Protein AF-A0A1Y4QL87-F1 (afdb_monomer)

Nearest PDB structures (foldseek):
  7osi-assembly1_D  TM=6.828E-01  e=4.082E-03  Stutzerimonas stutzeri ATCC 14405 = CCUG 16156
  7znq-assembly1_y  TM=6.900E-01  e=8.540E-03  Stutzerimonas stutzeri ATCC 14405 = CCUG 16156
  7znq-assembly1_Y  TM=6.404E-01  e=1.438E-02  Stutzerimonas stutzeri ATCC 14405 = CCUG 16156
  7o0y-assembly1_E  TM=5.936E-01  e=3.904E-02  Stutzerimonas stutzeri ATCC 14405 = CCUG 16156
  3ub1-assembly2_F  TM=2.748E-01  e=9.718E-02  Clostridium perfringens

Foldseek 3Di:
DDLADPVLLVVLQVVPLPLLVVLLVVLVVLLVVCLVPVVSLVVLVVSLVVLLVCLLQPLLLVLLVLLLPLVSVVVLVPPPDDLSHSLSSSLVSSLVSSLVSSLVSLVSSVVSCVSVVDPDDDPPDVLLSVLSNVLSNLVSLLLSLLLNLQSLFFQHSVLSNVSSVCSQCLLVLVLLLLQCLLQPQEQWRWPCSLVCVLLSDLVSLSVVCSPPVPRPSNVVSSVVSVVSNVSSSVSSVPFQSVCNVAGGRDPPCVLVVLLSVLLSVLSVVLCCCSVVPPDWAFNDPVSLVVSLVSSLVSSLVSQQVSVVVNPDDCSVVSSVVSSVSSSVVSVVSNVVSHVVVVVVVVVQLPDQAKKKWKDQLPDPAGTQIDDNPRVVLVVVLCVVPSRFWTRPPDRDDNFKMKIWMDGPPPPPPDTIITIGGPVSVLVVQVVVPQVVVDVRLDDCCPAQKKWWQDPNDIFIDGNVLSNVLCVVFVPDGDGPVCVSVVQWTWIAGLVGRIHIGGNDPVSVCSRVPVGVLVSVFVVQVVVCVVPCCNAQVPVDHPVVVVCVVPVVDPDFPDKDWDDKGWPHDDSFKTKIWTFIKTDDPPDIDTAIKIWMWGDDPNHIDTPDIGGDD

Organism: NCBI:txid29348

Radius of gyration: 35.35 Å; Cα contacts (8 Å, |Δi|>4): 835; chains: 1; bounding box: 81×60×91 Å

pLDDT: mean 81.64, std 10.18, range [44.94, 96.12]

Solvent-accessible surface area (backbone atoms only — not comparable to full-atom values): 33425 Å² total; per-residue (Å²): 134,72,59,62,43,67,72,61,29,54,51,55,40,71,75,58,46,65,65,53,54,50,48,52,52,54,48,50,53,42,50,56,47,18,78,76,39,68,87,40,47,66,53,42,52,53,47,50,53,53,44,51,56,50,45,42,53,48,37,39,40,58,71,48,47,39,61,39,32,70,68,49,35,52,55,61,68,66,44,101,61,56,71,66,18,55,54,47,24,52,52,51,33,42,52,49,54,44,48,56,46,52,49,54,53,51,51,48,55,55,52,48,57,68,69,63,77,57,91,78,85,71,85,66,46,77,65,35,47,52,38,47,58,49,41,54,56,52,52,45,52,33,52,33,28,50,24,37,28,35,25,54,47,22,4,22,72,67,27,20,53,55,37,27,52,44,64,67,44,47,54,55,41,52,49,53,42,47,48,47,29,34,61,73,68,38,84,42,53,62,81,60,62,65,76,51,40,37,81,64,32,61,67,52,16,41,49,50,24,34,75,70,66,71,52,62,56,40,56,55,49,48,51,52,27,52,53,40,45,55,47,29,50,54,46,57,72,72,57,47,74,85,32,46,64,36,53,53,30,48,77,86,51,48,59,60,52,50,47,50,53,31,51,43,53,27,45,52,52,45,41,53,49,60,71,69,36,90,68,91,53,42,66,27,74,66,46,52,51,50,51,51,50,53,46,46,54,48,28,50,53,45,39,53,53,54,42,56,77,68,72,61,95,64,59,70,71,50,48,55,55,46,50,53,52,51,51,52,52,51,52,50,44,47,52,52,26,41,54,52,48,52,57,53,52,53,62,46,75,70,44,95,52,44,40,31,40,33,37,54,79,88,55,95,63,76,53,53,71,27,50,65,69,56,33,52,50,50,51,55,47,46,70,75,42,30,59,36,32,41,72,82,86,62,95,82,59,96,56,41,32,37,37,40,32,38,53,70,87,73,58,96,79,59,76,37,42,38,28,28,34,52,66,48,52,52,52,58,48,62,76,64,36,67,60,49,54,41,65,64,53,49,80,70,81,86,48,52,46,37,37,33,73,56,95,98,36,75,38,47,30,34,45,70,52,40,52,53,52,40,70,77,46,72,85,66,82,57,47,73,64,35,61,79,71,62,44,45,44,53,34,31,38,90,90,64,56,57,38,74,43,73,62,44,72,71,59,51,51,45,50,56,71,73,20,44,68,45,27,52,53,50,52,53,51,52,57,49,64,73,40,55,71,76,50,57,38,87,89,77,20,69,56,56,55,50,44,40,74,73,66,81,43,68,71,70,76,48,75,45,79,79,50,74,46,79,74,51,56,59,91,65,39,39,32,32,37,38,38,36,36,39,33,29,95,87,49,75,50,75,52,37,34,30,39,31,37,30,76,54,99,91,39,81,41,81,77,45,78,46,82,42,126

Structure (mmCIF, N/CA/C/O backbone):
data_AF-A0A1Y4QL87-F1
#
_entry.id   AF-A0A1Y4QL87-F1
#
loop_
_atom_site.group_PDB
_atom_site.id
_atom_site.type_symbol
_atom_site.label_atom_id
_atom_site.label_alt_id
_atom_site.label_comp_id
_atom_site.label_asym_id
_atom_site.label_entity_id
_atom_site.label_seq_id
_atom_site.pdbx_PDB_ins_code
_atom_site.Cartn_x
_atom_site.Cartn_y
_atom_site.Cartn_z
_atom_site.occupancy
_atom_site.B_iso_or_equiv
_atom_site.auth_seq_id
_atom_site.auth_comp_id
_atom_site.auth_asym_id
_atom_site.auth_atom_id
_atom_site.pdbx_PDB_model_num
ATOM 1 N N . MET A 1 1 ? -30.673 24.094 34.154 1.00 53.38 1 MET A N 1
ATOM 2 C CA . MET A 1 1 ? -30.272 22.757 34.653 1.00 53.38 1 MET A CA 1
ATOM 3 C C . MET A 1 1 ? -28.805 22.565 34.284 1.00 53.38 1 MET A C 1
ATOM 5 O O . MET A 1 1 ? -28.501 22.654 33.103 1.00 53.38 1 MET A O 1
ATOM 9 N N . SER A 1 2 ? -27.894 22.436 35.254 1.00 70.44 2 SER A N 1
ATOM 10 C CA . SER A 1 2 ? -26.447 22.404 34.969 1.00 70.44 2 SER A CA 1
ATOM 11 C C . SER A 1 2 ? -26.046 21.110 34.249 1.00 70.44 2 SER A C 1
ATOM 13 O O . SER A 1 2 ? -26.391 20.020 34.706 1.00 70.44 2 SER A O 1
ATOM 15 N N . LEU A 1 3 ? -25.299 21.225 33.147 1.00 77.00 3 LEU A N 1
ATOM 16 C CA . LEU A 1 3 ? -24.661 20.098 32.447 1.00 77.00 3 LEU A CA 1
ATOM 17 C C . LEU A 1 3 ? -23.479 19.510 33.235 1.00 77.00 3 LEU A C 1
ATOM 19 O O . LEU A 1 3 ? -23.044 18.405 32.941 1.00 77.00 3 LEU A O 1
ATOM 23 N N . PHE A 1 4 ? -22.994 20.215 34.257 1.00 86.75 4 PHE A N 1
ATOM 24 C CA . PHE A 1 4 ? -21.781 19.877 34.993 1.00 86.75 4 PHE A CA 1
ATOM 25 C C . PHE A 1 4 ? -21.999 19.919 36.508 1.00 86.75 4 PHE A C 1
ATOM 27 O O . PHE A 1 4 ? -22.691 20.803 37.025 1.00 86.75 4 PHE A O 1
ATOM 34 N N . ASN A 1 5 ? -21.384 18.984 37.231 1.00 90.81 5 ASN A N 1
ATOM 35 C CA . ASN A 1 5 ? -21.391 18.962 38.689 1.00 90.81 5 ASN A CA 1
ATOM 36 C C . ASN A 1 5 ? -19.958 18.999 39.241 1.00 90.81 5 ASN A C 1
ATOM 38 O O . ASN A 1 5 ? -19.225 18.015 39.172 1.00 90.81 5 ASN A O 1
ATOM 42 N N . LEU A 1 6 ? -19.570 20.135 39.828 1.00 88.12 6 LEU A N 1
ATOM 43 C CA . LEU A 1 6 ? -18.217 20.346 40.352 1.00 88.12 6 LEU A CA 1
ATOM 44 C C . LEU A 1 6 ? -17.829 19.383 41.499 1.00 88.12 6 LEU A C 1
ATOM 46 O O . LEU A 1 6 ? -16.697 18.897 41.484 1.00 88.12 6 LEU A O 1
ATOM 50 N N . PRO A 1 7 ? -18.701 19.076 42.485 1.00 88.50 7 PRO A N 1
ATOM 51 C CA . PRO A 1 7 ? -18.384 18.084 43.517 1.00 88.50 7 PRO A CA 1
ATOM 52 C C . PRO A 1 7 ? -18.090 16.691 42.951 1.00 88.50 7 PRO A C 1
ATOM 54 O O . PRO A 1 7 ? -17.071 16.092 43.298 1.00 88.50 7 PRO A O 1
ATOM 57 N N . LEU A 1 8 ? -18.946 16.200 42.048 1.00 86.00 8 LEU A N 1
ATOM 58 C CA . LEU A 1 8 ? -18.758 14.923 41.363 1.00 86.00 8 LEU A CA 1
ATOM 59 C C . LEU A 1 8 ? -17.450 14.934 40.569 1.00 86.00 8 LEU A C 1
ATOM 61 O O . LEU A 1 8 ? -16.645 14.025 40.730 1.00 86.00 8 LEU A O 1
ATOM 65 N N . PHE A 1 9 ? -17.189 16.002 39.810 1.00 89.62 9 PHE A N 1
ATOM 66 C CA . PHE A 1 9 ? -15.943 16.170 39.064 1.00 89.62 9 PHE A CA 1
ATOM 67 C C . PHE A 1 9 ? -14.704 16.057 39.960 1.00 89.62 9 PHE A C 1
ATOM 69 O O . PHE A 1 9 ? -13.811 15.258 39.683 1.00 89.62 9 PHE A O 1
ATOM 76 N N . LYS A 1 10 ? -14.651 16.824 41.059 1.00 89.31 10 LYS A N 1
ATOM 77 C CA . LYS A 1 10 ? -13.511 16.813 41.992 1.00 89.31 10 LYS A CA 1
ATOM 78 C C . LYS A 1 10 ? -13.277 15.424 42.583 1.00 89.31 10 LYS A C 1
ATOM 80 O O . LYS A 1 10 ? -12.130 14.993 42.685 1.00 89.31 10 LYS A O 1
ATOM 85 N N . ASN A 1 11 ? -14.350 14.723 42.947 1.00 87.31 11 ASN A N 1
ATOM 86 C CA . ASN A 1 11 ? -14.267 13.374 43.502 1.00 87.31 11 ASN A CA 1
ATOM 87 C C . ASN A 1 11 ? -13.797 12.351 42.460 1.00 87.31 11 ASN A C 1
ATOM 89 O O . ASN A 1 11 ? -12.896 11.560 42.753 1.00 87.31 11 ASN A O 1
ATOM 93 N N . THR A 1 12 ? -14.346 12.390 41.244 1.00 86.44 12 THR A N 1
ATOM 94 C CA . THR A 1 12 ? -13.933 11.511 40.142 1.00 86.44 12 THR A CA 1
ATOM 95 C C . THR A 1 12 ? -12.472 11.746 39.770 1.00 86.44 12 THR A C 1
ATOM 97 O O . THR A 1 12 ? -11.726 10.783 39.628 1.00 86.44 12 THR A O 1
ATOM 100 N N . VAL A 1 13 ? -12.014 13.000 39.693 1.00 88.12 13 VAL A N 1
ATOM 101 C CA . VAL A 1 13 ? -10.601 13.299 39.424 1.00 88.12 13 VAL A CA 1
ATOM 102 C C . VAL A 1 13 ? -9.717 12.780 40.553 1.00 88.12 13 VAL A C 1
ATOM 104 O O . VAL A 1 13 ? -8.847 11.948 40.314 1.00 88.12 13 VAL A O 1
ATOM 107 N N . LYS A 1 14 ? -9.973 13.188 41.802 1.00 88.00 14 LYS A N 1
ATOM 108 C CA . LYS A 1 14 ? -9.126 12.832 42.952 1.00 88.00 14 LYS A CA 1
ATOM 109 C C . LYS A 1 14 ? -8.954 11.319 43.129 1.00 88.00 14 LYS A C 1
ATOM 111 O O . LYS A 1 14 ? -7.878 10.880 43.524 1.00 88.00 14 LYS A O 1
ATOM 116 N N . SER A 1 15 ? -9.994 10.537 42.843 1.00 85.12 15 SER A N 1
ATOM 117 C CA . SER A 1 15 ? -9.982 9.078 43.012 1.00 85.12 15 SER A CA 1
ATOM 118 C C . SER A 1 15 ? -9.252 8.311 41.904 1.00 85.12 15 SER A C 1
ATOM 120 O O . SER A 1 15 ? -8.887 7.163 42.136 1.00 85.12 15 SER A O 1
ATOM 122 N N . ASN A 1 16 ? -8.993 8.920 40.740 1.00 87.62 16 ASN A N 1
ATOM 123 C CA . ASN A 1 16 ? -8.509 8.196 39.557 1.00 87.62 16 ASN A CA 1
ATOM 124 C C . ASN A 1 16 ? -7.135 8.655 39.032 1.00 87.62 16 ASN A C 1
ATOM 126 O O . ASN A 1 16 ? -6.701 8.174 37.996 1.00 87.62 16 ASN A O 1
ATOM 130 N N . LEU A 1 17 ? -6.404 9.524 39.743 1.00 89.94 17 LEU A N 1
ATOM 131 C CA . LEU A 1 17 ? -5.109 10.070 39.283 1.00 89.94 17 LEU A CA 1
ATOM 132 C C . LEU A 1 17 ? -3.932 9.075 39.255 1.00 89.94 17 LEU A C 1
ATOM 134 O O . LEU A 1 17 ? -2.858 9.434 38.781 1.00 89.94 17 LEU A O 1
ATOM 138 N N . VAL A 1 18 ? -4.078 7.860 39.793 1.00 89.25 18 VAL A N 1
ATOM 139 C CA . VAL A 1 18 ? -2.945 6.936 40.018 1.00 89.25 18 VAL A CA 1
ATOM 140 C C . VAL A 1 18 ? -2.190 6.617 38.722 1.00 89.25 18 VAL A C 1
ATOM 142 O O . VAL A 1 18 ? -0.967 6.716 38.699 1.00 89.25 18 VAL A O 1
ATOM 145 N N . ILE A 1 19 ? -2.903 6.308 37.635 1.00 88.00 19 ILE A N 1
ATOM 146 C CA . ILE A 1 19 ? -2.281 5.929 36.354 1.00 88.00 19 ILE A CA 1
ATOM 147 C C . ILE A 1 19 ? -1.613 7.135 35.683 1.00 88.00 19 ILE A C 1
ATOM 149 O O . ILE A 1 19 ? -0.529 7.006 35.128 1.00 88.00 19 ILE A O 1
ATOM 153 N N . SER A 1 20 ? -2.220 8.321 35.791 1.00 91.75 20 SER A N 1
ATOM 154 C CA . SER A 1 20 ? -1.660 9.567 35.241 1.00 91.75 20 SER 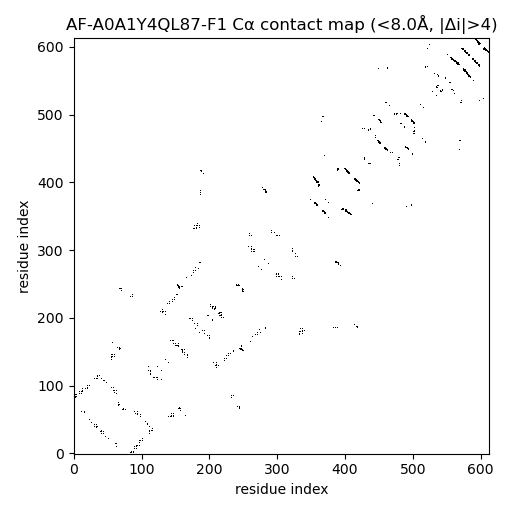A CA 1
ATOM 155 C C . SER A 1 20 ? -0.354 9.925 35.949 1.00 91.75 20 SER A C 1
ATOM 157 O O . SER A 1 20 ? 0.650 10.199 35.302 1.00 91.75 20 SER A O 1
ATOM 159 N N . LYS A 1 21 ? -0.328 9.822 37.284 1.00 92.94 21 LYS A N 1
ATOM 160 C CA . LYS A 1 21 ? 0.891 10.036 38.073 1.00 92.94 21 LYS A CA 1
ATOM 161 C C . LYS A 1 21 ? 1.997 9.052 37.706 1.00 92.94 21 LYS A C 1
ATOM 163 O O . LYS A 1 21 ? 3.145 9.464 37.602 1.00 92.94 21 LYS A O 1
ATOM 168 N N . ALA A 1 22 ? 1.659 7.775 37.525 1.00 92.38 22 ALA A N 1
ATOM 169 C CA . ALA A 1 22 ? 2.629 6.768 37.108 1.00 92.38 22 ALA A CA 1
ATOM 170 C C . ALA A 1 22 ? 3.208 7.090 35.722 1.00 92.38 22 ALA A C 1
ATOM 172 O O . ALA A 1 22 ? 4.424 7.059 35.565 1.00 92.38 22 ALA A O 1
ATOM 173 N N . SER A 1 23 ? 2.358 7.476 34.763 1.00 93.62 23 SER A N 1
ATOM 174 C CA . SER A 1 23 ? 2.784 7.901 33.423 1.00 93.62 23 SER A CA 1
ATOM 175 C C . SER A 1 23 ? 3.770 9.066 33.474 1.00 93.62 23 SER A C 1
ATOM 177 O O . SER A 1 23 ? 4.885 8.951 32.973 1.00 93.62 23 SER A O 1
ATOM 179 N N . LEU A 1 24 ? 3.416 10.135 34.199 1.00 94.81 24 LEU A N 1
ATOM 180 C CA . LEU A 1 24 ? 4.268 11.318 34.346 1.00 94.81 24 LEU A CA 1
ATOM 181 C C . LEU A 1 24 ? 5.612 11.000 35.002 1.00 94.81 24 LEU A C 1
ATOM 183 O O . LEU A 1 24 ? 6.625 11.562 34.604 1.00 94.81 24 LEU A O 1
ATOM 187 N N . LEU A 1 25 ? 5.637 10.114 36.002 1.00 94.19 25 LEU A N 1
ATOM 188 C CA . LEU A 1 25 ? 6.882 9.703 36.655 1.00 94.19 25 LEU A CA 1
ATOM 189 C C . LEU A 1 25 ? 7.787 8.908 35.710 1.00 94.19 25 LEU A C 1
ATOM 191 O O . LEU A 1 25 ? 8.993 9.143 35.694 1.00 94.19 25 LEU A O 1
ATOM 195 N N . ILE A 1 26 ? 7.211 7.995 34.922 1.00 93.25 26 ILE A N 1
ATOM 196 C CA . ILE A 1 26 ? 7.954 7.219 33.922 1.00 93.25 26 ILE A CA 1
ATOM 197 C C . ILE A 1 26 ? 8.511 8.162 32.853 1.00 93.25 26 ILE A C 1
ATOM 199 O O . ILE A 1 26 ? 9.712 8.138 32.591 1.00 93.25 26 ILE A O 1
ATOM 203 N N . PHE A 1 27 ? 7.671 9.034 32.289 1.00 93.44 27 PHE A N 1
ATOM 204 C CA . PHE A 1 27 ? 8.093 10.003 31.281 1.00 93.44 27 PHE A CA 1
ATOM 205 C C . PHE A 1 27 ? 9.173 10.950 31.813 1.00 93.44 27 PHE A C 1
ATOM 207 O O . PHE A 1 27 ? 10.188 11.132 31.151 1.00 93.44 27 PHE A O 1
ATOM 214 N N . LEU A 1 28 ? 9.010 11.498 33.024 1.00 92.94 28 LEU A N 1
ATOM 215 C CA . LEU A 1 28 ? 10.004 12.373 33.653 1.00 92.94 28 LEU A CA 1
ATOM 216 C C . LEU A 1 28 ? 11.356 11.669 33.837 1.00 92.94 28 LEU A C 1
ATOM 218 O O . LEU A 1 28 ? 12.394 12.286 33.615 1.00 92.94 28 LEU A O 1
ATOM 222 N N . GLY A 1 29 ? 11.350 10.388 34.219 1.00 92.06 29 GLY A N 1
ATOM 223 C CA . GLY A 1 29 ? 12.569 9.590 34.337 1.00 92.06 29 GLY A CA 1
ATOM 224 C C . GLY A 1 29 ? 13.329 9.499 33.013 1.00 92.06 29 GLY A C 1
ATOM 225 O O . GLY A 1 29 ? 14.522 9.789 32.977 1.00 92.06 29 GLY A O 1
ATOM 226 N N . PHE A 1 30 ? 12.632 9.172 31.920 1.00 90.88 30 PHE A N 1
ATOM 227 C CA . PHE A 1 30 ? 13.241 9.134 30.587 1.00 90.88 30 PHE A CA 1
ATOM 228 C C . PHE A 1 30 ? 13.637 10.520 30.081 1.00 90.88 30 PHE A C 1
ATOM 230 O O . PHE A 1 30 ? 14.713 10.662 29.523 1.00 90.88 30 PHE A O 1
ATOM 237 N N . PHE A 1 31 ? 12.833 11.551 30.337 1.00 89.06 31 PHE A N 1
ATOM 238 C CA . PHE A 1 31 ? 13.148 12.929 29.962 1.00 89.06 31 PHE A CA 1
ATOM 239 C C . PHE A 1 31 ? 14.462 13.412 30.594 1.00 89.06 31 PHE A C 1
ATOM 241 O O . PHE A 1 31 ? 15.302 13.984 29.907 1.00 89.06 31 PHE A O 1
ATOM 248 N N . ILE A 1 32 ? 14.674 13.139 31.887 1.00 89.31 32 ILE A N 1
ATOM 249 C CA . ILE A 1 32 ? 15.934 13.469 32.572 1.00 89.31 32 ILE A CA 1
ATOM 250 C C . ILE A 1 32 ? 17.103 12.665 31.989 1.00 89.31 32 ILE A C 1
ATOM 252 O O . ILE A 1 32 ? 18.188 13.216 31.826 1.00 89.31 32 ILE A O 1
ATOM 256 N N . LEU A 1 33 ? 16.895 11.383 31.669 1.00 87.44 33 LEU A N 1
ATOM 257 C CA . LEU A 1 33 ? 17.927 10.547 31.049 1.00 87.44 33 LEU A CA 1
ATOM 258 C C . LEU A 1 33 ? 18.322 11.054 29.658 1.00 87.44 33 LEU A C 1
ATOM 260 O O . LEU A 1 33 ? 19.513 11.102 29.377 1.00 87.44 33 LEU A O 1
ATOM 264 N N . SER A 1 34 ? 17.366 11.490 28.835 1.00 84.88 34 SER A N 1
ATOM 265 C CA . SER A 1 34 ? 17.641 12.052 27.505 1.00 84.88 34 SER A CA 1
ATOM 266 C C . SER A 1 34 ? 18.477 13.330 27.570 1.00 84.88 34 SER A C 1
ATOM 268 O O . SER A 1 34 ? 19.400 13.498 26.788 1.00 84.88 34 SER A O 1
ATOM 270 N N . ILE A 1 35 ? 18.256 14.183 28.580 1.00 82.69 35 ILE A N 1
ATOM 271 C CA . ILE A 1 35 ? 19.110 15.366 28.805 1.00 82.69 35 ILE A CA 1
ATOM 272 C C . ILE A 1 35 ? 20.567 14.970 29.108 1.00 82.69 35 ILE A C 1
ATOM 274 O O . ILE A 1 35 ? 21.488 15.715 28.777 1.00 82.69 35 ILE A O 1
ATOM 278 N N . ILE A 1 36 ? 20.787 13.831 29.771 1.00 83.06 36 ILE A N 1
ATOM 279 C CA . ILE A 1 36 ? 22.129 13.341 30.126 1.00 83.06 36 ILE A CA 1
ATOM 280 C C . ILE A 1 36 ? 22.788 12.635 28.933 1.00 83.06 36 ILE A C 1
ATOM 282 O O . ILE A 1 36 ? 23.995 12.764 28.743 1.00 83.06 36 ILE A O 1
ATOM 286 N N . GLU A 1 37 ? 22.005 11.894 28.151 1.00 80.50 37 GLU A N 1
ATOM 287 C CA . GLU A 1 37 ? 22.451 11.044 27.051 1.00 80.50 37 GLU A CA 1
ATOM 288 C C . GLU A 1 37 ? 21.483 11.197 25.866 1.00 80.50 37 GLU A C 1
ATOM 290 O O . GLU A 1 37 ? 20.390 10.625 25.853 1.00 80.50 37 GLU A O 1
ATOM 295 N N . SER A 1 38 ? 21.901 11.954 24.849 1.00 69.06 38 SER A N 1
ATOM 296 C CA . SER A 1 38 ? 21.046 12.354 23.719 1.00 69.06 38 SER A CA 1
ATOM 297 C C . SER A 1 38 ? 20.529 11.177 22.881 1.00 69.06 38 SER A C 1
ATOM 299 O O . SER A 1 38 ? 19.475 11.266 22.253 1.00 69.06 38 SER A O 1
ATOM 301 N N . SER A 1 39 ? 21.208 10.025 22.912 1.00 68.81 39 SER A N 1
ATOM 302 C CA . SER A 1 39 ? 20.751 8.801 22.238 1.00 68.81 39 SER A CA 1
ATOM 303 C C . SER A 1 39 ? 19.435 8.234 22.810 1.00 68.81 39 SER A C 1
ATOM 305 O O . SER A 1 39 ? 18.764 7.436 22.152 1.00 68.81 39 SER A O 1
ATOM 307 N N . ILE A 1 40 ? 19.013 8.680 24.002 1.00 75.12 40 ILE A N 1
ATOM 308 C CA . ILE A 1 40 ? 17.781 8.250 24.686 1.00 75.12 40 ILE A CA 1
ATOM 309 C C . ILE A 1 40 ? 16.551 9.074 24.249 1.00 75.12 40 ILE A C 1
ATOM 311 O O . ILE A 1 40 ? 15.420 8.644 24.493 1.00 75.12 40 ILE A O 1
ATOM 315 N N . GLY A 1 41 ? 16.715 10.184 23.515 1.00 72.44 41 GLY A N 1
ATOM 316 C CA . GLY A 1 41 ? 15.607 11.059 23.095 1.00 72.44 41 GLY A CA 1
ATOM 317 C C . GLY A 1 41 ? 14.457 10.339 22.366 1.00 72.44 41 GLY A C 1
ATOM 318 O O . GLY A 1 41 ? 13.278 10.593 22.630 1.00 72.44 41 GLY A O 1
ATOM 319 N N . TYR A 1 42 ? 14.773 9.334 21.544 1.00 75.56 42 TYR A N 1
ATOM 320 C CA . TYR A 1 42 ? 13.796 8.463 20.872 1.00 75.56 42 TYR A CA 1
ATOM 321 C C . TYR A 1 42 ? 12.902 7.681 21.841 1.00 75.56 42 TYR A C 1
ATOM 323 O O . TYR A 1 42 ? 11.724 7.428 21.569 1.00 75.56 42 TYR A O 1
ATOM 331 N N . ILE A 1 43 ? 13.452 7.292 22.990 1.00 83.44 43 ILE A N 1
ATOM 332 C CA . ILE A 1 43 ? 12.734 6.525 24.005 1.00 83.44 43 ILE A CA 1
ATOM 333 C C . ILE A 1 43 ? 11.657 7.404 24.648 1.00 83.44 43 ILE A C 1
ATOM 335 O O . ILE A 1 43 ? 10.559 6.913 24.898 1.00 83.44 43 ILE A O 1
ATOM 339 N N . CYS A 1 44 ? 11.895 8.709 24.831 1.00 84.94 44 CYS A N 1
ATOM 340 C CA . CYS A 1 44 ? 10.859 9.637 25.301 1.00 84.94 44 CYS A CA 1
ATOM 341 C C . CYS A 1 44 ? 9.645 9.679 24.366 1.00 84.94 44 CYS A C 1
ATOM 343 O O . CYS A 1 44 ? 8.509 9.707 24.843 1.00 84.94 44 CYS A O 1
ATOM 345 N N . ILE A 1 45 ? 9.866 9.635 23.050 1.00 83.06 45 ILE A N 1
ATOM 346 C CA . ILE A 1 45 ? 8.785 9.586 22.056 1.00 83.06 45 ILE A CA 1
ATOM 347 C C . ILE A 1 45 ? 8.023 8.265 22.178 1.00 83.06 45 ILE A C 1
ATOM 349 O O . ILE A 1 45 ? 6.796 8.267 22.275 1.00 83.06 45 ILE A O 1
ATOM 353 N N . ALA A 1 46 ? 8.735 7.136 22.240 1.00 83.62 46 ALA A N 1
ATOM 354 C CA . ALA A 1 46 ? 8.111 5.826 22.410 1.00 83.62 46 ALA A CA 1
ATOM 355 C C . ALA A 1 46 ? 7.268 5.757 23.697 1.00 83.62 46 ALA A C 1
ATOM 357 O O . ALA A 1 46 ? 6.141 5.258 23.679 1.00 83.62 46 ALA A O 1
ATOM 358 N N . VAL A 1 47 ? 7.778 6.316 24.799 1.00 89.44 47 VAL A N 1
ATOM 359 C CA . VAL A 1 47 ? 7.069 6.412 26.082 1.00 89.44 47 VAL A CA 1
ATOM 360 C C . VAL A 1 47 ? 5.829 7.293 25.963 1.00 89.44 47 VAL A C 1
ATOM 362 O O . VAL A 1 47 ? 4.775 6.891 26.448 1.00 89.44 47 VAL A O 1
ATOM 365 N N . PHE A 1 48 ? 5.909 8.443 25.287 1.00 89.56 48 PHE A N 1
ATOM 366 C CA . PHE A 1 48 ? 4.751 9.306 25.035 1.00 89.56 48 PHE A CA 1
ATOM 367 C C . PHE A 1 48 ? 3.671 8.598 24.205 1.00 89.56 48 PHE A C 1
ATOM 369 O O . PHE A 1 48 ? 2.490 8.630 24.555 1.00 89.56 48 PHE A O 1
ATOM 376 N N . VAL A 1 49 ? 4.057 7.899 23.133 1.00 85.88 49 VAL A N 1
ATOM 377 C CA . VAL A 1 49 ? 3.115 7.137 22.300 1.00 85.88 49 VAL A CA 1
ATOM 378 C C . VAL A 1 49 ? 2.445 6.034 23.124 1.00 85.88 49 VAL A C 1
ATOM 380 O O . VAL A 1 49 ? 1.216 5.946 23.143 1.00 85.88 49 VAL A O 1
ATOM 383 N N . LEU A 1 50 ? 3.217 5.244 23.877 1.00 86.31 50 LEU A N 1
ATOM 384 C CA . LEU A 1 50 ? 2.689 4.212 24.778 1.00 86.31 50 LEU A CA 1
ATOM 385 C C . LEU A 1 50 ? 1.750 4.797 25.840 1.00 86.31 50 LEU A C 1
ATOM 387 O O . LEU A 1 50 ? 0.656 4.271 26.053 1.00 86.31 50 LEU A O 1
ATOM 391 N N . SER A 1 51 ? 2.151 5.901 26.470 1.00 89.94 51 SER A N 1
ATOM 392 C CA . SER A 1 51 ? 1.344 6.661 27.427 1.00 89.94 51 SER A CA 1
ATOM 393 C C . SER A 1 51 ? 0.009 7.072 26.808 1.00 89.94 51 SER A C 1
ATOM 395 O O . SER A 1 51 ? -1.047 6.766 27.364 1.00 89.94 51 SER A O 1
ATOM 397 N N . SER A 1 52 ? 0.026 7.663 25.610 1.00 88.56 52 SER A N 1
ATOM 398 C CA . SER A 1 52 ? -1.184 8.101 24.913 1.00 88.56 52 SER A CA 1
ATOM 399 C C . SER A 1 52 ? -2.170 6.956 24.680 1.00 88.56 52 SER A C 1
ATOM 401 O O . SER A 1 52 ? -3.345 7.090 25.028 1.00 88.56 52 SER A O 1
ATOM 403 N N . VAL A 1 53 ? -1.706 5.794 24.212 1.00 85.75 53 VAL A N 1
ATOM 404 C CA . VAL A 1 53 ? -2.548 4.610 23.973 1.00 85.75 53 VAL A CA 1
ATOM 405 C C . VAL A 1 53 ? -3.105 4.051 25.284 1.00 85.75 53 VAL A C 1
ATOM 407 O O . VAL A 1 53 ? -4.307 3.786 25.397 1.00 85.75 53 VAL A O 1
ATOM 410 N N . ILE A 1 54 ? -2.256 3.900 26.305 1.00 87.38 54 ILE A N 1
ATOM 411 C CA . ILE A 1 54 ? -2.654 3.334 27.599 1.00 87.38 54 ILE A CA 1
ATOM 412 C C . ILE A 1 54 ? -3.655 4.254 28.300 1.00 87.38 54 ILE A C 1
ATOM 414 O O . ILE A 1 54 ? -4.700 3.788 28.754 1.00 87.38 54 ILE A O 1
ATOM 418 N N . LEU A 1 55 ? -3.371 5.554 28.383 1.00 90.75 55 LEU A N 1
ATOM 419 C CA . LEU A 1 55 ? -4.218 6.519 29.080 1.00 90.75 55 LEU A CA 1
ATOM 420 C C . LEU A 1 55 ? -5.573 6.686 28.383 1.00 90.75 55 LEU A C 1
ATOM 422 O O . LEU A 1 55 ? -6.607 6.651 29.057 1.00 90.75 55 LEU A O 1
ATOM 426 N N . THR A 1 56 ? -5.583 6.816 27.051 1.00 89.00 56 THR A N 1
ATOM 427 C CA . THR A 1 56 ? -6.825 6.946 26.265 1.00 89.00 56 THR A CA 1
ATOM 428 C C . THR A 1 56 ? -7.713 5.705 26.359 1.00 89.00 56 THR A C 1
ATOM 430 O O . THR A 1 56 ? -8.934 5.843 26.372 1.00 89.00 56 THR A O 1
ATOM 433 N N . THR A 1 57 ? -7.132 4.513 26.531 1.00 85.19 57 THR A N 1
ATOM 434 C CA . THR A 1 57 ? -7.883 3.256 26.693 1.00 85.19 57 THR A CA 1
ATOM 435 C C . THR A 1 57 ? -8.331 3.019 28.141 1.00 85.19 57 THR A C 1
ATOM 437 O O . THR A 1 57 ? -9.480 2.655 28.407 1.00 85.19 57 THR A O 1
ATOM 440 N N . ALA A 1 58 ? -7.436 3.221 29.112 1.00 87.06 58 ALA A N 1
ATOM 441 C CA . ALA A 1 58 ? -7.665 2.843 30.505 1.00 87.06 58 ALA A CA 1
ATOM 442 C C . ALA A 1 58 ? -8.658 3.769 31.221 1.00 87.06 58 ALA A C 1
ATOM 444 O O . ALA A 1 58 ? -9.511 3.290 31.974 1.00 87.06 58 ALA A O 1
ATOM 445 N N . TYR A 1 59 ? -8.578 5.087 31.004 1.00 89.25 59 TYR A N 1
ATOM 446 C CA . TYR A 1 59 ? -9.393 6.046 31.758 1.00 89.25 59 TYR A CA 1
ATOM 447 C C . TYR A 1 59 ? -10.895 5.943 31.489 1.00 89.25 59 TYR A C 1
ATOM 449 O O . TYR A 1 59 ? -11.647 5.902 32.470 1.00 89.25 59 TYR A O 1
ATOM 457 N N . PRO A 1 60 ? -11.367 5.844 30.232 1.00 88.50 60 PRO A N 1
ATOM 458 C CA . PRO A 1 60 ? -12.780 5.597 29.972 1.00 88.50 60 PRO A CA 1
ATOM 459 C C . PRO A 1 60 ? -13.279 4.323 30.658 1.00 88.50 60 PRO A C 1
ATOM 461 O O . PRO A 1 60 ? -14.314 4.363 31.324 1.00 88.50 60 PRO A O 1
ATOM 464 N N . CYS A 1 61 ? -12.507 3.229 30.599 1.00 86.06 61 CYS A N 1
ATOM 465 C CA . CYS A 1 61 ? -12.844 1.970 31.265 1.00 86.06 61 CYS A CA 1
ATOM 466 C C . CYS A 1 61 ? -12.963 2.151 32.787 1.00 86.06 61 CYS A C 1
ATOM 468 O O . CYS A 1 61 ? -13.926 1.701 33.410 1.00 86.06 61 CYS A O 1
ATOM 470 N N . ILE A 1 62 ? -11.996 2.819 33.419 1.00 86.06 62 ILE A N 1
ATOM 471 C CA . ILE A 1 62 ? -11.966 3.027 34.874 1.00 86.06 62 ILE A CA 1
ATOM 472 C C . ILE A 1 62 ? -13.130 3.897 35.326 1.00 86.06 62 ILE A C 1
ATOM 474 O O . ILE A 1 62 ? -13.863 3.505 36.238 1.00 86.06 62 ILE A O 1
ATOM 478 N N . ILE A 1 63 ? -13.334 5.033 34.663 1.00 86.62 63 ILE A N 1
ATOM 479 C CA . ILE A 1 63 ? -14.366 6.004 35.029 1.00 86.62 63 ILE A CA 1
ATOM 480 C C . ILE A 1 63 ? -15.751 5.435 34.799 1.00 86.62 63 ILE A C 1
ATOM 482 O O . ILE A 1 63 ? -16.627 5.637 35.630 1.00 86.62 63 ILE A O 1
ATOM 486 N N . GLN A 1 64 ? -15.951 4.662 33.737 1.00 82.25 64 GLN A N 1
ATOM 487 C CA . GLN A 1 64 ? -17.193 3.927 33.521 1.00 82.25 64 GLN A CA 1
ATOM 488 C C . GLN A 1 64 ? -17.241 2.601 34.285 1.00 82.25 64 GLN A C 1
ATOM 490 O O . GLN A 1 64 ? -18.169 1.817 34.134 1.00 82.25 64 GLN A O 1
ATOM 495 N N . GLY A 1 65 ? -16.276 2.328 35.158 1.00 77.19 65 GLY A N 1
ATOM 496 C CA . GLY A 1 65 ? -16.225 1.104 35.947 1.00 77.19 65 GLY A CA 1
ATOM 497 C C . GLY A 1 65 ? -17.377 0.927 36.932 1.00 77.19 65 GLY A C 1
ATOM 498 O O . GLY A 1 65 ? -17.607 -0.183 37.400 1.00 77.19 65 GLY A O 1
ATOM 499 N N . TYR A 1 66 ? -18.120 1.990 37.244 1.00 75.75 66 TYR A N 1
ATOM 500 C CA . TYR A 1 66 ? -19.340 1.882 38.045 1.00 75.75 66 TYR A CA 1
ATOM 501 C C . TYR A 1 66 ? -20.499 1.233 37.281 1.00 75.75 66 TYR A C 1
ATOM 503 O O . TYR A 1 66 ? -21.416 0.721 37.909 1.00 75.75 66 TYR A O 1
ATOM 511 N N . PHE A 1 67 ? -20.475 1.241 35.945 1.00 71.62 67 PHE A N 1
ATOM 512 C CA . PHE A 1 67 ? -21.575 0.731 35.129 1.00 71.62 67 PHE A CA 1
ATOM 513 C C . PHE A 1 67 ? -21.691 -0.784 35.093 1.00 71.62 67 PHE A C 1
ATOM 515 O O . PHE A 1 67 ? -22.745 -1.337 34.792 1.00 71.62 67 PHE A O 1
ATOM 522 N N . ILE A 1 68 ? -20.587 -1.453 35.364 1.00 78.44 68 ILE A N 1
ATOM 523 C CA . ILE A 1 68 ? -20.458 -2.903 35.288 1.00 78.44 68 ILE A CA 1
ATOM 524 C C . ILE A 1 68 ? -20.589 -3.563 36.669 1.00 78.44 68 ILE A C 1
ATOM 526 O O . ILE A 1 68 ? -20.341 -4.754 36.826 1.00 78.44 68 ILE A O 1
ATOM 530 N N . ASP A 1 69 ? -20.952 -2.771 37.677 1.00 81.06 69 ASP A N 1
ATOM 531 C CA . ASP A 1 69 ? -21.217 -3.193 39.044 1.00 81.06 69 ASP A CA 1
ATOM 532 C C . ASP A 1 69 ? -22.623 -2.712 39.401 1.00 81.06 69 ASP A C 1
ATOM 534 O O . ASP A 1 69 ? -22.900 -1.512 39.445 1.00 81.06 69 ASP A O 1
ATOM 538 N N . LYS A 1 70 ? -23.532 -3.661 39.631 1.00 78.44 70 LYS A N 1
ATOM 539 C CA . LYS A 1 70 ? -24.953 -3.372 39.847 1.00 78.44 70 LYS A CA 1
ATOM 540 C C . LYS A 1 70 ? -25.172 -2.462 41.059 1.00 78.44 70 LYS A C 1
ATOM 542 O O . LYS A 1 70 ? -26.018 -1.569 41.018 1.00 78.44 70 LYS A O 1
ATOM 547 N N . THR A 1 71 ? -24.368 -2.633 42.106 1.00 79.19 71 THR A N 1
ATOM 548 C CA . THR A 1 71 ? -24.435 -1.840 43.337 1.00 79.19 71 THR A CA 1
ATOM 549 C C . THR A 1 71 ? -23.970 -0.410 43.081 1.00 79.19 71 THR A C 1
ATOM 551 O O . THR A 1 71 ? -24.656 0.544 43.451 1.00 79.19 71 THR A O 1
ATOM 554 N N . LYS A 1 72 ? -22.836 -0.241 42.388 1.00 80.38 72 LYS A N 1
ATOM 555 C CA . LYS A 1 72 ? -22.296 1.090 42.058 1.00 80.38 72 LYS A CA 1
ATOM 556 C C . LYS A 1 72 ? -23.172 1.835 41.052 1.00 80.38 72 LYS A C 1
ATOM 558 O O . LYS A 1 72 ? -23.392 3.029 41.241 1.00 80.38 72 LYS A O 1
ATOM 563 N N . SER A 1 73 ? -23.709 1.147 40.040 1.00 78.88 73 SER A N 1
ATOM 564 C CA . SER A 1 73 ? -24.650 1.726 39.070 1.00 78.88 73 SER A CA 1
ATOM 565 C C . SER A 1 73 ? -25.901 2.256 39.772 1.00 78.88 73 SER A C 1
ATOM 567 O O . SER A 1 73 ? -26.267 3.419 39.601 1.00 78.88 73 SER A O 1
ATOM 569 N N . THR A 1 74 ? -26.511 1.439 40.638 1.00 77.94 74 THR A N 1
ATOM 570 C CA . THR A 1 74 ? -27.722 1.818 41.385 1.00 77.94 74 THR A CA 1
ATOM 571 C C . THR A 1 74 ? -27.465 3.020 42.295 1.00 77.94 74 THR A C 1
ATOM 573 O O . THR A 1 74 ? -28.255 3.964 42.311 1.00 77.94 74 THR A O 1
ATOM 576 N N . LEU A 1 75 ? -26.325 3.038 42.996 1.00 79.50 75 LEU A N 1
ATOM 577 C CA . LEU A 1 75 ? -25.928 4.161 43.847 1.00 79.50 75 LEU A CA 1
ATOM 578 C C . LEU A 1 75 ? -25.766 5.458 43.040 1.00 79.50 75 LEU A C 1
ATOM 580 O O . LEU A 1 75 ? -26.274 6.501 43.446 1.00 79.50 75 LEU A O 1
ATOM 584 N N . LEU A 1 76 ? -25.130 5.404 41.868 1.00 77.69 76 LEU A N 1
ATOM 585 C CA . LEU A 1 76 ? -24.951 6.579 41.013 1.00 77.69 76 LEU A CA 1
ATOM 586 C C . LEU A 1 76 ? -26.269 7.080 40.406 1.00 77.69 76 LEU A C 1
ATOM 588 O O . LEU A 1 76 ? -26.472 8.290 40.324 1.00 77.69 76 LEU A O 1
ATOM 592 N N . LYS A 1 77 ? -27.187 6.174 40.045 1.00 74.94 77 LYS A N 1
ATOM 593 C CA . LYS A 1 77 ? -28.545 6.519 39.588 1.00 74.94 77 LYS A CA 1
ATOM 594 C C . LYS A 1 77 ? -29.423 7.103 40.700 1.00 74.94 77 LYS A C 1
ATOM 596 O O . LYS A 1 77 ? -30.340 7.857 40.398 1.00 74.94 77 LYS A O 1
ATOM 601 N N . SER A 1 78 ? -29.137 6.782 41.964 1.00 79.06 78 SER A N 1
ATOM 602 C CA . SER A 1 78 ? -29.858 7.324 43.126 1.00 79.06 78 SER A CA 1
ATOM 603 C C . SER A 1 78 ? -29.456 8.758 43.498 1.00 79.06 78 SER A C 1
ATOM 605 O O . SER A 1 78 ? -30.140 9.401 44.295 1.00 79.06 78 SER A O 1
ATOM 607 N N . LEU A 1 79 ? -28.360 9.279 42.929 1.00 81.56 79 LEU A N 1
ATOM 608 C CA . LEU A 1 79 ? -27.942 10.660 43.156 1.00 81.56 79 LEU A CA 1
ATOM 609 C C . LEU A 1 79 ? -29.021 11.631 42.643 1.00 81.56 79 LEU A C 1
ATOM 611 O O . LEU A 1 79 ? -29.560 11.416 41.557 1.00 81.56 79 LEU A O 1
ATOM 615 N N . PRO A 1 80 ? -29.290 12.752 43.342 1.00 83.69 80 PRO A N 1
ATOM 616 C CA . PRO A 1 80 ? -30.263 13.765 42.923 1.00 83.69 80 PRO A CA 1
ATOM 617 C C . PRO A 1 80 ? -29.706 14.650 41.789 1.00 83.69 80 PRO A C 1
ATOM 619 O O . PRO A 1 80 ? -29.763 15.879 41.833 1.00 83.69 80 PRO A O 1
ATOM 622 N N . LEU A 1 81 ? -29.100 14.029 40.777 1.00 83.88 81 LEU A N 1
ATOM 623 C CA . LEU A 1 81 ? -28.463 14.667 39.634 1.00 83.88 81 LEU A CA 1
ATOM 624 C C . LEU A 1 81 ? -29.104 14.163 38.343 1.00 83.88 81 LEU A C 1
ATOM 626 O O . LEU A 1 81 ? -29.469 12.999 38.214 1.00 83.88 81 LEU A O 1
ATOM 630 N N . ASN A 1 82 ? -29.203 15.041 37.346 1.00 85.31 82 ASN A N 1
ATOM 631 C CA . ASN A 1 82 ? -29.666 14.633 36.025 1.00 85.31 82 ASN A CA 1
ATOM 632 C C . ASN A 1 82 ? -28.670 13.638 35.405 1.00 85.31 82 ASN A C 1
ATOM 634 O O . ASN A 1 82 ? -27.469 13.897 35.377 1.00 85.31 82 ASN A O 1
ATOM 638 N N . THR A 1 83 ? -29.180 12.563 34.812 1.00 83.31 83 THR A N 1
ATOM 639 C CA . THR A 1 83 ? -28.461 11.590 33.978 1.00 83.31 83 THR A CA 1
ATOM 640 C C . THR A 1 83 ? -27.490 12.250 32.985 1.00 83.31 83 THR A C 1
ATOM 642 O O . THR A 1 83 ? -26.342 11.828 32.872 1.00 83.31 83 THR A O 1
ATOM 645 N N . LYS A 1 84 ? -27.908 13.341 32.317 1.00 88.00 84 LYS A N 1
ATOM 646 C CA . LYS A 1 84 ? -27.045 14.144 31.421 1.00 88.00 84 LYS A CA 1
ATOM 647 C C . LYS A 1 84 ? -25.834 14.728 32.146 1.00 88.00 84 LYS A C 1
ATOM 649 O O . LYS A 1 84 ? -24.729 14.701 31.619 1.00 88.00 84 LYS A O 1
ATOM 654 N N . CYS A 1 85 ? -26.061 15.252 33.348 1.00 89.31 85 CYS A N 1
ATOM 655 C CA . CYS A 1 85 ? -25.037 15.879 34.173 1.00 89.31 85 CYS A CA 1
ATOM 656 C C . CYS A 1 85 ? -23.997 14.851 34.630 1.00 89.31 85 CYS A C 1
ATOM 658 O O . CYS A 1 85 ? -22.800 15.105 34.540 1.00 89.31 85 CYS A O 1
ATOM 660 N N . ILE A 1 86 ? -24.447 13.669 35.059 1.00 87.69 86 ILE A N 1
ATOM 661 C CA . ILE A 1 86 ? -23.569 12.577 35.493 1.00 87.69 86 ILE A CA 1
ATOM 662 C C . ILE A 1 86 ? -22.717 12.061 34.325 1.00 87.69 86 ILE A C 1
ATOM 664 O O . ILE A 1 86 ? -21.501 11.932 34.466 1.00 87.69 86 ILE A O 1
ATOM 668 N N . TRP A 1 87 ? -23.339 11.786 33.173 1.00 90.12 87 TRP A N 1
ATOM 669 C CA . TRP A 1 87 ? -22.646 11.335 31.962 1.00 90.12 87 TRP A CA 1
ATOM 670 C C . TRP A 1 87 ? -21.559 12.326 31.533 1.00 90.12 87 TRP A C 1
ATOM 672 O O . TRP A 1 87 ? -20.390 11.949 31.437 1.00 90.12 87 TRP A O 1
ATOM 682 N N . PHE A 1 88 ? -21.927 13.600 31.358 1.00 91.94 88 PHE A N 1
ATOM 683 C CA . PHE A 1 88 ? -21.008 14.625 30.868 1.00 91.94 88 PHE A CA 1
ATOM 684 C C . PHE A 1 88 ? -19.890 14.922 31.871 1.00 91.94 88 PHE A C 1
ATOM 686 O O . PHE A 1 88 ? -18.731 15.039 31.485 1.00 91.94 88 PHE A O 1
ATOM 693 N N . THR A 1 89 ? -20.212 14.983 33.168 1.00 91.75 89 THR A N 1
ATOM 694 C CA . THR A 1 89 ? -19.205 15.210 34.215 1.00 91.75 89 THR A CA 1
ATOM 695 C C . THR A 1 89 ? -18.165 14.090 34.227 1.00 91.75 89 THR A C 1
ATOM 697 O O . THR A 1 89 ? -16.977 14.378 34.297 1.00 91.75 89 THR A O 1
ATOM 700 N N . ASN A 1 90 ? -18.582 12.827 34.098 1.00 89.94 90 ASN A N 1
ATOM 701 C CA . ASN A 1 90 ? -17.655 11.695 34.047 1.00 89.94 90 ASN A CA 1
ATOM 702 C C . ASN A 1 90 ? -16.815 11.673 32.764 1.00 89.94 90 ASN A C 1
ATOM 704 O O . ASN A 1 90 ? -15.607 11.448 32.843 1.00 89.94 90 ASN A O 1
ATOM 708 N N . TYR A 1 91 ? -17.428 11.937 31.604 1.00 93.19 91 TYR A N 1
ATOM 709 C CA . TYR A 1 91 ? -16.702 12.090 30.340 1.00 93.19 91 TYR A CA 1
ATOM 710 C C . TYR A 1 91 ? -15.590 13.137 30.480 1.00 93.19 91 TYR A C 1
ATOM 712 O O . TYR A 1 91 ? -14.417 12.831 30.266 1.00 93.19 91 TYR A O 1
ATOM 720 N N . LEU A 1 92 ? -15.960 14.338 30.937 1.00 93.81 92 LEU A N 1
ATOM 721 C CA . LEU A 1 92 ? -15.055 15.472 31.083 1.00 93.81 92 LEU A CA 1
ATOM 722 C C . LEU A 1 92 ? -13.968 15.220 32.134 1.00 93.81 92 LEU A C 1
ATOM 724 O O . LEU A 1 92 ? -12.820 15.594 31.914 1.00 93.81 92 LEU A O 1
ATOM 728 N N . SER A 1 93 ? -14.297 14.574 33.260 1.00 92.62 93 SER A N 1
ATOM 729 C CA . SER A 1 93 ? -13.314 14.214 34.288 1.00 92.62 93 SER A CA 1
ATOM 730 C C . SER A 1 93 ? -12.179 13.373 33.725 1.00 92.62 93 SER A C 1
ATOM 732 O O . SER A 1 93 ? -11.022 13.711 33.947 1.00 92.62 93 SER A O 1
ATOM 734 N N . GLY A 1 94 ? -12.481 12.298 32.999 1.00 92.44 94 GLY A N 1
ATOM 735 C CA . GLY A 1 94 ? -11.423 11.445 32.459 1.00 92.44 94 GLY A CA 1
ATOM 736 C C . GLY A 1 94 ? -10.681 12.067 31.302 1.00 92.44 94 GLY A C 1
ATOM 737 O O . GLY A 1 94 ? -9.456 12.005 31.278 1.00 92.44 94 GLY A O 1
ATOM 738 N N . TYR A 1 95 ? -11.413 12.735 30.411 1.00 94.81 95 TYR A N 1
ATOM 739 C CA . TYR A 1 95 ? -10.822 13.458 29.297 1.00 94.81 95 TYR A CA 1
ATOM 740 C C . TYR A 1 95 ? -9.780 14.468 29.792 1.00 94.81 95 TYR A C 1
ATOM 742 O O . TYR A 1 95 ? -8.655 14.469 29.310 1.00 94.81 95 TYR A O 1
ATOM 750 N N . LEU A 1 96 ? -10.110 15.271 30.812 1.00 94.88 96 LEU A N 1
ATOM 751 C CA . LEU A 1 96 ? -9.187 16.272 31.351 1.00 94.88 96 LEU A CA 1
ATOM 752 C C . LEU A 1 96 ? -7.986 15.663 32.081 1.00 94.88 96 LEU A C 1
ATOM 754 O O . LEU A 1 96 ? -6.898 16.224 31.990 1.00 94.88 96 LEU A O 1
ATOM 758 N N . ILE A 1 97 ? -8.144 14.532 32.780 1.00 94.50 97 ILE A N 1
ATOM 759 C CA . ILE A 1 97 ? -6.996 13.854 33.405 1.00 94.50 97 ILE A CA 1
ATOM 760 C C . ILE A 1 97 ? -5.998 13.421 32.330 1.00 94.50 97 ILE A C 1
ATOM 762 O O . ILE A 1 97 ? -4.805 13.702 32.452 1.00 94.50 97 ILE A O 1
ATOM 766 N N . VAL A 1 98 ? -6.481 12.763 31.274 1.00 95.00 98 VAL A N 1
ATOM 767 C CA . VAL A 1 98 ? -5.621 12.308 30.176 1.00 95.00 98 VAL A CA 1
ATOM 768 C C . VAL A 1 98 ? -5.032 13.499 29.425 1.00 95.00 98 VAL A C 1
ATOM 770 O O . VAL A 1 98 ? -3.829 13.519 29.189 1.00 95.00 98 VAL A O 1
ATOM 773 N N . LEU A 1 99 ? -5.837 14.525 29.134 1.00 96.12 99 LEU A N 1
ATOM 774 C CA . LEU A 1 99 ? -5.391 15.716 28.414 1.00 96.12 99 LEU A CA 1
ATOM 775 C C . LEU A 1 99 ? -4.251 16.422 29.137 1.00 96.12 99 LEU A C 1
ATOM 777 O O . LEU A 1 99 ? -3.223 16.690 28.532 1.00 96.12 99 LEU A O 1
ATOM 781 N N . VAL A 1 100 ? -4.411 16.703 30.431 1.00 95.50 100 VAL A N 1
ATOM 782 C CA . VAL A 1 100 ? -3.365 17.379 31.209 1.00 95.50 100 VAL A CA 1
ATOM 783 C C . VAL A 1 100 ? -2.096 16.532 31.250 1.00 95.50 100 VAL A C 1
ATOM 785 O O . VAL A 1 100 ? -1.005 17.075 31.120 1.00 95.50 100 VAL A O 1
ATOM 788 N N . THR A 1 101 ? -2.233 15.211 31.374 1.00 95.31 101 THR A N 1
ATOM 789 C CA . THR A 1 101 ? -1.089 14.289 31.372 1.00 95.31 101 THR A CA 1
ATOM 790 C C . THR A 1 101 ? -0.325 14.359 30.050 1.00 95.31 101 THR A C 1
ATOM 792 O O . THR A 1 101 ? 0.868 14.647 30.054 1.00 95.31 101 THR A O 1
ATOM 795 N N . LEU A 1 102 ? -1.020 14.187 28.921 1.00 95.25 102 LEU A N 1
ATOM 796 C CA . LEU A 1 102 ? -0.403 14.191 27.593 1.00 95.25 102 LEU A CA 1
ATOM 797 C C . LEU A 1 102 ? 0.112 15.568 27.176 1.00 95.25 102 LEU A C 1
ATOM 799 O O . LEU A 1 102 ? 1.103 15.644 26.463 1.00 95.25 102 LEU A O 1
ATOM 803 N N . LEU A 1 103 ? -0.512 16.658 27.628 1.00 95.06 103 LEU A N 1
ATOM 804 C CA . LEU A 1 103 ? 0.017 18.002 27.399 1.00 95.06 103 LEU A CA 1
ATOM 805 C C . LEU A 1 103 ? 1.330 18.224 28.150 1.00 95.06 103 LEU A C 1
ATOM 807 O O . LEU A 1 103 ? 2.243 18.810 27.582 1.00 95.06 103 LEU A O 1
ATOM 811 N N . ILE A 1 104 ? 1.452 17.752 29.396 1.00 94.69 104 ILE A N 1
ATOM 812 C CA . ILE A 1 104 ? 2.712 17.856 30.147 1.00 94.69 104 ILE A CA 1
ATOM 813 C C . ILE A 1 104 ? 3.814 17.048 29.450 1.00 94.69 104 ILE A C 1
ATOM 815 O O . ILE A 1 104 ? 4.902 17.576 29.233 1.00 94.69 104 ILE A O 1
ATOM 819 N N . GLU A 1 105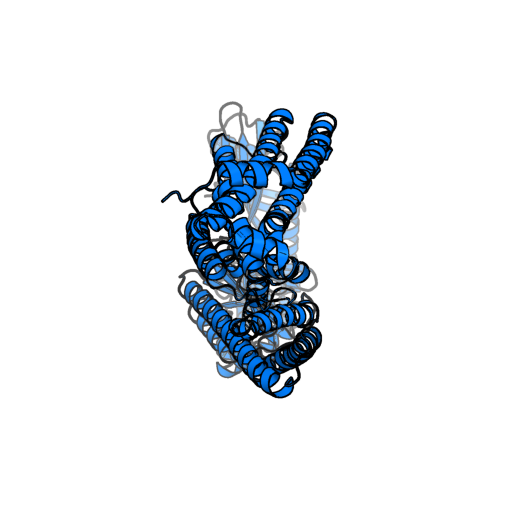 ? 3.529 15.802 29.062 1.00 93.50 105 GLU A N 1
ATOM 820 C CA . GLU A 1 105 ? 4.490 14.953 28.342 1.00 93.50 105 GLU A CA 1
ATOM 821 C C . GLU A 1 105 ? 4.851 15.551 26.966 1.00 93.50 105 GLU A C 1
ATOM 823 O O . GLU A 1 105 ? 6.026 15.657 26.622 1.00 93.50 105 GLU A O 1
ATOM 828 N N . GLY A 1 106 ? 3.864 16.044 26.211 1.00 89.88 106 GLY A N 1
ATOM 829 C CA . GLY A 1 106 ? 4.062 16.678 24.905 1.00 89.88 106 GLY A CA 1
ATOM 830 C C . GLY A 1 106 ? 4.855 17.988 24.965 1.00 89.88 106 GLY A C 1
ATOM 831 O O . GLY A 1 106 ? 5.736 18.203 24.137 1.00 89.88 106 GLY A O 1
ATOM 832 N N . ILE A 1 107 ? 4.613 18.840 25.970 1.00 89.69 107 ILE A N 1
ATOM 833 C CA . ILE A 1 107 ? 5.447 20.028 26.232 1.00 89.69 107 ILE A CA 1
ATOM 834 C C . ILE A 1 107 ? 6.876 19.599 26.584 1.00 89.69 107 ILE A C 1
ATOM 836 O O . ILE A 1 107 ? 7.826 20.232 26.132 1.00 89.69 107 ILE A O 1
ATOM 840 N N . GLY A 1 108 ? 7.036 18.511 27.343 1.00 88.81 108 GLY A N 1
ATOM 841 C CA . GLY A 1 108 ? 8.339 17.906 27.610 1.00 88.81 108 GLY A CA 1
ATOM 842 C C . GLY A 1 108 ? 9.085 17.535 26.327 1.00 88.81 108 GLY A C 1
ATOM 843 O O . GLY A 1 108 ? 10.241 17.908 26.181 1.00 88.81 108 GLY A O 1
ATOM 844 N N . LEU A 1 109 ? 8.427 16.887 25.360 1.00 86.88 109 LEU A N 1
ATOM 845 C CA . LEU A 1 109 ? 9.047 16.565 24.065 1.00 86.88 109 LEU A CA 1
ATOM 846 C C . LEU A 1 109 ? 9.492 17.815 23.291 1.00 86.88 109 LEU A C 1
ATOM 848 O O . LEU A 1 109 ? 10.595 17.834 22.748 1.00 86.88 109 LEU A O 1
ATOM 852 N N . ILE A 1 110 ? 8.676 18.875 23.285 1.00 83.00 110 ILE A N 1
ATOM 853 C CA . ILE A 1 110 ? 9.053 20.151 22.656 1.00 83.00 110 ILE A CA 1
ATOM 854 C C . ILE A 1 110 ? 10.286 20.741 23.351 1.00 83.00 110 ILE A C 1
ATOM 856 O O . ILE A 1 110 ? 11.239 21.143 22.688 1.00 83.00 110 ILE A O 1
ATOM 860 N N . LEU A 1 111 ? 10.309 20.762 24.686 1.00 84.12 111 LEU A N 1
ATOM 861 C CA . LEU A 1 111 ? 11.461 21.256 25.442 1.00 84.12 111 LEU A CA 1
ATOM 862 C C . LEU A 1 111 ? 12.724 20.436 25.164 1.00 84.12 111 LEU A C 1
ATOM 864 O O . LEU A 1 111 ? 13.787 21.026 25.003 1.00 84.12 111 LEU A O 1
ATOM 868 N N . LEU A 1 112 ? 12.611 19.109 25.059 1.00 81.06 112 LEU A N 1
ATOM 869 C CA . LEU A 1 112 ? 13.743 18.243 24.727 1.00 81.06 112 LEU A CA 1
ATOM 870 C C . LEU A 1 112 ? 14.326 18.598 23.355 1.00 81.06 112 LEU A C 1
ATOM 872 O O . LEU A 1 112 ? 15.534 18.780 23.235 1.00 81.06 112 LEU A O 1
ATOM 876 N N . SER A 1 113 ? 13.461 18.797 22.354 1.00 76.38 113 SER A N 1
ATOM 877 C CA . SER A 1 113 ? 13.892 19.175 21.002 1.00 76.38 113 SER A CA 1
ATOM 878 C C . SER A 1 113 ? 14.627 20.521 20.951 1.00 76.38 113 SER A C 1
ATOM 880 O O . SER A 1 113 ? 15.560 20.682 20.173 1.00 76.38 113 SER A O 1
ATOM 882 N N . LEU A 1 114 ? 14.264 21.471 21.821 1.00 75.94 114 LEU A N 1
ATOM 883 C CA . LEU A 1 114 ? 14.960 22.756 21.942 1.00 75.94 114 LEU A CA 1
ATOM 884 C C . LEU A 1 114 ? 16.317 22.635 22.651 1.00 75.94 114 LEU A C 1
ATOM 886 O O . LEU A 1 114 ? 17.224 23.417 22.371 1.00 75.94 114 LEU A O 1
ATOM 890 N N . ILE A 1 115 ? 16.446 21.697 23.592 1.00 76.75 115 ILE A N 1
ATOM 891 C CA . ILE A 1 115 ? 17.663 21.499 24.389 1.00 76.75 115 ILE A CA 1
ATOM 892 C C . ILE A 1 115 ? 18.730 20.756 23.585 1.00 76.75 115 ILE A C 1
ATOM 894 O O . ILE A 1 115 ? 19.900 21.123 23.650 1.00 76.75 115 ILE A O 1
ATOM 898 N N . GLU A 1 116 ? 18.347 19.724 22.832 1.00 69.31 116 GLU A N 1
ATOM 899 C CA . GLU A 1 116 ? 19.319 18.814 22.220 1.00 69.31 116 GLU A CA 1
ATOM 900 C C . GLU A 1 116 ? 20.025 19.374 20.974 1.00 69.31 116 GLU A C 1
ATOM 902 O O . GLU A 1 116 ? 20.981 18.736 20.542 1.00 69.31 116 GLU A O 1
ATOM 907 N N . GLN A 1 117 ? 19.621 20.540 20.427 1.00 57.75 117 GLN A N 1
ATOM 908 C CA . GLN A 1 117 ? 20.164 21.260 19.238 1.00 57.75 117 GLN A CA 1
ATOM 909 C C . GLN A 1 117 ? 20.436 20.426 17.967 1.00 57.75 117 GLN A C 1
ATOM 911 O O . GLN A 1 117 ? 20.755 20.974 16.915 1.00 57.75 117 GLN A O 1
ATOM 916 N N . ASN A 1 118 ? 20.273 19.114 18.040 1.00 52.22 118 ASN A N 1
ATOM 917 C CA . ASN A 1 118 ? 20.425 18.152 16.980 1.00 52.22 118 ASN A CA 1
ATOM 918 C C . ASN A 1 118 ? 19.032 17.840 16.445 1.00 52.22 118 ASN A C 1
ATOM 920 O O . ASN A 1 118 ? 18.122 17.510 17.208 1.00 52.22 118 ASN A O 1
ATOM 924 N N . ASN A 1 119 ? 18.899 17.964 15.125 1.00 51.31 119 ASN A N 1
ATOM 925 C CA . ASN A 1 119 ? 17.714 17.722 14.304 1.00 51.31 119 ASN A CA 1
ATOM 926 C C . ASN A 1 119 ? 17.208 16.279 14.409 1.00 51.31 119 ASN A C 1
ATOM 928 O O . ASN A 1 119 ? 17.244 15.544 13.425 1.00 51.31 119 ASN A O 1
ATOM 932 N N . TYR A 1 120 ? 16.775 15.829 15.584 1.00 50.53 120 TYR A N 1
ATOM 933 C CA . TYR A 1 120 ? 16.450 14.423 15.708 1.00 50.53 120 TYR A CA 1
ATOM 934 C C . TYR A 1 120 ? 15.098 14.091 15.078 1.00 50.53 120 TYR A C 1
ATOM 936 O O . TYR A 1 120 ? 15.075 13.131 14.328 1.00 50.53 120 TYR A O 1
ATOM 944 N N . PHE A 1 121 ? 14.005 14.856 15.230 1.00 51.59 121 PHE A N 1
ATOM 945 C CA . PHE A 1 121 ? 12.716 14.370 14.676 1.00 51.59 121 PHE A CA 1
ATOM 946 C C . PHE A 1 121 ? 11.726 15.384 14.124 1.00 51.59 121 PHE A C 1
ATOM 948 O O . PHE A 1 121 ? 10.903 15.017 13.289 1.00 51.59 121 PHE A O 1
ATOM 955 N N . PHE A 1 122 ? 11.765 16.636 14.567 1.00 53.91 122 PHE A N 1
ATOM 956 C CA . PHE A 1 122 ? 10.778 17.628 14.164 1.00 53.91 122 PHE A CA 1
ATOM 957 C C . PHE A 1 122 ? 11.455 18.986 14.104 1.00 53.91 122 PHE A C 1
ATOM 959 O O . PHE A 1 122 ? 11.963 19.460 15.120 1.00 53.91 122 PHE A O 1
ATOM 966 N N . ASP A 1 123 ? 11.443 19.615 12.930 1.00 53.47 123 ASP A N 1
ATOM 967 C CA . ASP A 1 123 ? 11.741 21.037 12.811 1.00 53.47 123 ASP A CA 1
ATOM 968 C C . ASP A 1 123 ? 10.580 21.799 13.464 1.00 53.47 123 ASP A C 1
ATOM 970 O O . ASP A 1 123 ? 9.561 22.141 12.846 1.00 53.47 123 ASP A O 1
ATOM 974 N N . PHE A 1 124 ? 10.665 21.941 14.787 1.00 56.19 124 PHE A N 1
ATOM 975 C CA . PHE A 1 124 ? 9.711 22.696 15.577 1.00 56.19 124 PHE A CA 1
ATOM 976 C C . PHE A 1 124 ? 9.954 24.190 15.360 1.00 56.19 124 PHE A C 1
ATOM 978 O O . PHE A 1 124 ? 10.260 24.946 16.282 1.00 56.19 124 PHE A O 1
ATOM 985 N N . SER A 1 125 ? 9.696 24.642 14.131 1.00 57.12 125 SER A N 1
ATOM 986 C CA . SER A 1 125 ? 9.217 25.999 13.928 1.00 57.12 125 SER A CA 1
ATOM 987 C C . SER A 1 125 ? 8.050 26.241 14.897 1.00 57.12 125 SER A C 1
ATOM 989 O O . SER A 1 125 ? 7.275 25.330 15.226 1.00 57.12 125 SER A O 1
ATOM 991 N N . THR A 1 126 ? 7.887 27.476 15.371 1.00 61.91 126 THR A N 1
ATOM 992 C CA . THR A 1 126 ? 6.784 27.836 16.281 1.00 61.91 126 THR A CA 1
ATOM 993 C C . THR A 1 126 ? 5.411 27.423 15.730 1.00 61.91 126 THR A C 1
ATOM 995 O O . THR A 1 126 ? 4.508 27.104 16.502 1.00 61.91 126 THR A O 1
ATOM 998 N N . SER A 1 127 ? 5.270 27.345 14.401 1.00 72.12 127 SER A N 1
ATOM 999 C CA . SER A 1 127 ? 4.082 26.832 13.714 1.00 72.12 127 SER A CA 1
ATOM 1000 C C . SER A 1 127 ? 3.876 25.324 13.928 1.00 72.12 127 SER A C 1
ATOM 1002 O O . SER A 1 127 ? 2.809 24.915 14.394 1.00 72.12 127 SER A O 1
ATOM 1004 N N . THR A 1 128 ? 4.891 24.490 13.674 1.00 76.12 128 THR A N 1
ATOM 1005 C CA . THR A 1 128 ? 4.818 23.021 13.825 1.00 76.12 128 THR A CA 1
ATOM 1006 C C . THR A 1 128 ? 4.538 22.612 15.278 1.00 76.12 128 THR A C 1
ATOM 1008 O O . THR A 1 128 ? 3.746 21.703 15.535 1.00 76.12 128 THR A O 1
ATOM 1011 N N . GLY A 1 129 ? 5.114 23.333 16.251 1.00 78.94 129 GLY A N 1
ATOM 1012 C CA . GLY A 1 129 ? 4.937 23.066 17.688 1.00 78.94 129 GLY A CA 1
ATOM 1013 C C . GLY A 1 129 ? 3.506 23.285 18.153 1.00 78.94 129 GLY A C 1
ATOM 1014 O O . GLY A 1 129 ? 2.910 22.433 18.817 1.00 78.94 129 GLY A O 1
ATOM 1015 N N . CYS A 1 130 ? 2.916 24.400 17.728 1.00 82.25 130 CYS A N 1
ATOM 1016 C CA . CYS A 1 130 ? 1.514 24.703 17.983 1.00 82.25 130 CYS A CA 1
ATOM 1017 C C . CYS A 1 130 ? 0.580 23.662 17.351 1.00 82.25 130 CYS A C 1
ATOM 1019 O O . CYS A 1 130 ? -0.374 23.228 18.002 1.00 82.25 130 CYS A O 1
ATOM 1021 N N . LYS A 1 131 ? 0.863 23.223 16.116 1.00 87.06 131 LYS A N 1
ATOM 1022 C CA . LYS A 1 131 ? 0.088 22.167 15.447 1.00 87.06 131 LYS A CA 1
ATOM 1023 C C . LYS A 1 131 ? 0.182 20.833 16.193 1.00 87.06 131 LYS A C 1
ATOM 1025 O O . LYS A 1 131 ? -0.845 20.190 16.386 1.00 87.06 131 LYS A O 1
ATOM 1030 N N . PHE A 1 132 ? 1.364 20.443 16.675 1.00 87.44 132 PHE A N 1
ATOM 1031 C CA . PHE A 1 132 ? 1.542 19.217 17.462 1.00 87.44 132 PHE A CA 1
ATOM 1032 C C . PHE A 1 132 ? 0.719 19.232 18.759 1.00 87.44 132 PHE A C 1
ATOM 1034 O O . PHE A 1 132 ? -0.042 18.300 19.020 1.00 87.44 132 PHE A O 1
ATOM 1041 N N . ILE A 1 133 ? 0.785 20.321 19.535 1.00 89.69 133 ILE A N 1
ATOM 1042 C CA . ILE A 1 133 ? -0.031 20.480 20.752 1.00 89.69 133 ILE A CA 1
ATOM 1043 C C . ILE A 1 133 ? -1.529 20.450 20.429 1.00 89.69 133 ILE A C 1
ATOM 1045 O O . ILE A 1 133 ? -2.304 19.797 21.133 1.00 89.69 133 ILE A O 1
ATOM 1049 N N . LEU A 1 134 ? -1.949 21.115 19.350 1.00 90.81 134 LEU A N 1
ATOM 1050 C CA . LEU A 1 134 ? -3.333 21.064 18.888 1.00 90.81 134 LEU A CA 1
ATOM 1051 C C . LEU A 1 134 ? -3.752 19.628 18.541 1.00 90.81 134 LEU A C 1
ATOM 1053 O O . LEU A 1 134 ? -4.836 19.199 18.937 1.00 90.81 134 LEU A O 1
ATOM 1057 N N . MET A 1 135 ? -2.898 18.864 17.855 1.00 92.00 135 MET A N 1
ATOM 1058 C CA . MET A 1 135 ? -3.188 17.475 17.495 1.00 92.00 135 MET A CA 1
ATOM 1059 C C . MET A 1 135 ? -3.257 16.546 18.705 1.00 92.00 135 MET A C 1
ATOM 1061 O O . MET A 1 135 ? -4.077 15.632 18.686 1.00 92.00 135 MET A O 1
ATOM 1065 N N . ILE A 1 136 ? -2.522 16.807 19.793 1.00 92.25 136 ILE A N 1
ATOM 1066 C CA . ILE A 1 136 ? -2.725 16.083 21.061 1.00 92.25 136 ILE A CA 1
ATOM 1067 C C . ILE A 1 136 ? -4.171 16.247 21.540 1.00 92.25 136 ILE A C 1
ATOM 1069 O O . ILE A 1 136 ? -4.820 15.262 21.885 1.00 92.25 136 ILE A O 1
ATOM 1073 N N . ILE A 1 137 ? -4.701 17.474 21.525 1.00 94.00 137 ILE A N 1
ATOM 1074 C CA . ILE A 1 137 ? -6.081 17.761 21.947 1.00 94.00 137 ILE A CA 1
ATOM 1075 C C . ILE A 1 137 ? -7.081 17.063 21.017 1.00 94.00 137 ILE A C 1
ATOM 1077 O O . ILE A 1 137 ? -8.013 16.403 21.480 1.00 94.00 137 ILE A O 1
ATOM 1081 N N . VAL A 1 138 ? -6.888 17.205 19.705 1.00 93.62 138 VAL A N 1
ATOM 1082 C CA . VAL A 1 138 ? -7.811 16.696 18.683 1.00 93.62 138 VAL A CA 1
ATOM 1083 C C . VAL A 1 138 ? -7.835 15.167 18.653 1.00 93.62 138 VAL A C 1
ATOM 1085 O O . VAL A 1 138 ? -8.910 14.572 18.751 1.00 93.62 138 VAL A O 1
ATOM 1088 N N . LEU A 1 139 ? -6.672 14.515 18.584 1.00 91.62 139 LEU A N 1
ATOM 1089 C CA . LEU A 1 139 ? -6.577 13.055 18.583 1.00 91.62 139 LEU A CA 1
ATOM 1090 C C . LEU A 1 139 ? -7.077 12.463 19.896 1.00 91.62 139 LEU A C 1
ATOM 1092 O O . LEU A 1 139 ? -7.800 11.466 19.875 1.00 91.62 139 LEU A O 1
ATOM 1096 N N . LEU A 1 140 ? -6.766 13.095 21.035 1.00 94.56 140 LEU A N 1
ATOM 1097 C CA . LEU A 1 140 ? -7.320 12.672 22.314 1.00 94.56 140 LEU A CA 1
ATOM 1098 C C . LEU A 1 140 ? -8.846 12.738 22.294 1.00 94.56 140 LEU A C 1
ATOM 1100 O O . LEU A 1 140 ? -9.486 11.785 22.723 1.00 94.56 140 LEU A O 1
ATOM 1104 N N . PHE A 1 141 ? -9.440 13.825 21.794 1.00 94.75 141 PHE A N 1
ATOM 1105 C CA . PHE A 1 141 ? -10.895 13.942 21.697 1.00 94.75 141 PHE A CA 1
ATOM 1106 C C . PHE A 1 141 ? -11.502 12.814 20.863 1.00 94.75 141 PHE A C 1
ATOM 1108 O O . PHE A 1 141 ? -12.453 12.174 21.315 1.00 94.75 141 PHE A O 1
ATOM 1115 N N . ILE A 1 142 ? -10.924 12.522 19.699 1.00 92.44 142 ILE A N 1
ATOM 1116 C CA . ILE A 1 142 ? -11.400 11.462 18.805 1.00 92.44 142 ILE A CA 1
ATOM 1117 C C . ILE A 1 142 ? -11.311 10.098 19.497 1.00 92.44 142 ILE A C 1
ATOM 1119 O O . ILE A 1 142 ? -12.327 9.425 19.695 1.00 92.44 142 ILE A O 1
ATOM 1123 N N . TYR A 1 143 ? -10.114 9.708 19.931 1.00 90.19 143 TYR A N 1
ATOM 1124 C CA . TYR A 1 143 ? -9.872 8.375 20.473 1.00 90.19 143 TYR A CA 1
ATOM 1125 C C . TYR A 1 143 ? -10.534 8.152 21.833 1.00 90.19 143 TYR A C 1
ATOM 1127 O O . TYR A 1 143 ? -11.178 7.124 22.040 1.00 90.19 143 TYR A O 1
ATOM 1135 N N . TYR A 1 144 ? -10.471 9.127 22.742 1.00 92.88 144 TYR A N 1
ATOM 1136 C CA . TYR A 1 144 ? -11.142 9.025 24.038 1.00 92.88 144 TYR A CA 1
ATOM 1137 C C . TYR A 1 144 ? -12.658 8.873 23.866 1.00 92.88 144 TYR A C 1
ATOM 1139 O O . TYR A 1 144 ? -13.274 8.070 24.565 1.00 92.88 144 TYR A O 1
ATOM 1147 N N . THR A 1 145 ? -13.269 9.590 22.914 1.00 93.56 145 THR A N 1
ATOM 1148 C CA . THR A 1 145 ? -14.710 9.473 22.647 1.00 93.56 145 THR A CA 1
ATOM 1149 C C . THR A 1 145 ? -15.091 8.093 22.126 1.00 93.56 145 THR A C 1
ATOM 1151 O O . THR A 1 145 ? -16.083 7.526 22.589 1.00 93.56 145 THR A O 1
ATOM 1154 N N . ILE A 1 146 ? -14.297 7.531 21.209 1.00 89.38 146 ILE A N 1
ATOM 1155 C CA . ILE A 1 146 ? -14.501 6.176 20.680 1.00 89.38 146 ILE A CA 1
ATOM 1156 C C . ILE A 1 146 ? -14.502 5.160 21.830 1.00 89.38 146 ILE A C 1
ATOM 1158 O O . ILE A 1 146 ? -15.475 4.425 22.017 1.00 89.38 146 ILE A O 1
ATOM 1162 N N . VAL A 1 147 ? -13.459 5.164 22.664 1.00 89.69 147 VAL A N 1
ATOM 1163 C CA . VAL A 1 147 ? -13.339 4.245 23.810 1.00 89.69 147 VAL A CA 1
ATOM 1164 C C . VAL A 1 147 ? -14.457 4.464 24.820 1.00 89.69 147 VAL A C 1
ATOM 1166 O O . VAL A 1 147 ? -15.025 3.503 25.342 1.00 89.69 147 VAL A O 1
ATOM 1169 N N . PHE A 1 148 ? -14.814 5.718 25.093 1.00 90.62 148 PHE A N 1
ATOM 1170 C CA . PHE A 1 148 ? -15.887 6.057 26.020 1.00 90.62 148 PHE A CA 1
ATOM 1171 C C . PHE A 1 148 ? -17.251 5.555 25.532 1.00 90.62 148 PHE A C 1
ATOM 1173 O O . PHE A 1 148 ? -18.048 5.060 26.335 1.00 90.62 148 PHE A O 1
ATOM 1180 N N . LEU A 1 149 ? -17.525 5.622 24.226 1.00 89.38 149 LEU A N 1
ATOM 1181 C CA . LEU A 1 149 ? -18.711 5.014 23.627 1.00 89.38 149 LEU A CA 1
ATOM 1182 C C . LEU A 1 149 ? -18.701 3.495 23.836 1.00 89.38 149 LEU A C 1
ATOM 1184 O O . LEU A 1 149 ? -19.638 2.968 24.432 1.00 89.38 149 LEU A O 1
ATOM 1188 N N . PHE A 1 150 ? -17.642 2.796 23.421 1.00 85.44 150 PHE A N 1
ATOM 1189 C CA . PHE A 1 150 ? -17.570 1.333 23.522 1.00 85.44 150 PHE A CA 1
ATOM 1190 C C . PHE A 1 150 ? -17.616 0.823 24.966 1.00 85.44 150 PHE A C 1
ATOM 1192 O O . PHE A 1 150 ? -18.319 -0.146 25.267 1.00 85.44 150 PHE A O 1
ATOM 1199 N N . SER A 1 151 ? -16.965 1.531 25.886 1.00 85.56 151 SER A N 1
ATOM 1200 C CA . SER A 1 151 ? -17.033 1.241 27.317 1.00 85.56 151 SER A CA 1
ATOM 1201 C C . SER A 1 151 ? -18.459 1.398 27.879 1.00 85.56 151 SER A C 1
ATOM 1203 O O . SER A 1 151 ? -18.828 0.679 28.814 1.00 85.56 151 SER A O 1
ATOM 1205 N N . SER A 1 152 ? -19.293 2.266 27.281 1.00 84.12 152 SER A N 1
ATOM 1206 C CA . SER A 1 152 ? -20.686 2.493 27.710 1.00 84.12 152 SER A CA 1
ATOM 1207 C C . SER A 1 152 ? -21.610 1.343 27.310 1.00 84.12 152 SER A C 1
ATOM 1209 O O . SER A 1 152 ? -22.615 1.099 27.981 1.00 84.12 152 SER A O 1
ATOM 1211 N N . ILE A 1 153 ? -21.277 0.643 26.222 1.00 82.50 153 ILE A N 1
ATOM 1212 C CA . ILE A 1 153 ? -22.044 -0.491 25.683 1.00 82.50 153 ILE A CA 1
ATOM 1213 C C . ILE A 1 153 ? -21.664 -1.796 26.417 1.00 82.50 153 ILE A C 1
ATOM 1215 O O . ILE A 1 153 ? -22.439 -2.755 26.438 1.00 82.50 153 ILE A O 1
ATOM 1219 N N . ALA A 1 154 ? -20.497 -1.831 27.067 1.00 82.94 154 ALA A N 1
ATOM 1220 C CA . ALA A 1 154 ? -20.001 -2.995 27.790 1.00 82.94 154 ALA A CA 1
ATOM 1221 C C . ALA A 1 154 ? -20.697 -3.228 29.144 1.00 82.94 154 ALA A C 1
ATOM 1223 O O . ALA A 1 154 ? -20.941 -2.300 29.930 1.00 82.94 154 ALA A O 1
ATOM 1224 N N . GLY A 1 155 ? -20.989 -4.499 29.433 1.00 78.62 155 GLY A N 1
ATOM 1225 C CA . GLY A 1 155 ? -21.639 -4.933 30.676 1.00 78.62 155 GLY A CA 1
ATOM 1226 C C . GLY A 1 155 ? -20.678 -5.489 31.725 1.00 78.62 155 GLY A C 1
ATOM 1227 O O . GLY A 1 155 ? -21.061 -5.607 32.888 1.00 78.62 155 GLY A O 1
ATOM 1228 N N . ASN A 1 156 ? -19.420 -5.754 31.357 1.00 81.31 156 ASN A N 1
ATOM 1229 C CA . ASN A 1 156 ? -18.361 -6.209 32.257 1.00 81.31 156 ASN A CA 1
ATOM 1230 C C . ASN A 1 156 ? -16.982 -5.619 31.887 1.00 81.31 156 ASN A C 1
ATOM 1232 O O . ASN A 1 156 ? -16.824 -4.970 30.851 1.00 81.31 156 ASN A O 1
ATOM 1236 N N . ARG A 1 157 ? -15.970 -5.833 32.746 1.00 81.44 157 ARG A N 1
ATOM 1237 C CA . ARG A 1 157 ? -14.598 -5.319 32.537 1.00 81.44 157 ARG A CA 1
ATOM 1238 C C . ARG A 1 157 ? -13.961 -5.841 31.253 1.00 81.44 157 ARG A C 1
ATOM 1240 O O . ARG A 1 157 ? -13.321 -5.075 30.543 1.00 81.44 157 ARG A O 1
ATOM 1247 N N . LEU A 1 158 ? -14.130 -7.131 30.969 1.00 78.00 158 LEU A N 1
ATOM 1248 C CA . LEU A 1 158 ? -13.542 -7.759 29.789 1.00 78.00 158 LEU A CA 1
ATOM 1249 C C . LEU A 1 158 ? -14.106 -7.135 28.504 1.00 78.00 158 LEU A C 1
ATOM 1251 O O . LEU A 1 158 ? -13.342 -6.794 27.611 1.00 78.00 158 LEU A O 1
ATOM 1255 N N . GLY A 1 159 ? -15.422 -6.912 28.449 1.00 75.50 159 GLY A N 1
ATOM 1256 C CA . GLY A 1 159 ? -16.097 -6.230 27.348 1.00 75.50 159 GLY A CA 1
ATOM 1257 C C . GLY A 1 159 ? -15.600 -4.799 27.163 1.00 75.50 159 GLY A C 1
ATOM 1258 O O . GLY A 1 159 ? -15.323 -4.407 26.037 1.00 75.50 159 GLY A O 1
ATOM 1259 N N . GLN A 1 160 ? -15.391 -4.042 28.251 1.00 80.56 160 GLN A N 1
ATOM 1260 C CA . GLN A 1 160 ? -14.824 -2.688 28.164 1.00 80.56 160 GLN A CA 1
ATOM 1261 C C . GLN A 1 160 ? -13.463 -2.697 27.461 1.00 80.56 160 GLN A C 1
ATOM 1263 O O . GLN A 1 160 ? -13.245 -1.901 26.554 1.00 80.56 160 GLN A O 1
ATOM 1268 N N . VAL A 1 161 ? -12.578 -3.630 27.820 1.00 78.38 161 VAL A N 1
ATOM 1269 C CA . VAL A 1 161 ? -11.248 -3.743 27.205 1.00 78.38 161 VAL A CA 1
ATOM 1270 C C . VAL A 1 161 ? -11.346 -4.216 25.752 1.00 78.38 161 VAL A C 1
ATOM 1272 O O . VAL A 1 161 ? -10.829 -3.550 24.859 1.00 78.38 161 VAL A O 1
ATOM 1275 N N . VAL A 1 162 ? -12.044 -5.327 25.493 1.00 75.31 162 VAL A N 1
ATOM 1276 C CA . VAL A 1 162 ? -12.142 -5.931 24.152 1.00 75.31 162 VAL A CA 1
ATOM 1277 C C . VAL A 1 162 ? -12.804 -4.979 23.154 1.00 75.31 162 VAL A C 1
ATOM 1279 O O . VAL A 1 162 ? -12.333 -4.855 22.026 1.00 75.31 162 VAL A O 1
ATOM 1282 N N . PHE A 1 163 ? -13.866 -4.271 23.548 1.00 77.00 163 PHE A N 1
ATOM 1283 C CA . PHE A 1 163 ? -14.569 -3.354 22.644 1.00 77.00 163 PHE A CA 1
ATOM 1284 C C . PHE A 1 163 ? -13.807 -2.062 22.418 1.00 77.00 163 PHE A C 1
ATOM 1286 O O . PHE A 1 163 ? -13.864 -1.516 21.322 1.00 77.00 163 PHE A O 1
ATOM 1293 N N . SER A 1 164 ? -13.067 -1.597 23.424 1.00 76.81 164 SER A N 1
ATOM 1294 C CA . SER A 1 164 ? -12.175 -0.455 23.253 1.00 76.81 164 SER A CA 1
ATOM 1295 C C . SER A 1 164 ? -11.080 -0.777 22.241 1.00 76.81 164 SER A C 1
ATOM 1297 O O . SER A 1 164 ? -10.904 -0.015 21.298 1.00 76.81 164 SER A O 1
ATOM 1299 N N . ILE A 1 165 ? -10.426 -1.942 22.364 1.00 75.56 165 ILE A N 1
ATOM 1300 C CA . ILE A 1 165 ? -9.433 -2.415 21.385 1.00 75.56 165 ILE A CA 1
ATOM 1301 C C . ILE A 1 165 ? -10.061 -2.515 19.993 1.00 75.56 165 ILE A C 1
ATOM 1303 O O . ILE A 1 165 ? -9.505 -1.977 19.042 1.00 75.56 165 ILE A O 1
ATOM 1307 N N . PHE A 1 166 ? -11.237 -3.141 19.876 1.00 73.94 166 PHE A N 1
ATOM 1308 C CA . PHE A 1 166 ? -11.946 -3.252 18.601 1.00 73.94 166 PHE A CA 1
ATOM 1309 C C . PHE A 1 166 ? -12.252 -1.881 17.982 1.00 73.94 166 PHE A C 1
ATOM 1311 O O . PHE A 1 166 ? -12.060 -1.699 16.787 1.00 73.94 166 PHE A O 1
ATOM 1318 N N . GLY A 1 167 ? -12.664 -0.891 18.779 1.00 73.06 167 GLY A N 1
ATOM 1319 C CA . GLY A 1 167 ? -12.906 0.471 18.300 1.00 73.06 167 GLY A CA 1
ATOM 1320 C C . GLY A 1 167 ? -11.678 1.135 17.667 1.00 73.06 167 GLY A C 1
ATOM 1321 O O . GLY A 1 167 ? -11.827 1.860 16.688 1.00 73.06 167 GLY A O 1
ATOM 1322 N N . TYR A 1 168 ? -10.476 0.857 18.184 1.00 71.81 168 TYR A N 1
ATOM 1323 C CA . TYR A 1 168 ? -9.214 1.344 17.612 1.00 71.81 168 TYR A CA 1
ATOM 1324 C C . TYR A 1 168 ? -8.781 0.573 16.368 1.00 71.81 168 TYR A C 1
ATOM 1326 O O . TYR A 1 168 ? -8.275 1.163 15.416 1.00 71.81 168 TYR A O 1
ATOM 1334 N N . THR A 1 169 ? -8.929 -0.751 16.393 1.00 70.38 169 THR A N 1
ATOM 1335 C CA . THR A 1 169 ? -8.360 -1.625 15.363 1.00 70.38 169 THR A CA 1
ATOM 1336 C C . THR A 1 169 ? -9.299 -1.851 14.187 1.00 70.38 169 THR A C 1
ATOM 1338 O O . THR A 1 169 ? -8.837 -2.233 13.119 1.00 70.38 169 THR A O 1
ATOM 1341 N N . PHE A 1 170 ? -10.599 -1.582 14.323 1.00 72.75 170 PHE A N 1
ATOM 1342 C CA . PHE A 1 170 ? -11.563 -1.821 13.250 1.00 72.75 170 PHE A CA 1
ATOM 1343 C C . PHE A 1 170 ? -11.266 -1.025 11.964 1.00 72.75 170 PHE A C 1
ATOM 1345 O O . PHE A 1 170 ? -11.232 -1.655 10.907 1.00 72.75 170 PHE A O 1
ATOM 1352 N N . PRO A 1 171 ? -10.947 0.288 12.000 1.00 71.00 171 PRO A N 1
ATOM 1353 C CA . PRO A 1 171 ? -10.515 1.011 10.800 1.00 71.00 171 PRO A CA 1
ATOM 1354 C C . PRO A 1 171 ? -9.237 0.431 10.179 1.00 71.00 171 PRO A C 1
ATOM 1356 O O . PRO A 1 171 ? -9.144 0.341 8.959 1.00 71.00 171 PRO A O 1
ATOM 1359 N N . VAL A 1 172 ? -8.287 -0.032 11.010 1.00 71.88 172 VAL A N 1
ATOM 1360 C CA . VAL A 1 172 ? -7.054 -0.715 10.560 1.00 71.88 172 VAL A CA 1
ATOM 1361 C C . VAL A 1 172 ? -7.405 -1.970 9.778 1.00 71.88 172 VAL A C 1
ATOM 1363 O O . VAL A 1 172 ? -6.883 -2.193 8.693 1.00 71.88 172 VAL A O 1
ATOM 1366 N N . ILE A 1 173 ? -8.335 -2.767 10.297 1.00 71.94 173 ILE A N 1
ATOM 1367 C CA . ILE A 1 173 ? -8.773 -3.995 9.644 1.00 71.94 173 ILE A CA 1
ATOM 1368 C C . ILE A 1 173 ? -9.507 -3.700 8.329 1.00 71.94 173 ILE A C 1
ATOM 1370 O O . ILE A 1 173 ? -9.297 -4.423 7.359 1.00 71.94 173 ILE A O 1
ATOM 1374 N N . ILE A 1 174 ? -10.321 -2.638 8.261 1.00 71.06 174 ILE A N 1
ATOM 1375 C CA . ILE A 1 174 ? -10.955 -2.204 7.005 1.00 71.06 174 ILE A CA 1
ATOM 1376 C C . ILE A 1 174 ? -9.894 -1.786 5.987 1.00 71.06 174 ILE A C 1
ATOM 1378 O O . ILE A 1 174 ? -9.977 -2.212 4.840 1.00 71.06 174 ILE A O 1
ATOM 1382 N N . LEU A 1 175 ? -8.885 -1.003 6.389 1.00 73.50 175 LEU A N 1
ATOM 1383 C CA . LEU A 1 175 ? -7.799 -0.626 5.485 1.00 73.50 175 LEU A CA 1
ATOM 1384 C C . LEU A 1 175 ? -7.042 -1.862 5.004 1.00 73.50 175 LEU A C 1
ATOM 1386 O O . LEU A 1 175 ? -6.854 -2.006 3.807 1.00 73.50 175 LEU A O 1
ATOM 1390 N N . ILE A 1 176 ? -6.643 -2.768 5.901 1.00 72.31 176 ILE A N 1
ATOM 1391 C CA . ILE A 1 176 ? -5.961 -4.016 5.522 1.00 72.31 176 ILE A CA 1
ATOM 1392 C C . ILE A 1 176 ? -6.836 -4.831 4.561 1.00 72.31 176 ILE A C 1
ATOM 1394 O O . ILE A 1 176 ? -6.319 -5.402 3.604 1.00 72.31 176 ILE A O 1
ATOM 1398 N N . SER A 1 177 ? -8.159 -4.845 4.772 1.00 74.94 177 SER A N 1
ATOM 1399 C CA . SER A 1 177 ? -9.112 -5.416 3.818 1.00 74.94 177 SER A CA 1
ATOM 1400 C C . SER A 1 177 ? -8.981 -4.746 2.461 1.00 74.94 177 SER A C 1
ATOM 1402 O O . SER A 1 177 ? -8.792 -5.426 1.466 1.00 74.94 177 SER A O 1
ATOM 1404 N N . LEU A 1 178 ? -9.070 -3.420 2.406 1.00 73.75 178 LEU A N 1
ATOM 1405 C CA . LEU A 1 178 ? -9.031 -2.691 1.148 1.00 73.75 178 LEU A CA 1
ATOM 1406 C C . LEU A 1 178 ? -7.696 -2.913 0.433 1.00 73.75 178 LEU A C 1
ATOM 1408 O O . LEU A 1 178 ? -7.719 -3.292 -0.729 1.00 73.75 178 LEU A O 1
ATOM 1412 N N . ILE A 1 179 ? -6.574 -2.810 1.158 1.00 74.00 179 ILE A N 1
ATOM 1413 C CA . ILE A 1 179 ? -5.215 -3.112 0.687 1.00 74.00 179 ILE A CA 1
ATOM 1414 C C . ILE A 1 179 ? -5.159 -4.484 0.052 1.00 74.00 179 ILE A C 1
ATOM 1416 O O . ILE A 1 179 ? -4.615 -4.637 -1.036 1.00 74.00 179 ILE A O 1
ATOM 1420 N N . LEU A 1 180 ? -5.709 -5.489 0.730 1.00 75.50 180 LEU A N 1
ATOM 1421 C CA . LEU A 1 180 ? -5.715 -6.841 0.210 1.00 75.50 180 LEU A CA 1
ATOM 1422 C C . LEU A 1 180 ? -6.468 -6.902 -1.115 1.00 75.50 180 LEU A C 1
ATOM 1424 O O . LEU A 1 180 ? -5.963 -7.447 -2.085 1.00 75.50 180 LEU A O 1
ATOM 1428 N N . PHE A 1 181 ? -7.660 -6.328 -1.193 1.00 76.88 181 PHE A N 1
ATOM 1429 C CA . PHE A 1 181 ? -8.442 -6.421 -2.420 1.00 76.88 181 PHE A CA 1
ATOM 1430 C C . PHE A 1 181 ? -7.802 -5.607 -3.557 1.00 76.88 181 PHE A C 1
ATOM 1432 O O . PHE A 1 181 ? -7.691 -6.107 -4.669 1.00 76.88 181 PHE A O 1
ATOM 1439 N N . THR A 1 182 ? -7.276 -4.414 -3.288 1.00 73.94 182 THR A N 1
ATOM 1440 C CA . THR A 1 182 ? -6.576 -3.593 -4.293 1.00 73.94 182 THR A CA 1
ATOM 1441 C C . THR A 1 182 ? -5.169 -4.091 -4.630 1.00 73.94 182 THR A C 1
ATOM 1443 O O . THR A 1 182 ? -4.575 -3.617 -5.583 1.00 73.94 182 THR A O 1
ATOM 1446 N N . THR A 1 183 ? -4.592 -5.010 -3.854 1.00 72.69 183 THR A N 1
ATOM 1447 C CA . THR A 1 183 ? -3.280 -5.604 -4.175 1.00 72.69 183 THR A CA 1
ATOM 1448 C C . THR A 1 183 ? -3.420 -6.967 -4.847 1.00 72.69 183 THR A C 1
ATOM 1450 O O . THR A 1 183 ? -2.571 -7.334 -5.649 1.00 72.69 183 THR A O 1
ATOM 1453 N N . TYR A 1 184 ? -4.457 -7.736 -4.503 1.00 71.44 184 TYR A N 1
ATOM 1454 C CA . TYR A 1 184 ? -4.575 -9.148 -4.893 1.00 71.44 184 TYR A CA 1
ATOM 1455 C C . TYR A 1 184 ? -5.755 -9.451 -5.815 1.00 71.44 184 TYR A C 1
ATOM 1457 O O . TYR A 1 184 ? -5.835 -10.561 -6.331 1.00 71.44 184 TYR A O 1
ATOM 1465 N N . LEU A 1 185 ? -6.704 -8.526 -5.973 1.00 75.69 185 LEU A N 1
ATOM 1466 C CA . LEU A 1 185 ? -7.955 -8.772 -6.697 1.00 75.69 185 LEU A CA 1
ATOM 1467 C C . LEU A 1 185 ? -8.232 -7.761 -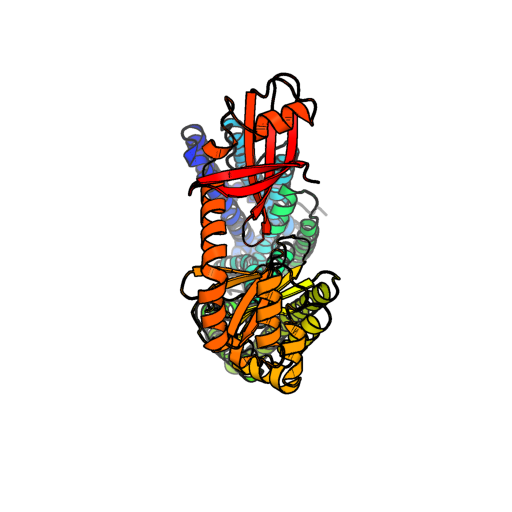7.814 1.00 75.69 185 LEU A C 1
ATOM 1469 O O . LEU A 1 185 ? -9.323 -7.784 -8.385 1.00 75.69 185 LEU A O 1
ATOM 1473 N N . VAL A 1 186 ? -7.259 -6.912 -8.138 1.00 76.50 186 VAL A N 1
ATOM 1474 C CA . VAL A 1 186 ? -7.319 -5.984 -9.272 1.00 76.50 186 VAL A CA 1
ATOM 1475 C C . VAL A 1 186 ? -6.135 -6.215 -10.220 1.00 76.50 186 VAL A C 1
ATOM 1477 O O . VAL A 1 186 ? -5.097 -6.692 -9.759 1.00 76.50 186 VAL A O 1
ATOM 1480 N N . PRO A 1 187 ? -6.278 -5.897 -11.521 1.00 75.00 187 PRO A N 1
ATOM 1481 C CA . PRO A 1 187 ? -5.288 -6.223 -12.558 1.00 75.00 187 PRO A CA 1
ATOM 1482 C C . PRO A 1 187 ? -3.906 -5.586 -12.414 1.00 75.00 187 PRO A C 1
ATOM 1484 O O . PRO A 1 187 ? -2.929 -6.150 -12.897 1.00 75.00 187 PRO A O 1
ATOM 1487 N N . CYS A 1 188 ? -3.820 -4.429 -11.761 1.00 71.00 188 CYS A N 1
ATOM 1488 C CA . CYS A 1 188 ? -2.587 -3.663 -11.648 1.00 71.00 188 CYS A CA 1
ATOM 1489 C C . CYS A 1 188 ? -2.325 -3.249 -10.202 1.00 71.00 188 CYS A C 1
ATOM 1491 O O . CYS A 1 188 ? -3.251 -2.910 -9.460 1.00 71.00 188 CYS A O 1
ATOM 1493 N N . HIS A 1 189 ? -1.051 -3.212 -9.808 1.00 64.94 189 HIS A N 1
ATOM 1494 C CA . HIS A 1 189 ? -0.670 -2.627 -8.531 1.00 64.94 189 HIS A CA 1
ATOM 1495 C C . HIS A 1 189 ? -0.907 -1.113 -8.548 1.00 64.94 189 HIS A C 1
ATOM 1497 O O . HIS A 1 189 ? -0.403 -0.411 -9.420 1.00 64.94 189 HIS A O 1
ATOM 1503 N N . THR A 1 190 ? -1.664 -0.604 -7.576 1.00 58.50 190 THR A N 1
ATOM 1504 C CA . THR A 1 190 ? -1.880 0.837 -7.402 1.00 58.50 190 THR A CA 1
ATOM 1505 C C . THR A 1 190 ? -1.419 1.267 -6.012 1.00 58.50 190 THR A C 1
ATOM 1507 O O . THR A 1 190 ? -1.948 0.777 -5.010 1.00 58.50 190 THR A O 1
ATOM 1510 N N . ASN A 1 191 ? -0.510 2.242 -5.919 1.00 56.38 191 ASN A N 1
ATOM 1511 C CA . ASN A 1 191 ? -0.084 2.840 -4.638 1.00 56.38 191 ASN A CA 1
ATOM 1512 C C . ASN A 1 191 ? -1.159 3.744 -3.983 1.00 56.38 191 ASN A C 1
ATOM 1514 O O . ASN A 1 191 ? -0.938 4.347 -2.931 1.00 56.38 191 ASN A O 1
ATOM 1518 N N . LEU A 1 192 ? -2.360 3.807 -4.566 1.00 56.44 192 LEU A N 1
ATOM 1519 C CA . LEU A 1 192 ? -3.470 4.686 -4.180 1.00 56.44 192 LEU A CA 1
ATOM 1520 C C . LEU A 1 192 ? -4.037 4.431 -2.780 1.00 56.44 192 LEU A C 1
ATOM 1522 O O . LEU A 1 192 ? -4.680 5.305 -2.206 1.00 56.44 192 LEU A O 1
ATOM 1526 N N . ILE A 1 193 ? -3.779 3.266 -2.183 1.00 56.19 193 ILE A N 1
ATOM 1527 C CA . ILE A 1 193 ? -4.172 2.964 -0.799 1.00 56.19 193 ILE A CA 1
ATOM 1528 C C . ILE A 1 193 ? -3.668 4.043 0.172 1.00 56.19 193 ILE A C 1
ATOM 1530 O O . ILE A 1 193 ? -4.410 4.453 1.070 1.00 56.19 193 ILE A O 1
ATOM 1534 N N . LEU A 1 194 ? -2.414 4.493 0.019 1.00 57.97 194 LEU A N 1
ATOM 1535 C CA . LEU A 1 194 ? -1.838 5.511 0.901 1.00 57.97 194 LEU A CA 1
ATOM 1536 C C . LEU A 1 194 ? -2.598 6.836 0.789 1.00 57.97 194 LEU A C 1
ATOM 1538 O O . LEU A 1 194 ? -2.810 7.484 1.812 1.00 57.97 194 LEU A O 1
ATOM 1542 N N . GLN A 1 195 ? -3.118 7.179 -0.393 1.00 60.09 195 GLN A N 1
ATOM 1543 C CA . GLN A 1 195 ? -3.903 8.401 -0.594 1.00 60.09 195 GLN A CA 1
ATOM 1544 C C . GLN A 1 195 ? -5.226 8.398 0.195 1.00 60.09 195 GLN A C 1
ATOM 1546 O O . GLN A 1 195 ? -5.684 9.450 0.639 1.00 60.09 195 GLN A O 1
ATOM 1551 N N . TYR A 1 196 ? -5.824 7.227 0.449 1.00 66.75 196 TYR A N 1
ATOM 1552 C CA . TYR A 1 196 ? -7.050 7.108 1.254 1.00 66.75 196 TYR A CA 1
ATOM 1553 C C . TYR A 1 196 ? -6.796 6.900 2.753 1.00 66.75 196 TYR A C 1
ATOM 1555 O O . TYR A 1 196 ? -7.737 6.904 3.552 1.00 66.75 196 TYR A O 1
ATOM 1563 N N . SER A 1 197 ? -5.541 6.721 3.171 1.00 73.06 197 SER A N 1
ATOM 1564 C CA . SER A 1 197 ? -5.212 6.413 4.566 1.00 73.06 197 SER A CA 1
ATOM 1565 C C . SER A 1 197 ? -5.587 7.552 5.528 1.00 73.06 197 SER A C 1
ATOM 1567 O O . SER A 1 197 ? -6.093 7.290 6.621 1.00 73.06 197 SER A O 1
ATOM 1569 N N . SER A 1 198 ? -5.473 8.812 5.104 1.00 77.88 198 SER A N 1
ATOM 1570 C CA . SER A 1 198 ? -5.868 9.990 5.890 1.00 77.88 198 SER A CA 1
ATOM 1571 C C . SER A 1 198 ? -7.377 10.048 6.181 1.00 77.88 198 SER A C 1
ATOM 1573 O O . SER A 1 198 ? -7.794 10.431 7.279 1.00 77.88 198 SER A O 1
ATOM 1575 N N . TRP A 1 199 ? -8.215 9.571 5.256 1.00 77.31 199 TRP A N 1
ATOM 1576 C CA . TRP A 1 199 ? -9.669 9.461 5.444 1.00 77.31 199 TRP A CA 1
ATOM 1577 C C . TRP A 1 199 ? -10.067 8.398 6.471 1.00 77.31 199 TRP A C 1
ATOM 1579 O O . TRP A 1 199 ? -11.127 8.506 7.089 1.00 77.31 199 TRP A O 1
ATOM 1589 N N . LEU A 1 200 ? -9.226 7.382 6.674 1.00 75.19 200 LEU A N 1
ATOM 1590 C CA . LEU A 1 200 ? -9.504 6.250 7.560 1.00 75.19 200 LEU A CA 1
ATOM 1591 C C . LEU A 1 200 ? -8.845 6.399 8.936 1.00 75.19 200 LEU A C 1
ATOM 1593 O O . LEU A 1 200 ? -9.448 6.022 9.943 1.00 75.19 200 LEU A O 1
ATOM 1597 N N . PHE A 1 201 ? -7.638 6.968 8.998 1.00 78.94 201 PHE A N 1
ATOM 1598 C CA . PHE A 1 201 ? -6.853 7.086 10.225 1.00 78.94 201 PHE A CA 1
ATOM 1599 C C . PHE A 1 201 ? -6.733 8.538 10.677 1.00 78.94 201 PHE A C 1
ATOM 1601 O O . PHE A 1 201 ? -6.001 9.315 10.059 1.00 78.94 201 PHE A O 1
ATOM 1608 N N . PRO A 1 202 ? -7.339 8.889 11.828 1.00 84.62 202 PRO A N 1
ATOM 1609 C CA . PRO A 1 202 ? -7.142 10.196 12.439 1.00 84.62 202 PRO A CA 1
ATOM 1610 C C . PRO A 1 202 ? -5.663 10.542 12.628 1.00 84.62 202 PRO A C 1
ATOM 1612 O O . PRO A 1 202 ? -5.282 11.688 12.432 1.00 84.62 202 PRO A O 1
ATOM 1615 N N . ILE A 1 203 ? -4.825 9.556 12.982 1.00 84.12 203 ILE A N 1
ATOM 1616 C CA . ILE A 1 203 ? -3.394 9.777 13.219 1.00 84.12 203 ILE A CA 1
ATOM 1617 C C . ILE A 1 203 ? -2.634 10.160 11.944 1.00 84.12 203 ILE A C 1
ATOM 1619 O O . ILE A 1 203 ? -1.814 11.067 12.004 1.00 84.12 203 ILE A O 1
ATOM 1623 N N . VAL A 1 204 ? -2.949 9.543 10.798 1.00 82.81 204 VAL A N 1
ATOM 1624 C CA . VAL A 1 204 ? -2.310 9.875 9.514 1.00 82.81 204 VAL A CA 1
ATOM 1625 C C . VAL A 1 204 ? -2.705 11.286 9.096 1.00 82.81 204 VAL A C 1
ATOM 1627 O O . VAL A 1 204 ? -1.841 12.121 8.854 1.00 82.81 204 VAL A O 1
ATOM 1630 N N . SER A 1 205 ? -4.003 11.598 9.149 1.00 84.56 205 SER A N 1
ATOM 1631 C CA . SER A 1 205 ? -4.482 12.950 8.853 1.00 84.56 205 SER A CA 1
ATOM 1632 C C . SER A 1 205 ? -3.900 14.008 9.804 1.00 84.56 205 SER A C 1
ATOM 1634 O O . SER A 1 205 ? -3.610 15.125 9.383 1.00 84.56 205 SER A O 1
ATOM 1636 N N . ALA A 1 206 ? -3.687 13.668 11.079 1.00 85.94 206 ALA A N 1
ATOM 1637 C CA . ALA A 1 206 ? -3.037 14.560 12.034 1.00 85.94 206 ALA A CA 1
ATOM 1638 C C . ALA A 1 206 ? -1.547 14.771 11.727 1.00 85.94 206 ALA A C 1
ATOM 1640 O O . ALA A 1 206 ? -1.063 15.889 11.882 1.00 85.94 206 ALA A O 1
ATOM 1641 N N . MET A 1 207 ? -0.825 13.734 11.291 1.00 84.69 207 MET A N 1
ATOM 1642 C CA . MET A 1 207 ? 0.577 13.855 10.876 1.00 84.69 207 MET A CA 1
ATOM 1643 C C . MET A 1 207 ? 0.719 14.755 9.646 1.00 84.69 207 MET A C 1
ATOM 1645 O O . MET A 1 207 ? 1.509 15.696 9.683 1.00 84.69 207 MET A O 1
ATOM 1649 N N . GLU A 1 208 ? -0.108 14.542 8.622 1.00 84.88 208 GLU A N 1
ATOM 1650 C CA . GLU A 1 208 ? -0.154 15.388 7.420 1.00 84.88 208 GLU A CA 1
ATOM 1651 C C . GLU A 1 208 ? -0.513 16.844 7.770 1.00 84.88 208 GLU A C 1
ATOM 1653 O O . GLU A 1 208 ? 0.084 17.791 7.259 1.00 84.88 208 GLU A O 1
ATOM 1658 N N . PHE A 1 209 ? -1.439 17.059 8.714 1.00 86.56 209 PHE A N 1
ATOM 1659 C CA . PHE A 1 209 ? -1.752 18.404 9.199 1.00 86.56 209 PHE A CA 1
ATOM 1660 C C . PHE A 1 209 ? -0.582 19.049 9.963 1.00 86.56 209 PHE A C 1
ATOM 1662 O O . PHE A 1 209 ? -0.346 20.249 9.812 1.00 86.56 209 PHE A O 1
ATOM 1669 N N . ILE A 1 210 ? 0.158 18.292 10.783 1.00 83.69 210 ILE A N 1
ATOM 1670 C CA . ILE A 1 210 ? 1.339 18.808 11.499 1.00 83.69 210 ILE A CA 1
ATOM 1671 C C . ILE A 1 210 ? 2.399 19.281 10.502 1.00 83.69 210 ILE A C 1
ATOM 1673 O O . ILE A 1 210 ? 2.908 20.391 10.670 1.00 83.69 210 ILE A O 1
ATOM 1677 N N . GLN A 1 211 ? 2.677 18.472 9.477 1.00 79.25 211 GLN A N 1
ATOM 1678 C CA . GLN A 1 211 ? 3.673 18.755 8.444 1.00 79.25 211 GLN A CA 1
ATOM 1679 C C . GLN A 1 211 ? 3.254 19.965 7.597 1.00 79.25 211 GLN A C 1
ATOM 1681 O O . GLN A 1 211 ? 3.849 21.038 7.714 1.00 79.25 211 GLN A O 1
ATOM 1686 N N . ASP A 1 212 ? 2.139 19.868 6.873 1.00 76.50 212 ASP A N 1
ATOM 1687 C CA . ASP A 1 212 ? 1.836 20.824 5.799 1.00 76.50 212 ASP A CA 1
ATOM 1688 C C . ASP A 1 212 ? 0.747 21.835 6.182 1.00 76.50 212 ASP A C 1
ATOM 1690 O O . ASP A 1 212 ? 0.623 22.907 5.593 1.00 76.50 212 ASP A O 1
ATOM 1694 N N . GLY A 1 213 ? -0.047 21.554 7.222 1.00 73.38 213 GLY A N 1
ATOM 1695 C CA . GLY A 1 213 ? -1.121 22.436 7.714 1.00 73.38 213 GLY A CA 1
ATOM 1696 C C . GLY A 1 213 ? -2.327 22.600 6.785 1.00 73.38 213 GLY A C 1
ATOM 1697 O O . GLY A 1 213 ? -3.313 23.215 7.189 1.00 73.38 213 GLY A O 1
ATOM 1698 N N . SER A 1 214 ? -2.270 22.061 5.569 1.00 71.19 214 SER A N 1
ATOM 1699 C CA . SER A 1 214 ? -3.306 22.177 4.541 1.00 71.19 214 SER A CA 1
ATOM 1700 C C . SER A 1 214 ? -4.364 21.075 4.629 1.00 71.19 214 SER A C 1
ATOM 1702 O O . SER A 1 214 ? -5.512 21.299 4.238 1.00 71.19 214 SER A O 1
ATOM 1704 N N . ASN A 1 215 ? -4.025 19.899 5.172 1.00 74.44 215 ASN A N 1
ATOM 1705 C CA . ASN A 1 215 ? -4.961 18.782 5.198 1.00 74.44 215 ASN A CA 1
ATOM 1706 C C . ASN A 1 215 ? -6.030 18.918 6.302 1.00 74.44 215 ASN A C 1
ATOM 1708 O O . ASN A 1 215 ? -5.804 18.619 7.474 1.00 74.44 215 ASN A O 1
ATOM 1712 N N . LEU A 1 216 ? -7.241 19.312 5.903 1.00 84.62 216 LEU A N 1
ATOM 1713 C CA . LEU A 1 216 ? -8.392 19.490 6.793 1.00 84.62 216 LEU A CA 1
ATOM 1714 C C . LEU A 1 216 ? -9.226 18.218 7.028 1.00 84.62 216 LEU A C 1
ATOM 1716 O O . LEU A 1 216 ? -10.235 18.289 7.736 1.00 84.62 216 LEU A O 1
ATOM 1720 N N . ILE A 1 217 ? -8.819 17.051 6.510 1.00 88.06 217 ILE A N 1
ATOM 1721 C CA . ILE A 1 217 ? -9.514 15.765 6.732 1.00 88.06 217 ILE A CA 1
ATOM 1722 C C . ILE A 1 217 ? -9.646 15.448 8.233 1.00 88.06 217 ILE A C 1
ATOM 1724 O O . ILE A 1 217 ? -10.623 14.832 8.661 1.00 88.06 217 ILE A O 1
ATOM 1728 N N . ILE A 1 218 ? -8.759 15.965 9.085 1.00 89.12 218 ILE A N 1
ATOM 1729 C CA . ILE A 1 218 ? -8.858 15.787 10.536 1.00 89.12 218 ILE A CA 1
ATOM 1730 C C . ILE A 1 218 ? -10.174 16.350 11.109 1.00 89.12 218 ILE A C 1
ATOM 1732 O O . ILE A 1 218 ? -10.724 15.794 12.062 1.00 89.12 218 ILE A O 1
ATOM 1736 N N . LEU A 1 219 ? -10.747 17.397 10.499 1.00 89.38 219 LEU A N 1
ATOM 1737 C CA . LEU A 1 219 ? -12.041 17.961 10.902 1.00 89.38 219 LEU A CA 1
ATOM 1738 C C . LEU A 1 219 ? -13.203 16.992 10.648 1.00 89.38 219 LEU A C 1
ATOM 1740 O O . LEU A 1 219 ? -14.162 16.968 11.423 1.00 89.38 219 LEU A O 1
ATOM 1744 N N . PHE A 1 220 ? -13.109 16.162 9.608 1.00 89.00 220 PHE A N 1
ATOM 1745 C CA . PHE A 1 220 ? -14.082 15.104 9.346 1.00 89.00 220 PHE A CA 1
ATOM 1746 C C . PHE A 1 220 ? -14.075 14.061 10.475 1.00 89.00 220 PHE A C 1
ATOM 1748 O O . PHE A 1 220 ? -15.134 13.709 11.000 1.00 89.00 220 PHE A O 1
ATOM 1755 N N . HIS A 1 221 ? -12.892 13.655 10.948 1.00 90.62 221 HIS A N 1
ATOM 1756 C CA . HIS A 1 221 ? -12.767 12.758 12.104 1.00 90.62 221 HIS A CA 1
ATOM 1757 C C . HIS A 1 221 ? -13.310 13.381 13.398 1.00 90.62 221 HIS A C 1
ATOM 1759 O O . HIS A 1 221 ? -13.979 12.702 14.181 1.00 90.62 221 HIS A O 1
ATOM 1765 N N . VAL A 1 222 ? -13.103 14.687 13.613 1.00 93.44 222 VAL A N 1
ATOM 1766 C CA . VAL A 1 222 ? -13.706 15.423 14.743 1.00 93.44 222 VAL A CA 1
ATOM 1767 C C . VAL A 1 222 ? -15.233 15.416 14.664 1.00 93.44 222 VAL A C 1
ATOM 1769 O O . VAL A 1 222 ? -15.903 15.209 15.679 1.00 93.44 222 VAL A O 1
ATOM 1772 N N . PHE A 1 223 ? -15.801 15.604 13.472 1.00 92.62 223 PHE A N 1
ATOM 1773 C CA . PHE A 1 223 ? -17.246 15.541 13.266 1.00 92.62 223 PHE A CA 1
ATOM 1774 C C . PHE A 1 223 ? -17.812 14.149 13.590 1.00 92.62 223 PHE A C 1
ATOM 1776 O O . PHE A 1 223 ? -18.805 14.044 14.315 1.00 92.62 223 PHE A O 1
ATOM 1783 N N . ILE A 1 224 ? -17.144 13.077 13.151 1.00 89.25 224 ILE A N 1
ATOM 1784 C CA . ILE A 1 224 ? -17.506 11.698 13.522 1.00 89.25 224 ILE A CA 1
ATOM 1785 C C . ILE A 1 224 ? -17.439 11.508 15.043 1.00 89.25 224 ILE A C 1
ATOM 1787 O O . ILE A 1 224 ? -18.369 10.962 15.642 1.00 89.25 224 ILE A O 1
ATOM 1791 N N . ALA A 1 225 ? -16.385 12.004 15.696 1.00 92.44 225 ALA A N 1
ATOM 1792 C CA . ALA A 1 225 ? -16.248 11.920 17.146 1.00 92.44 225 ALA A CA 1
ATOM 1793 C C . ALA A 1 225 ? -17.387 12.653 17.881 1.00 92.44 225 ALA A C 1
ATOM 1795 O O . ALA A 1 225 ? -17.920 12.131 18.858 1.00 92.44 225 ALA A O 1
ATOM 1796 N N . LEU A 1 226 ? -17.850 13.807 17.390 1.00 94.19 226 LEU A N 1
ATOM 1797 C CA . LEU A 1 226 ? -19.022 14.493 17.952 1.00 94.19 226 LEU A CA 1
ATOM 1798 C C . LEU A 1 226 ? -20.297 13.641 17.857 1.00 94.19 226 LEU A C 1
ATOM 1800 O O . LEU A 1 226 ? -21.063 13.569 18.824 1.00 94.19 226 LEU A O 1
ATOM 1804 N N . ILE A 1 227 ? -20.509 12.951 16.732 1.00 91.75 227 ILE A N 1
ATOM 1805 C CA . ILE A 1 227 ? -21.621 12.001 16.577 1.00 91.75 227 ILE A CA 1
ATOM 1806 C C . ILE A 1 227 ? -21.483 10.859 17.592 1.00 91.75 227 ILE A C 1
ATOM 1808 O O . ILE A 1 227 ? -22.450 10.528 18.283 1.00 91.75 227 ILE A O 1
ATOM 1812 N N . PHE A 1 228 ? -20.286 10.289 17.746 1.00 92.19 228 PHE A N 1
ATOM 1813 C CA . PHE A 1 228 ? -20.023 9.228 18.722 1.00 92.19 228 PHE A CA 1
ATOM 1814 C C . PHE A 1 228 ? -20.226 9.685 20.167 1.00 92.19 228 PHE A C 1
ATOM 1816 O O . PHE A 1 228 ? -20.753 8.922 20.980 1.00 92.19 228 PHE A O 1
ATOM 1823 N N . LEU A 1 229 ? -19.909 10.939 20.491 1.00 93.38 229 LEU A N 1
ATOM 1824 C CA . LEU A 1 229 ? -20.184 11.511 21.803 1.00 93.38 229 LEU A CA 1
ATOM 1825 C C . LEU A 1 229 ? -21.694 11.560 22.074 1.00 93.38 229 LEU A C 1
ATOM 1827 O O . LEU A 1 229 ? -22.143 11.109 23.131 1.00 93.38 229 LEU A O 1
ATOM 1831 N N . LEU A 1 230 ? -22.492 12.040 21.115 1.00 89.12 230 LEU A N 1
ATOM 1832 C CA . LEU A 1 230 ? -23.957 12.061 21.223 1.00 89.12 230 LEU A CA 1
ATOM 1833 C C . LEU A 1 230 ? -24.542 10.649 21.347 1.00 89.12 230 LEU A C 1
ATOM 1835 O O . LEU A 1 230 ? -25.407 10.408 22.197 1.00 89.12 230 LEU A O 1
ATOM 1839 N N . LEU A 1 231 ? -24.035 9.701 20.554 1.00 88.19 231 LEU A N 1
ATOM 1840 C CA . LEU A 1 231 ? -24.404 8.290 20.655 1.00 88.19 231 LEU A CA 1
ATOM 1841 C C . LEU A 1 231 ? -24.042 7.712 22.024 1.00 88.19 231 LEU A C 1
ATOM 1843 O O . LEU A 1 231 ? -24.843 6.974 22.592 1.00 88.19 231 LEU A O 1
ATOM 1847 N N . SER A 1 232 ? -22.905 8.093 22.611 1.00 89.88 232 SER A N 1
ATOM 1848 C CA . SER A 1 232 ? -22.513 7.613 23.941 1.00 89.88 232 SER A CA 1
ATOM 1849 C C . SER A 1 232 ? -23.512 8.044 25.013 1.00 89.88 232 SER A C 1
ATOM 1851 O O . SER A 1 232 ? -23.836 7.256 25.898 1.00 89.88 232 SER A O 1
ATOM 1853 N N . TYR A 1 233 ? -24.079 9.252 24.909 1.00 89.31 233 TYR A N 1
ATOM 1854 C CA . TYR A 1 233 ? -25.151 9.690 25.801 1.00 89.31 233 TYR A CA 1
ATOM 1855 C C . TYR A 1 233 ? -26.446 8.904 25.567 1.00 89.31 233 TYR A C 1
ATOM 1857 O O . TYR A 1 233 ? -27.121 8.514 26.523 1.00 89.31 233 TYR A O 1
ATOM 1865 N N . PHE A 1 234 ? -26.807 8.658 24.306 1.00 85.62 234 PHE A N 1
ATOM 1866 C CA . PHE A 1 234 ? -27.981 7.851 23.976 1.00 85.62 234 PHE A CA 1
ATOM 1867 C C . PHE A 1 234 ? -27.864 6.434 24.559 1.00 85.62 234 PHE A C 1
ATOM 1869 O O . PHE A 1 234 ? -28.795 5.955 25.209 1.00 85.62 234 PHE A O 1
ATOM 1876 N N . VAL A 1 235 ? -26.696 5.808 24.400 1.00 84.50 235 VAL A N 1
ATOM 1877 C CA . VAL A 1 235 ? -26.344 4.506 24.981 1.00 84.50 235 VAL A CA 1
ATOM 1878 C C . VAL A 1 235 ? -26.333 4.568 26.508 1.00 84.50 235 VAL A C 1
ATOM 1880 O O . VAL A 1 235 ? -26.826 3.662 27.166 1.00 84.50 235 VAL A O 1
ATOM 1883 N N . TYR A 1 236 ? -25.809 5.635 27.104 1.00 82.62 236 TYR A N 1
ATOM 1884 C CA . TYR A 1 236 ? -25.814 5.821 28.554 1.00 82.62 236 TYR A CA 1
ATOM 1885 C C . TYR A 1 236 ? -27.243 5.856 29.111 1.00 82.62 236 TYR A C 1
ATOM 1887 O O . TYR A 1 236 ? -27.545 5.227 30.124 1.00 82.62 236 TYR A O 1
ATOM 1895 N N . LYS A 1 237 ? -28.131 6.615 28.459 1.00 83.88 237 LYS A N 1
ATOM 1896 C CA . LYS A 1 237 ? -29.492 6.874 28.942 1.00 83.88 237 LYS A CA 1
ATOM 1897 C C . LYS A 1 237 ? -30.395 5.645 28.839 1.00 83.88 237 LYS A C 1
ATOM 1899 O O . LYS A 1 237 ? -31.201 5.428 29.736 1.00 83.88 237 LYS A O 1
ATOM 1904 N N . ASN A 1 238 ? -30.287 4.891 27.749 1.00 80.12 238 ASN A N 1
ATOM 1905 C CA . ASN A 1 238 ? -31.197 3.786 27.435 1.00 80.12 238 ASN A CA 1
ATOM 1906 C C . ASN A 1 238 ? -30.634 2.410 27.827 1.00 80.12 238 ASN A C 1
ATOM 1908 O O . ASN A 1 238 ? -31.100 1.393 27.327 1.00 80.12 238 ASN A O 1
ATOM 1912 N N . ARG A 1 239 ? -29.597 2.385 28.673 1.00 78.31 239 ARG A N 1
ATOM 1913 C CA . ARG A 1 239 ? -28.894 1.164 29.073 1.00 78.31 239 ARG A CA 1
ATOM 1914 C C . ARG A 1 239 ? -29.791 0.265 29.926 1.00 78.31 239 ARG A C 1
ATOM 1916 O O . ARG A 1 239 ? -30.317 0.714 30.945 1.00 78.31 239 ARG A O 1
ATOM 1923 N N . ASP A 1 240 ? -29.859 -1.013 29.558 1.00 72.06 240 ASP A N 1
ATOM 1924 C CA . ASP A 1 240 ? -30.583 -2.050 30.296 1.00 72.06 240 ASP A CA 1
ATOM 1925 C C . ASP A 1 240 ? -29.702 -2.654 31.405 1.00 72.06 240 ASP A C 1
ATOM 1927 O O . ASP A 1 240 ? -28.985 -3.633 31.207 1.00 72.06 240 ASP A O 1
ATOM 1931 N N . ASP A 1 241 ? -29.754 -2.084 32.611 1.00 72.88 241 ASP A N 1
ATOM 1932 C CA . ASP A 1 241 ? -28.936 -2.526 33.759 1.00 72.88 241 ASP A CA 1
ATOM 1933 C C . ASP A 1 241 ? -29.161 -3.994 34.192 1.00 72.88 241 ASP A C 1
ATOM 1935 O O . ASP A 1 241 ? -28.411 -4.519 35.020 1.00 72.88 241 ASP A O 1
ATOM 1939 N N . GLU A 1 242 ? -30.174 -4.672 33.651 1.00 67.62 242 GLU A N 1
ATOM 1940 C CA . GLU A 1 242 ? -30.409 -6.105 33.861 1.00 67.62 242 GLU A CA 1
ATOM 1941 C C . GLU A 1 242 ? -29.275 -6.977 33.305 1.00 67.62 242 GLU A C 1
ATOM 1943 O O . GLU A 1 242 ? -28.967 -8.007 33.900 1.00 67.62 242 GLU A O 1
ATOM 1948 N N . TYR A 1 243 ? -28.595 -6.527 32.247 1.00 69.06 243 TYR A N 1
ATOM 1949 C CA . TYR A 1 243 ? -27.504 -7.255 31.587 1.00 69.06 243 TYR A CA 1
ATOM 1950 C C . TYR A 1 243 ? -26.108 -6.893 32.141 1.00 69.06 243 TYR A C 1
ATOM 1952 O O . TYR A 1 243 ? -25.080 -7.191 31.529 1.00 69.06 243 TYR A O 1
ATOM 1960 N N . ILE A 1 244 ? -26.026 -6.239 33.310 1.00 77.19 244 ILE A N 1
ATOM 1961 C CA . ILE A 1 244 ? -24.747 -6.015 34.006 1.00 77.19 244 ILE A CA 1
ATOM 1962 C C . ILE A 1 244 ? -24.121 -7.370 34.376 1.00 77.19 244 ILE A C 1
ATOM 1964 O O . ILE A 1 244 ? -24.744 -8.191 35.045 1.00 77.19 244 ILE A O 1
ATOM 1968 N N . GLY A 1 245 ? -22.866 -7.579 33.973 1.00 70.75 245 GLY A N 1
ATOM 1969 C CA . GLY A 1 245 ? -22.144 -8.850 34.081 1.00 70.75 245 GLY A CA 1
ATOM 1970 C C . GLY A 1 245 ? -21.971 -9.562 32.735 1.00 70.75 245 GLY A C 1
ATOM 1971 O O . GLY A 1 245 ? -20.986 -10.284 32.548 1.00 70.75 245 GLY A O 1
ATOM 1972 N N . GLU A 1 246 ? -22.844 -9.297 31.762 1.00 74.25 246 GLU A N 1
ATOM 1973 C CA . GLU A 1 246 ? -22.666 -9.774 30.391 1.00 74.25 246 GLU A CA 1
ATOM 1974 C C . GLU A 1 246 ? -21.613 -8.945 29.641 1.00 74.25 246 GLU A C 1
ATOM 1976 O O . GLU A 1 246 ? -21.330 -7.807 30.017 1.00 74.25 246 GLU A O 1
ATOM 1981 N N . PRO A 1 247 ? -20.999 -9.472 28.567 1.00 71.44 247 PRO A N 1
ATOM 1982 C CA . PRO A 1 247 ? -20.081 -8.679 27.756 1.00 71.44 247 PRO A CA 1
ATOM 1983 C C . PRO A 1 247 ? -20.738 -7.410 27.185 1.00 71.44 247 PRO A C 1
ATOM 1985 O O . PRO A 1 247 ? -20.122 -6.349 27.234 1.00 71.44 247 PRO A O 1
ATOM 1988 N N . LEU A 1 248 ? -21.992 -7.486 26.716 1.00 75.31 248 LEU A N 1
ATOM 1989 C CA . LEU A 1 248 ? -22.760 -6.390 26.102 1.00 75.31 248 LEU A CA 1
ATOM 1990 C C . LEU A 1 248 ? -24.084 -6.179 26.827 1.00 75.31 248 LEU A C 1
ATOM 1992 O O . LEU A 1 248 ? -24.777 -7.139 27.129 1.00 75.31 248 LEU A O 1
ATOM 1996 N N . VAL A 1 249 ? -24.461 -4.918 27.033 1.00 73.56 249 VAL A N 1
ATOM 1997 C CA . VAL A 1 249 ? -25.673 -4.560 27.796 1.00 73.56 249 VAL A CA 1
ATOM 1998 C C . VAL A 1 249 ? -26.913 -4.454 26.906 1.00 73.56 249 VAL A C 1
ATOM 2000 O O . VAL A 1 249 ? -28.038 -4.453 27.385 1.00 73.56 249 VAL A O 1
ATOM 2003 N N . TYR A 1 250 ? -26.711 -4.376 25.589 1.00 72.12 250 TYR A N 1
ATOM 2004 C CA . TYR A 1 250 ? -27.774 -4.274 24.595 1.00 72.12 250 TYR A CA 1
ATOM 2005 C C . TYR A 1 250 ? -27.895 -5.573 23.804 1.00 72.12 250 TYR A C 1
ATOM 2007 O O . TYR A 1 250 ? -2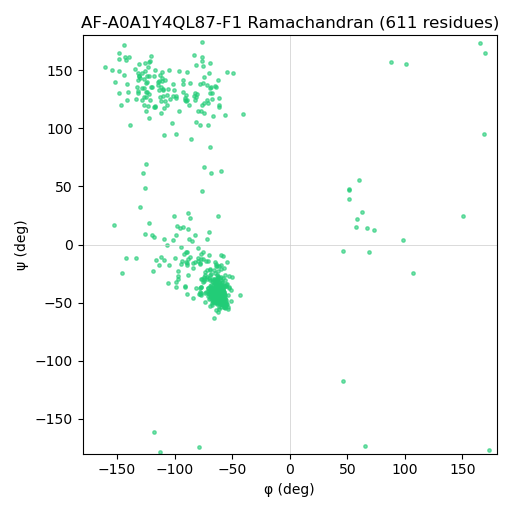7.233 -5.761 22.777 1.00 72.12 250 TYR A O 1
ATOM 2015 N N . SER A 1 251 ? -28.796 -6.452 24.238 1.00 65.25 251 SER A N 1
ATOM 2016 C CA . SER A 1 251 ? -29.039 -7.747 23.588 1.00 65.25 251 SER A CA 1
ATOM 2017 C C . SER A 1 251 ? -29.439 -7.617 22.109 1.00 65.25 251 SER A C 1
ATOM 2019 O O . SER A 1 251 ? -29.091 -8.473 21.300 1.00 65.25 251 SER A O 1
ATOM 2021 N N . LYS A 1 252 ? -30.088 -6.513 21.710 1.00 68.25 252 LYS A N 1
ATOM 2022 C CA . LYS A 1 252 ? -30.480 -6.245 20.311 1.00 68.25 252 LYS A CA 1
ATOM 2023 C C . LYS A 1 252 ? -29.307 -5.896 19.387 1.00 68.25 252 LYS A C 1
ATOM 2025 O O . LYS A 1 252 ? -29.380 -6.161 18.192 1.00 68.25 252 LYS A O 1
ATOM 2030 N N . ILE A 1 253 ? -28.230 -5.317 19.921 1.00 68.88 253 ILE A N 1
ATOM 2031 C CA . ILE A 1 253 ? -27.059 -4.878 19.136 1.00 68.88 253 ILE A CA 1
ATOM 2032 C C . ILE A 1 253 ? -25.979 -5.973 19.108 1.00 68.88 253 ILE A C 1
ATOM 2034 O O . ILE A 1 253 ? -25.095 -5.962 18.252 1.00 68.88 253 ILE A O 1
ATOM 2038 N N . ILE A 1 254 ? -26.096 -6.985 19.978 1.00 70.50 254 ILE A N 1
ATOM 2039 C CA . ILE A 1 254 ? -25.130 -8.083 20.100 1.00 70.50 254 ILE A CA 1
ATOM 2040 C C . ILE A 1 254 ? -24.876 -8.805 18.771 1.00 70.50 254 ILE A C 1
ATOM 2042 O O . ILE A 1 254 ? -23.756 -9.234 18.514 1.00 70.50 254 ILE A O 1
ATOM 2046 N N . LEU A 1 255 ? -25.894 -8.918 17.910 1.00 72.94 255 LEU A N 1
ATOM 2047 C CA . LEU A 1 255 ? -25.770 -9.567 16.607 1.00 72.94 255 LEU A CA 1
ATOM 2048 C C . LEU A 1 255 ? -24.844 -8.778 15.675 1.00 72.94 255 LEU A C 1
ATOM 2050 O O . LEU A 1 255 ? -23.922 -9.362 15.111 1.00 72.94 255 LEU A O 1
ATOM 2054 N N . PHE A 1 256 ? -25.071 -7.467 15.550 1.00 70.88 256 PHE A N 1
ATOM 2055 C CA . PHE A 1 256 ? -24.268 -6.578 14.707 1.00 70.88 256 PHE A CA 1
ATOM 2056 C C . PHE A 1 256 ? -22.834 -6.478 15.213 1.00 70.88 256 PHE A C 1
ATOM 2058 O O . PHE A 1 256 ? -21.896 -6.535 14.425 1.00 70.88 256 PHE A O 1
ATOM 2065 N N . PHE A 1 257 ? -22.659 -6.409 16.534 1.00 74.19 257 PHE A N 1
ATOM 2066 C CA . PHE A 1 257 ? -21.333 -6.410 17.134 1.00 74.19 257 PHE A CA 1
ATOM 2067 C C . PHE A 1 257 ? -20.565 -7.699 16.808 1.00 74.19 257 PHE A C 1
ATOM 2069 O O . PHE A 1 257 ? -19.438 -7.647 16.323 1.00 74.19 257 PHE A O 1
ATOM 2076 N N . LYS A 1 258 ? -21.189 -8.866 17.020 1.00 78.38 258 LYS A N 1
ATOM 2077 C CA . LYS A 1 258 ? -20.573 -10.154 16.677 1.00 78.38 258 LYS A CA 1
ATOM 2078 C C . LYS A 1 258 ? -20.253 -10.252 15.191 1.00 78.38 258 LYS A C 1
ATOM 2080 O O . LYS A 1 258 ? -19.177 -10.724 14.857 1.00 78.38 258 LYS A O 1
ATOM 2085 N N . ALA A 1 259 ? -21.147 -9.783 14.321 1.00 81.25 259 ALA A N 1
ATOM 2086 C CA . ALA A 1 259 ? -20.888 -9.733 12.887 1.00 81.25 259 ALA A CA 1
ATOM 2087 C C . ALA A 1 259 ? -19.653 -8.876 12.567 1.00 81.25 259 ALA A C 1
ATOM 2089 O O . ALA A 1 259 ? -18.804 -9.319 11.804 1.00 81.25 259 ALA A O 1
ATOM 2090 N N . GLY A 1 260 ? -19.502 -7.710 13.206 1.00 79.56 260 GLY A N 1
ATOM 2091 C CA . GLY A 1 260 ? -18.313 -6.864 13.069 1.00 79.56 260 GLY A CA 1
ATOM 2092 C C . GLY A 1 260 ? -17.021 -7.549 13.527 1.00 79.56 260 GLY A C 1
ATOM 2093 O O . GLY A 1 260 ? -16.015 -7.484 12.826 1.00 79.56 260 GLY A O 1
ATOM 2094 N N . VAL A 1 261 ? -17.047 -8.259 14.661 1.00 80.44 261 VAL A N 1
ATOM 2095 C CA . VAL A 1 261 ? -15.892 -9.043 15.142 1.00 80.44 261 VAL A CA 1
ATOM 2096 C C . VAL A 1 261 ? -15.552 -10.183 14.183 1.00 80.44 261 VAL A C 1
ATOM 2098 O O . VAL A 1 261 ? -14.382 -10.379 13.864 1.00 80.44 261 VAL A O 1
ATOM 2101 N N . ILE A 1 262 ? -16.563 -10.915 13.705 1.00 86.62 262 ILE A N 1
ATOM 2102 C CA . ILE A 1 262 ? -16.382 -12.004 12.740 1.00 86.62 262 ILE A CA 1
ATOM 2103 C C . ILE A 1 262 ? -15.761 -11.457 11.458 1.00 86.62 262 ILE A C 1
ATOM 2105 O O . ILE A 1 262 ? -14.745 -11.988 11.026 1.00 86.62 262 ILE A O 1
ATOM 2109 N N . LEU A 1 263 ? -16.310 -10.377 10.897 1.00 86.94 263 LEU A N 1
ATOM 2110 C CA . LEU A 1 263 ? -15.760 -9.707 9.717 1.00 86.94 263 LEU A CA 1
ATOM 2111 C C . LEU A 1 263 ? -14.300 -9.316 9.932 1.00 86.94 263 LEU A C 1
ATOM 2113 O O . LEU A 1 263 ? -13.444 -9.686 9.134 1.00 86.94 263 LEU A O 1
ATOM 2117 N N . GLY A 1 264 ? -14.005 -8.639 11.044 1.00 83.12 264 GLY A N 1
ATOM 2118 C CA . GLY A 1 264 ? -12.661 -8.147 11.309 1.00 83.12 264 GLY A CA 1
ATOM 2119 C C . GLY A 1 264 ? -11.621 -9.268 11.418 1.00 83.12 264 GLY A C 1
ATOM 2120 O O . GLY A 1 264 ? -10.574 -9.224 10.774 1.00 83.12 264 GLY A O 1
ATOM 2121 N N . ILE A 1 265 ? -11.922 -10.319 12.185 1.00 85.75 265 ILE A N 1
ATOM 2122 C CA . ILE A 1 265 ? -11.012 -11.465 12.330 1.00 85.75 265 ILE A CA 1
ATOM 2123 C C . ILE A 1 265 ? -10.901 -12.240 11.011 1.00 85.75 265 ILE A C 1
ATOM 2125 O O . ILE A 1 265 ? -9.803 -12.652 10.647 1.00 85.75 265 ILE A O 1
ATOM 2129 N N . THR A 1 266 ? -12.005 -12.418 10.278 1.00 90.62 266 THR A N 1
ATOM 2130 C CA . THR A 1 266 ? -12.000 -13.136 8.992 1.00 90.62 266 THR A CA 1
ATOM 2131 C C . THR A 1 266 ? -11.103 -12.439 7.985 1.00 90.62 266 THR A C 1
ATOM 2133 O O . THR A 1 266 ? -10.245 -13.085 7.396 1.00 90.62 266 THR A O 1
ATOM 2136 N N . THR A 1 267 ? -11.246 -11.122 7.838 1.00 85.50 267 THR A N 1
ATOM 2137 C CA . THR A 1 267 ? -10.393 -10.312 6.968 1.00 85.50 267 THR A CA 1
ATOM 2138 C C . THR A 1 267 ? -8.926 -10.397 7.373 1.00 85.50 267 THR A C 1
ATOM 2140 O O . THR A 1 267 ? -8.078 -10.586 6.508 1.00 85.50 267 THR A O 1
ATOM 2143 N N . LEU A 1 268 ? -8.612 -10.318 8.670 1.00 83.19 268 LEU A N 1
ATOM 2144 C CA . LEU A 1 268 ? -7.231 -10.422 9.142 1.00 83.19 268 LEU A CA 1
ATOM 2145 C C . LEU A 1 268 ? -6.616 -11.793 8.825 1.00 83.19 268 LEU A C 1
ATOM 2147 O O . LEU A 1 268 ? -5.497 -11.870 8.329 1.00 83.19 268 LEU A O 1
ATOM 2151 N N . VAL A 1 269 ? -7.337 -12.883 9.099 1.00 86.69 269 VAL A N 1
ATOM 2152 C CA . VAL A 1 269 ? -6.851 -14.246 8.827 1.00 86.69 269 VAL A CA 1
ATOM 2153 C C . VAL A 1 269 ? -6.742 -14.496 7.325 1.00 86.69 269 VAL A C 1
ATOM 2155 O O . VAL A 1 269 ? -5.756 -15.072 6.873 1.00 86.69 269 VAL A O 1
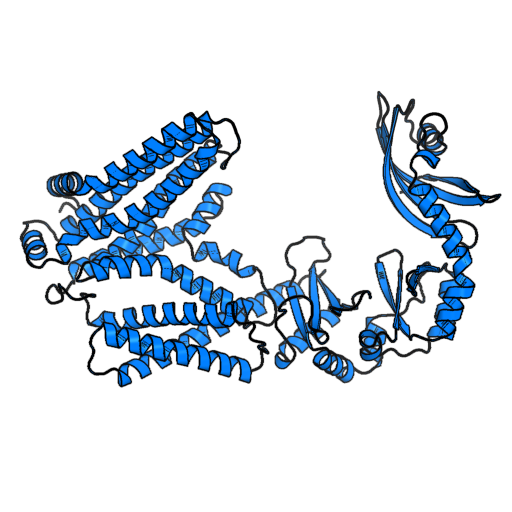ATOM 2158 N N . PHE A 1 270 ? -7.715 -14.025 6.545 1.00 86.75 270 PHE A N 1
ATOM 2159 C CA . PHE A 1 270 ? -7.667 -14.087 5.089 1.00 86.75 270 PHE A CA 1
ATOM 2160 C C . PHE A 1 270 ? -6.463 -13.320 4.540 1.00 86.75 270 PHE A C 1
ATOM 2162 O O . PHE A 1 270 ? -5.754 -13.848 3.690 1.00 86.75 270 PHE A O 1
ATOM 2169 N N . TYR A 1 271 ? -6.163 -12.144 5.098 1.00 79.75 271 TYR A N 1
ATOM 2170 C CA . TYR A 1 271 ? -4.947 -11.403 4.783 1.00 79.75 271 TYR A CA 1
ATOM 2171 C C . TYR A 1 271 ? -3.678 -12.170 5.108 1.00 79.75 271 TYR A C 1
ATOM 2173 O O . TYR A 1 271 ? -2.772 -12.204 4.288 1.00 79.75 271 TYR A O 1
ATOM 2181 N N . LEU A 1 272 ? -3.596 -12.834 6.256 1.00 79.38 272 LEU A N 1
ATOM 2182 C CA . LEU A 1 272 ? -2.418 -13.643 6.564 1.00 79.38 272 LEU A CA 1
ATOM 2183 C C . LEU A 1 272 ? -2.257 -14.809 5.578 1.00 79.38 272 LEU A C 1
ATOM 2185 O O . LEU A 1 272 ? -1.137 -15.130 5.204 1.00 79.38 272 LEU A O 1
ATOM 2189 N N . ILE A 1 273 ? -3.355 -15.415 5.122 1.00 80.25 273 ILE A N 1
ATOM 2190 C CA . ILE A 1 273 ? -3.318 -16.536 4.172 1.00 80.25 273 ILE A CA 1
ATOM 2191 C C . ILE A 1 273 ? -2.947 -16.072 2.763 1.00 80.25 273 ILE A C 1
ATOM 2193 O O . ILE A 1 273 ? -2.060 -16.659 2.158 1.00 80.25 273 ILE A O 1
ATOM 2197 N N . VAL A 1 274 ? -3.607 -15.039 2.243 1.00 76.62 274 VAL A N 1
ATOM 2198 C CA . VAL A 1 274 ? -3.381 -14.525 0.881 1.00 76.62 274 VAL A CA 1
ATOM 2199 C C . VAL A 1 274 ? -2.106 -13.690 0.806 1.00 76.62 274 VAL A C 1
ATOM 2201 O O . VAL A 1 274 ? -1.387 -13.739 -0.181 1.00 76.62 274 VAL A O 1
ATOM 2204 N N . GLY A 1 275 ? -1.816 -12.935 1.864 1.00 67.88 275 GLY A N 1
ATOM 2205 C CA . GLY A 1 275 ? -0.695 -12.012 1.927 1.00 67.88 275 GLY A CA 1
ATOM 2206 C C . GLY A 1 275 ? 0.653 -12.673 2.181 1.00 67.88 275 GLY A C 1
ATOM 2207 O O . GLY A 1 275 ? 1.651 -12.286 1.579 1.00 67.88 275 GLY A O 1
ATOM 2208 N N . LEU A 1 276 ? 0.690 -13.674 3.069 1.00 66.25 276 LEU A N 1
ATOM 2209 C CA . LEU A 1 276 ? 1.913 -14.429 3.371 1.00 66.25 276 LEU A CA 1
ATOM 2210 C C . LEU A 1 276 ? 1.998 -15.736 2.581 1.00 66.25 276 LEU A C 1
ATOM 2212 O O . LEU A 1 276 ? 3.095 -16.235 2.329 1.00 66.25 276 LEU A O 1
ATOM 2216 N N . GLY A 1 277 ? 0.858 -16.313 2.204 1.00 59.53 277 GLY A N 1
ATOM 2217 C CA . GLY A 1 277 ? 0.827 -17.445 1.295 1.00 59.53 277 GLY A CA 1
ATOM 2218 C C . GLY A 1 277 ? 1.108 -16.950 -0.113 1.00 59.53 277 GLY A C 1
ATOM 2219 O O . GLY A 1 277 ? 0.382 -16.113 -0.633 1.00 59.53 277 GLY A O 1
ATOM 2220 N N . LYS A 1 278 ? 2.153 -17.477 -0.749 1.00 60.69 278 LYS A N 1
ATOM 2221 C CA . LYS A 1 278 ? 2.416 -17.297 -2.184 1.00 60.69 278 LYS A CA 1
ATOM 2222 C C . LYS A 1 278 ? 1.355 -18.032 -3.017 1.00 60.69 278 LYS A C 1
ATOM 2224 O O . LYS A 1 278 ? 1.658 -19.010 -3.692 1.00 60.69 278 LYS A O 1
ATOM 2229 N N . LEU A 1 279 ? 0.090 -17.650 -2.872 1.00 63.69 279 LEU A N 1
ATOM 2230 C CA . LEU A 1 279 ? -1.000 -18.204 -3.656 1.00 63.69 279 LEU A CA 1
ATOM 2231 C C . LEU A 1 279 ? -0.899 -17.618 -5.067 1.00 63.69 279 LEU A C 1
ATOM 2233 O O . LEU A 1 279 ? -1.073 -16.416 -5.250 1.00 63.69 279 LEU A O 1
ATOM 2237 N N . ASP A 1 280 ? -0.593 -18.471 -6.044 1.00 61.81 280 ASP A N 1
ATOM 2238 C CA . ASP A 1 280 ? -0.710 -18.140 -7.465 1.00 61.81 280 ASP A CA 1
ATOM 2239 C C . ASP A 1 280 ? -2.202 -18.066 -7.814 1.00 61.81 280 ASP A C 1
ATOM 2241 O O . ASP A 1 280 ? -2.900 -19.080 -7.878 1.00 61.81 280 ASP A O 1
ATOM 2245 N N . ILE A 1 281 ? -2.706 -16.842 -7.936 1.00 66.88 281 ILE A N 1
ATOM 2246 C CA . ILE A 1 281 ? -4.109 -16.529 -8.191 1.00 66.88 281 ILE A CA 1
ATOM 2247 C C . ILE A 1 281 ? -4.157 -15.821 -9.545 1.00 66.88 281 ILE A C 1
ATOM 2249 O O . ILE A 1 281 ? -3.574 -14.748 -9.697 1.00 66.88 281 ILE A O 1
ATOM 2253 N N . SER A 1 282 ? -4.848 -16.410 -10.526 1.00 68.50 282 SER A N 1
ATOM 2254 C CA . SER A 1 282 ? -5.305 -15.668 -11.708 1.00 68.50 282 SER A CA 1
ATOM 2255 C C . SER A 1 282 ? -6.502 -14.798 -11.333 1.00 68.50 282 SER A C 1
ATOM 2257 O O . SER A 1 282 ? -7.251 -15.121 -10.414 1.00 68.50 282 SER A O 1
ATOM 2259 N N . LEU A 1 283 ? -6.727 -13.698 -12.046 1.00 73.94 283 LEU A N 1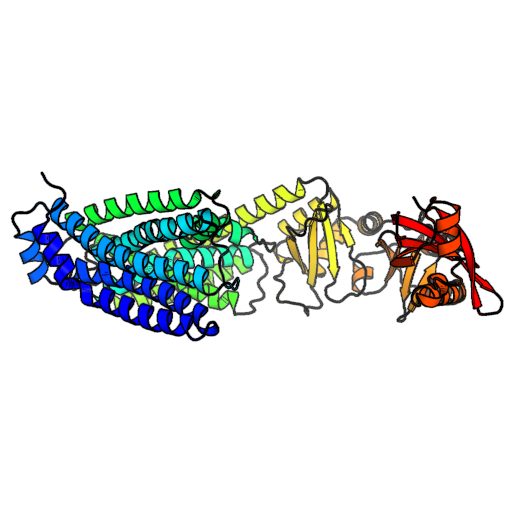
ATOM 2260 C CA . LEU A 1 283 ? -7.866 -12.807 -11.783 1.00 73.94 283 LEU A CA 1
ATOM 2261 C C . LEU A 1 283 ? -9.146 -13.235 -12.519 1.00 73.94 283 LEU A C 1
ATOM 2263 O O . LEU A 1 283 ? -10.055 -12.432 -12.733 1.00 73.94 283 LEU A O 1
ATOM 2267 N N . ASP A 1 284 ? -9.237 -14.512 -12.889 1.00 75.62 284 ASP A N 1
ATOM 2268 C CA . ASP A 1 284 ? -10.410 -15.085 -13.533 1.00 75.62 284 ASP A CA 1
ATOM 2269 C C . ASP A 1 284 ? -11.554 -15.332 -12.537 1.00 75.62 284 ASP A C 1
ATOM 2271 O O . ASP A 1 284 ? -11.380 -15.427 -11.315 1.00 75.62 284 ASP A O 1
ATOM 2275 N N . SER A 1 285 ? -12.764 -15.480 -13.077 1.00 78.94 285 SER A N 1
ATOM 2276 C CA . SER A 1 285 ? -13.972 -15.680 -12.270 1.00 78.94 285 SER A CA 1
ATOM 2277 C C . SER A 1 285 ? -13.888 -16.891 -11.329 1.00 78.94 285 SER A C 1
ATOM 2279 O O . SER A 1 285 ? -14.376 -16.812 -10.198 1.00 78.94 285 SER A O 1
ATOM 2281 N N . ASN A 1 286 ? -13.229 -17.987 -11.731 1.00 82.62 286 ASN A N 1
ATOM 2282 C CA . ASN A 1 286 ? -13.112 -19.176 -10.884 1.00 82.62 286 ASN A CA 1
ATOM 2283 C C . ASN A 1 286 ? -12.208 -18.925 -9.677 1.00 82.62 286 ASN A C 1
ATOM 2285 O O . ASN A 1 286 ? -12.536 -19.353 -8.569 1.00 82.62 286 ASN A O 1
ATOM 2289 N N . SER A 1 287 ? -11.104 -18.206 -9.867 1.00 80.31 287 SER A N 1
ATOM 2290 C CA . SER A 1 287 ? -10.188 -17.863 -8.780 1.00 80.31 287 SER A CA 1
ATOM 2291 C C . SER A 1 287 ? -10.815 -16.893 -7.785 1.00 80.31 287 SER A C 1
ATOM 2293 O O . SER A 1 287 ? -10.664 -17.067 -6.575 1.00 80.31 287 SER A O 1
ATOM 2295 N N . ILE A 1 288 ? -11.617 -15.933 -8.255 1.00 83.81 288 ILE A N 1
ATOM 2296 C CA . ILE A 1 288 ? -12.385 -15.042 -7.371 1.00 83.81 288 ILE A CA 1
ATOM 2297 C C . ILE A 1 288 ? -13.410 -15.841 -6.550 1.00 83.81 288 ILE A C 1
ATOM 2299 O O . ILE A 1 288 ? -13.547 -15.624 -5.343 1.00 83.81 288 ILE A O 1
ATOM 2303 N N . ILE A 1 289 ? -14.100 -16.807 -7.169 1.00 86.94 289 ILE A N 1
ATOM 2304 C CA . ILE A 1 289 ? -15.023 -17.708 -6.463 1.00 86.94 289 ILE A CA 1
ATOM 2305 C C . ILE A 1 289 ? -14.270 -18.561 -5.434 1.00 86.94 289 ILE A C 1
ATOM 2307 O O . ILE A 1 289 ? -14.748 -18.724 -4.309 1.00 86.94 289 ILE A O 1
ATOM 2311 N N . LEU A 1 290 ? -13.088 -19.078 -5.778 1.00 86.00 290 LEU A N 1
ATOM 2312 C CA . LEU A 1 290 ? -12.248 -19.840 -4.856 1.00 86.00 290 LEU A CA 1
ATOM 2313 C C . LEU A 1 290 ? -11.848 -18.993 -3.641 1.00 86.00 290 LEU A C 1
ATOM 2315 O O . LEU A 1 290 ? -11.974 -19.449 -2.504 1.00 86.00 290 LEU A O 1
ATOM 2319 N N . LEU A 1 291 ? -11.432 -17.746 -3.858 1.00 86.88 291 LEU A N 1
ATOM 2320 C CA . LEU A 1 291 ? -11.086 -16.816 -2.785 1.00 86.88 291 LEU A CA 1
ATOM 2321 C C . LEU A 1 291 ? -12.281 -16.475 -1.897 1.00 86.88 291 LEU A C 1
ATOM 2323 O O . LEU A 1 291 ? -12.144 -16.467 -0.672 1.00 86.88 291 LEU A O 1
ATOM 2327 N N . LEU A 1 292 ? -13.464 -16.273 -2.482 1.00 90.25 292 LEU A N 1
ATOM 2328 C CA . LEU A 1 292 ? -14.702 -16.106 -1.725 1.00 90.25 292 LEU A CA 1
ATOM 2329 C C . LEU A 1 292 ? -14.997 -17.344 -0.864 1.00 90.25 292 LEU A C 1
ATOM 2331 O O . LEU A 1 292 ? -15.367 -17.208 0.301 1.00 90.25 292 LEU A O 1
ATOM 2335 N N . LEU A 1 293 ? -14.815 -18.554 -1.400 1.00 90.56 293 LEU A N 1
ATOM 2336 C CA . LEU A 1 293 ? -15.012 -19.795 -0.647 1.00 90.56 293 LEU A CA 1
ATOM 2337 C C . LEU A 1 293 ? -14.030 -19.907 0.524 1.00 90.56 293 LEU A C 1
ATOM 2339 O O . LEU A 1 293 ? -14.452 -20.223 1.636 1.00 90.56 293 LEU A O 1
ATOM 2343 N N . VAL A 1 294 ? -12.749 -19.596 0.309 1.00 89.19 294 VAL A N 1
ATOM 2344 C CA . VAL A 1 294 ? -11.738 -19.553 1.377 1.00 89.19 294 VAL A CA 1
ATOM 2345 C C . VAL A 1 294 ? -12.133 -18.531 2.448 1.00 89.19 294 VAL A C 1
ATOM 2347 O O . VAL A 1 294 ? -12.163 -18.869 3.634 1.00 89.19 294 VAL A O 1
ATOM 2350 N N . TYR A 1 295 ? -12.520 -17.317 2.044 1.00 90.69 295 TYR A N 1
ATOM 2351 C CA . TYR A 1 295 ? -12.996 -16.264 2.946 1.00 90.69 295 TYR A CA 1
ATOM 2352 C C . TYR A 1 295 ? -14.205 -16.724 3.779 1.00 90.69 295 TYR A C 1
ATOM 2354 O O . TYR A 1 295 ? -14.244 -16.529 4.997 1.00 90.69 295 TYR A O 1
ATOM 2362 N N . LEU A 1 296 ? -15.169 -17.408 3.155 1.00 93.12 296 LEU A N 1
ATOM 2363 C CA . LEU A 1 296 ? -16.348 -17.942 3.837 1.00 93.12 296 LEU A CA 1
ATOM 2364 C C . LEU A 1 296 ? -16.013 -19.065 4.812 1.00 93.12 296 LEU A C 1
ATOM 2366 O O . LEU A 1 296 ? -16.553 -19.074 5.917 1.00 93.12 296 LEU A O 1
ATOM 2370 N N . ILE A 1 297 ? -15.129 -19.995 4.445 1.00 92.19 297 ILE A N 1
ATOM 2371 C CA . ILE A 1 297 ? -14.705 -21.085 5.335 1.00 92.19 297 ILE A CA 1
ATOM 2372 C C . ILE A 1 297 ? -14.077 -20.502 6.603 1.00 92.19 297 ILE A C 1
ATOM 2374 O O . ILE A 1 297 ? -14.479 -20.869 7.710 1.00 92.19 297 ILE A O 1
ATOM 2378 N N . ILE A 1 298 ? -13.156 -19.545 6.451 1.00 92.50 298 ILE A N 1
ATOM 2379 C CA . ILE A 1 298 ? -12.531 -18.843 7.579 1.00 92.50 298 ILE A CA 1
ATOM 2380 C C . ILE A 1 298 ? -13.608 -18.167 8.430 1.00 92.50 298 ILE A C 1
ATOM 2382 O O . ILE A 1 298 ? -13.657 -18.373 9.644 1.00 92.50 298 ILE A O 1
ATOM 2386 N N . GLY A 1 299 ? -14.508 -17.403 7.809 1.00 91.56 299 GLY A N 1
ATOM 2387 C CA . GLY A 1 299 ? -15.518 -16.650 8.545 1.00 91.56 299 GLY A CA 1
ATOM 2388 C C . GLY A 1 299 ? -16.562 -17.514 9.246 1.00 91.56 299 GLY A C 1
ATOM 2389 O O . GLY A 1 299 ? -17.009 -17.166 10.340 1.00 91.56 299 GLY A O 1
ATOM 2390 N N . ILE A 1 300 ? -16.901 -18.681 8.695 1.00 91.50 300 ILE A N 1
ATOM 2391 C CA . ILE A 1 300 ? -17.760 -19.667 9.362 1.00 91.50 300 ILE A CA 1
ATOM 2392 C C . ILE A 1 300 ? -17.050 -20.246 10.591 1.00 91.50 300 ILE A C 1
ATOM 2394 O O . ILE A 1 300 ? -17.663 -20.316 11.659 1.00 91.50 300 ILE A O 1
ATOM 2398 N N . ILE A 1 301 ? -15.766 -20.609 10.479 1.00 90.44 301 ILE A N 1
ATOM 2399 C CA . ILE A 1 301 ? -14.967 -21.104 11.614 1.00 90.44 301 ILE A CA 1
ATOM 2400 C C . ILE A 1 301 ? -14.907 -20.041 12.719 1.00 90.44 301 ILE A C 1
ATOM 2402 O O . ILE A 1 301 ? -15.231 -20.330 13.874 1.00 90.44 301 ILE A O 1
ATOM 2406 N N . VAL A 1 302 ? -14.575 -18.795 12.367 1.00 88.94 302 VAL A N 1
ATOM 2407 C CA . VAL A 1 302 ? -14.556 -17.658 13.301 1.00 88.94 302 VAL A CA 1
ATOM 2408 C C . VAL A 1 302 ? -15.936 -17.450 13.931 1.00 88.94 302 VAL A C 1
ATOM 2410 O O . VAL A 1 302 ? -16.041 -17.284 15.146 1.00 88.94 302 VAL A O 1
ATOM 2413 N N . GLY A 1 303 ? -17.010 -17.517 13.141 1.00 87.25 303 GLY A N 1
ATOM 2414 C CA . GLY A 1 303 ? -18.386 -17.389 13.619 1.00 87.25 303 GLY A CA 1
ATOM 2415 C C . GLY A 1 303 ? -18.781 -18.456 14.640 1.00 87.25 303 GLY A C 1
ATOM 2416 O O . GLY A 1 303 ? -19.404 -18.127 15.653 1.00 87.25 303 GLY A O 1
ATOM 2417 N N . ILE A 1 304 ? -18.376 -19.714 14.430 1.00 86.44 304 ILE A N 1
ATOM 2418 C CA . ILE A 1 304 ? -18.580 -20.810 15.391 1.00 86.44 304 ILE A CA 1
ATOM 2419 C C . ILE A 1 304 ? -17.843 -20.515 16.702 1.00 86.44 304 ILE A C 1
ATOM 2421 O O . ILE A 1 304 ? -18.434 -20.641 17.779 1.00 86.44 304 ILE A O 1
ATOM 2425 N N . VAL A 1 305 ? -16.579 -20.085 16.630 1.00 84.06 305 VAL A N 1
ATOM 2426 C CA . VAL A 1 305 ? -15.772 -19.741 17.814 1.00 84.06 305 VAL A CA 1
ATOM 2427 C C . VAL A 1 305 ? -16.411 -18.588 18.590 1.00 84.06 305 VAL A C 1
ATOM 2429 O O . VAL A 1 305 ? -16.625 -18.703 19.799 1.00 84.06 305 VAL A O 1
ATOM 2432 N N . VAL A 1 306 ? -16.790 -17.506 17.901 1.00 82.00 306 VAL A N 1
ATOM 2433 C CA . VAL A 1 306 ? -17.459 -16.350 18.511 1.00 82.00 306 VAL A CA 1
ATOM 2434 C C . VAL A 1 306 ? -18.773 -16.776 19.168 1.00 82.00 306 VAL A C 1
ATOM 2436 O O . VAL A 1 306 ? -19.008 -16.460 20.330 1.00 82.00 306 VAL A O 1
ATOM 2439 N N . GLU A 1 307 ? -19.637 -17.540 18.502 1.00 82.06 307 GLU A N 1
ATOM 2440 C CA . GLU A 1 307 ? -20.895 -17.973 19.127 1.00 82.06 307 GLU A CA 1
ATOM 2441 C C . GLU A 1 307 ? -20.695 -18.928 20.316 1.00 82.06 307 GLU A C 1
ATOM 2443 O O . GLU A 1 307 ? -21.466 -18.868 21.279 1.00 82.06 307 GLU A O 1
ATOM 2448 N N . THR A 1 308 ? -19.626 -19.729 20.307 1.00 75.56 308 THR A N 1
ATOM 2449 C CA . THR A 1 308 ? -19.250 -20.603 21.430 1.00 75.56 308 THR A CA 1
ATOM 2450 C C . THR A 1 308 ? -18.817 -19.791 22.654 1.00 75.56 308 THR A C 1
ATOM 2452 O O . THR A 1 308 ? -19.301 -20.041 23.760 1.00 75.56 308 THR A O 1
ATOM 2455 N N . ILE A 1 309 ? -17.975 -18.765 22.471 1.00 71.50 309 ILE A N 1
ATOM 2456 C CA . ILE A 1 309 ? -17.527 -17.862 23.552 1.00 71.50 309 ILE A CA 1
ATOM 2457 C C . ILE A 1 309 ? -18.723 -17.176 24.225 1.00 71.50 309 ILE A C 1
ATOM 2459 O O . ILE A 1 309 ? -18.769 -17.034 25.447 1.00 71.50 309 ILE A O 1
ATOM 2463 N N . PHE A 1 310 ? -19.722 -16.792 23.432 1.00 69.00 310 PHE A N 1
ATOM 2464 C CA . PHE A 1 310 ? -20.930 -16.124 23.913 1.00 69.00 310 PHE A CA 1
ATOM 2465 C C . PHE A 1 310 ? -22.055 -17.096 24.338 1.00 69.00 310 PHE A C 1
ATOM 2467 O O . PHE A 1 310 ? -23.182 -16.648 24.544 1.00 69.00 310 PHE A O 1
ATOM 2474 N N . LYS A 1 311 ? -21.763 -18.400 24.496 1.00 66.12 311 LYS A N 1
ATOM 2475 C CA . LYS A 1 311 ? -22.634 -19.432 25.102 1.00 66.12 311 LYS A CA 1
ATOM 2476 C C . LYS A 1 311 ? -24.067 -19.503 24.536 1.00 66.12 311 LYS A C 1
ATOM 2478 O O . LYS A 1 311 ? -25.033 -19.553 25.295 1.00 66.12 311 LYS A O 1
ATOM 2483 N N . ASN A 1 312 ? -24.232 -19.518 23.211 1.00 61.34 312 ASN A N 1
ATOM 2484 C CA . ASN A 1 312 ? -25.561 -19.531 22.575 1.00 61.34 312 ASN A CA 1
ATOM 2485 C C . ASN A 1 312 ? -26.076 -20.919 22.168 1.00 61.34 312 ASN A C 1
ATOM 2487 O O . ASN A 1 312 ? -25.315 -21.775 21.735 1.00 61.34 312 ASN A O 1
ATOM 2491 N N . GLN A 1 313 ? -27.405 -21.093 22.200 1.00 54.59 313 GLN A N 1
ATOM 2492 C CA . GLN A 1 313 ? -28.081 -22.367 21.896 1.00 54.59 313 GLN A CA 1
ATOM 2493 C C . GLN A 1 313 ? -28.497 -22.555 20.416 1.00 54.59 313 GLN A C 1
ATOM 2495 O O . GLN A 1 313 ? -28.881 -23.655 20.032 1.00 54.59 313 GLN A O 1
ATOM 2500 N N . TYR A 1 314 ? -28.391 -21.529 19.555 1.00 65.38 314 TYR A N 1
ATOM 2501 C CA . TYR A 1 314 ? -28.847 -21.577 18.147 1.00 65.38 314 TYR A CA 1
ATOM 2502 C C . TYR A 1 314 ? -27.764 -21.155 17.145 1.00 65.38 314 TYR A C 1
ATOM 2504 O O . TYR A 1 314 ? -27.913 -20.174 16.413 1.00 65.38 314 TYR A O 1
ATOM 2512 N N . ILE A 1 315 ? -26.665 -21.905 17.120 1.00 70.12 315 ILE A N 1
ATOM 2513 C CA . ILE A 1 315 ? -25.463 -21.592 16.333 1.00 70.12 315 ILE A CA 1
ATOM 2514 C C . ILE A 1 315 ? -25.756 -21.593 14.816 1.00 70.12 315 ILE A C 1
ATOM 2516 O O . ILE A 1 315 ? -25.462 -20.615 14.132 1.00 70.12 315 ILE A O 1
ATOM 2520 N N . TYR A 1 316 ? -26.438 -22.617 14.291 1.00 69.56 316 TYR A N 1
ATOM 2521 C CA . TYR A 1 316 ? -26.645 -22.797 12.842 1.00 69.56 316 TYR A CA 1
ATOM 2522 C C . TYR A 1 316 ? -27.420 -21.662 12.150 1.00 69.56 316 TYR A C 1
ATOM 2524 O O . TYR A 1 316 ? -27.024 -21.204 11.081 1.00 69.56 316 TYR A O 1
ATOM 2532 N N . ARG A 1 317 ? -28.504 -21.156 12.760 1.00 71.25 317 ARG A N 1
ATOM 2533 C CA . ARG A 1 317 ? -29.301 -20.054 12.176 1.00 71.25 317 ARG A CA 1
ATOM 2534 C C . ARG A 1 317 ? -28.508 -18.749 12.094 1.00 71.25 317 ARG A C 1
ATOM 2536 O O . ARG A 1 317 ? -28.704 -17.973 11.167 1.00 71.25 317 ARG A O 1
ATOM 2543 N N . LYS A 1 318 ? -27.618 -18.507 13.059 1.00 78.06 318 LYS A N 1
ATOM 2544 C CA . LYS A 1 318 ? -26.779 -17.303 13.091 1.00 78.06 318 LYS A CA 1
ATOM 2545 C C . LYS A 1 318 ? -25.625 -17.389 12.104 1.00 78.06 318 LYS A C 1
ATOM 2547 O O . LYS A 1 318 ? -25.338 -16.395 11.452 1.00 78.06 318 LYS A O 1
ATOM 2552 N N . ILE A 1 319 ? -25.042 -18.576 11.925 1.00 81.62 319 ILE A N 1
ATOM 2553 C CA . ILE A 1 319 ? -24.021 -18.811 10.896 1.00 81.62 319 ILE A CA 1
ATOM 2554 C C . ILE A 1 319 ? -24.554 -18.472 9.503 1.00 81.62 319 ILE A C 1
ATOM 2556 O O . ILE A 1 319 ? -23.845 -17.827 8.744 1.00 81.62 319 ILE A O 1
ATOM 2560 N N . ALA A 1 320 ? -25.806 -18.818 9.182 1.00 82.94 320 ALA A N 1
ATOM 2561 C CA . ALA A 1 320 ? -26.405 -18.442 7.898 1.00 82.94 320 ALA A CA 1
ATOM 2562 C C . ALA A 1 320 ? -26.457 -16.914 7.698 1.00 82.94 320 ALA A C 1
ATOM 2564 O O . ALA A 1 320 ? -26.125 -16.418 6.626 1.00 82.94 320 ALA A O 1
ATOM 2565 N N . ILE A 1 321 ? -26.810 -16.159 8.745 1.00 83.88 321 ILE A N 1
ATOM 2566 C CA . ILE A 1 321 ? -26.800 -14.687 8.713 1.00 83.88 321 ILE A CA 1
ATOM 2567 C C . ILE A 1 321 ? -25.368 -14.167 8.525 1.00 83.88 321 ILE A C 1
ATOM 2569 O O . ILE A 1 321 ? -25.140 -13.282 7.704 1.00 83.88 321 ILE A O 1
ATOM 2573 N N . TYR A 1 322 ? -24.395 -14.731 9.247 1.00 86.12 322 TYR A N 1
ATOM 2574 C CA . TYR A 1 322 ? -22.990 -14.345 9.112 1.00 86.12 322 TYR A CA 1
ATOM 2575 C C . TYR A 1 322 ? -22.432 -14.648 7.724 1.00 86.12 322 TYR A C 1
ATOM 2577 O O . TYR A 1 322 ? -21.732 -13.805 7.179 1.00 86.12 322 TYR A O 1
ATOM 2585 N N . ALA A 1 323 ? -22.790 -15.780 7.117 1.00 87.12 323 ALA A N 1
ATOM 2586 C CA . ALA A 1 323 ? -22.390 -16.114 5.754 1.00 87.12 323 ALA A CA 1
ATOM 2587 C C . ALA A 1 323 ? -22.877 -15.060 4.748 1.00 87.12 323 ALA A C 1
ATOM 2589 O O . ALA A 1 323 ? -22.089 -14.594 3.935 1.00 87.12 323 ALA A O 1
ATOM 2590 N N . VAL A 1 324 ? -24.134 -14.610 4.848 1.00 88.25 324 VAL A N 1
ATOM 2591 C CA . VAL A 1 324 ? -24.660 -13.536 3.981 1.00 88.25 324 VAL A CA 1
ATOM 2592 C C . VAL A 1 324 ? -23.882 -12.231 4.172 1.00 88.25 324 VAL A C 1
ATOM 2594 O O . VAL A 1 324 ? -23.526 -11.582 3.192 1.00 88.25 324 VAL A O 1
ATOM 2597 N N . ILE A 1 325 ? -23.580 -11.861 5.421 1.00 87.50 325 ILE A N 1
ATOM 2598 C CA . ILE A 1 325 ? -22.797 -10.656 5.734 1.00 87.50 325 ILE A CA 1
ATOM 2599 C C . ILE A 1 325 ? -21.373 -10.760 5.168 1.00 87.50 325 ILE A C 1
ATOM 2601 O O . ILE A 1 325 ? -20.871 -9.793 4.601 1.00 87.50 325 ILE A O 1
ATOM 2605 N N . LEU A 1 326 ? -20.737 -11.927 5.285 1.00 90.62 326 LEU A N 1
ATOM 2606 C CA . LEU A 1 326 ? -19.403 -12.191 4.746 1.00 90.62 326 LEU A CA 1
ATOM 2607 C C . LEU A 1 326 ? -19.384 -12.107 3.215 1.00 90.62 326 LEU A C 1
ATOM 2609 O O . LEU A 1 326 ? -18.504 -11.448 2.671 1.00 90.62 326 LEU A O 1
ATOM 2613 N N . ILE A 1 327 ? -20.372 -12.698 2.527 1.00 91.44 327 ILE A N 1
ATOM 2614 C CA . ILE A 1 327 ? -20.513 -12.594 1.062 1.00 91.44 327 ILE A CA 1
ATOM 2615 C C . ILE A 1 327 ? -20.664 -11.129 0.654 1.00 91.44 327 ILE A C 1
ATOM 2617 O O . ILE A 1 327 ? -19.922 -10.648 -0.198 1.00 91.44 327 ILE A O 1
ATOM 2621 N N . ALA A 1 328 ? -21.599 -10.408 1.280 1.00 87.56 328 ALA A N 1
ATOM 2622 C CA . ALA A 1 328 ? -21.840 -9.004 0.969 1.00 87.56 328 ALA A CA 1
ATOM 2623 C C . ALA A 1 328 ? -20.582 -8.153 1.195 1.00 87.56 328 ALA A C 1
ATOM 2625 O O . ALA A 1 328 ? -20.253 -7.315 0.361 1.00 87.56 328 ALA A O 1
ATOM 2626 N N . SER A 1 329 ? -19.848 -8.400 2.284 1.00 86.69 329 SER A N 1
ATOM 2627 C CA . SER A 1 329 ? -18.606 -7.687 2.580 1.00 86.69 329 SER A CA 1
ATOM 2628 C C . SER A 1 329 ? -17.493 -8.006 1.585 1.00 86.69 329 SER A C 1
ATOM 2630 O O . SER A 1 329 ? -16.773 -7.094 1.187 1.00 86.69 329 SER A O 1
ATOM 2632 N N . PHE A 1 330 ? -17.325 -9.269 1.189 1.00 88.75 330 PHE A N 1
ATOM 2633 C CA . PHE A 1 330 ? -16.325 -9.654 0.193 1.00 88.75 330 PHE A CA 1
ATOM 2634 C C . PHE A 1 330 ? -16.625 -8.981 -1.148 1.00 88.75 330 PHE A C 1
ATOM 2636 O O . PHE A 1 330 ? -15.765 -8.304 -1.705 1.00 88.75 330 PHE A O 1
ATOM 2643 N N . LEU A 1 331 ? -17.870 -9.097 -1.622 1.00 87.81 331 LEU A N 1
ATOM 2644 C CA . LEU A 1 331 ? -18.305 -8.492 -2.878 1.00 87.81 331 LEU A CA 1
ATOM 2645 C C . LEU A 1 331 ? -18.151 -6.970 -2.849 1.00 87.81 331 LEU A C 1
ATOM 2647 O O . LEU A 1 331 ? -17.642 -6.398 -3.803 1.00 87.81 331 LEU A O 1
ATOM 2651 N N . MET A 1 332 ? -18.532 -6.311 -1.751 1.00 84.38 332 MET A N 1
ATOM 2652 C CA . MET A 1 332 ? -18.391 -4.860 -1.626 1.00 84.38 332 MET A CA 1
ATOM 2653 C C . MET A 1 332 ? -16.925 -4.419 -1.704 1.00 84.38 332 MET A C 1
ATOM 2655 O O . MET A 1 332 ? -16.628 -3.484 -2.439 1.00 84.38 332 MET A O 1
ATOM 2659 N N . ASN A 1 333 ? -16.006 -5.099 -1.008 1.00 82.50 333 ASN A N 1
ATOM 2660 C CA . ASN A 1 333 ? -14.576 -4.792 -1.117 1.00 82.50 333 ASN A CA 1
ATOM 2661 C C . ASN A 1 333 ? -14.047 -5.037 -2.537 1.00 82.50 333 ASN A C 1
ATOM 2663 O O . ASN A 1 333 ? -13.307 -4.209 -3.055 1.00 82.50 333 ASN A O 1
ATOM 2667 N N . TYR A 1 334 ? -14.464 -6.129 -3.181 1.00 84.56 334 TYR A N 1
ATOM 2668 C CA . TYR A 1 334 ? -14.086 -6.450 -4.558 1.00 84.56 334 TYR A CA 1
ATOM 2669 C C . TYR A 1 334 ? -14.560 -5.392 -5.561 1.00 84.56 334 TYR A C 1
ATOM 2671 O O . TYR A 1 334 ? -13.769 -4.905 -6.364 1.00 84.56 334 TYR A O 1
ATOM 2679 N N . PHE A 1 335 ? -15.825 -4.971 -5.481 1.00 84.44 335 PHE A N 1
ATOM 2680 C CA . PHE A 1 335 ? -16.358 -3.913 -6.340 1.00 84.44 335 PHE A CA 1
ATOM 2681 C C . PHE A 1 335 ? -15.681 -2.567 -6.094 1.00 84.44 335 PHE A C 1
ATOM 2683 O O . PHE A 1 335 ? -15.387 -1.850 -7.043 1.00 84.44 335 PHE A O 1
ATOM 2690 N N . VAL A 1 336 ? -15.428 -2.205 -4.832 1.00 82.00 336 VAL A N 1
ATOM 2691 C CA . VAL A 1 336 ? -14.724 -0.955 -4.510 1.00 82.00 336 VAL A CA 1
ATOM 2692 C C . VAL A 1 336 ? -13.302 -0.982 -5.066 1.00 82.00 336 VAL A C 1
ATOM 2694 O O . VAL A 1 336 ? -12.895 -0.006 -5.685 1.00 82.00 336 VAL A O 1
ATOM 2697 N N . ALA A 1 337 ? -12.574 -2.088 -4.902 1.00 79.81 337 ALA A N 1
ATOM 2698 C CA . ALA A 1 337 ? -11.221 -2.222 -5.428 1.00 79.81 337 ALA A CA 1
ATOM 2699 C C . ALA A 1 337 ? -11.185 -2.112 -6.962 1.00 79.81 337 ALA A C 1
ATOM 2701 O O . ALA A 1 337 ? -10.402 -1.322 -7.480 1.00 79.81 337 ALA A O 1
ATOM 2702 N N . ASN A 1 338 ? -12.072 -2.815 -7.679 1.00 81.88 338 ASN A N 1
ATOM 2703 C CA . ASN A 1 338 ? -12.166 -2.700 -9.141 1.00 81.88 338 ASN A CA 1
ATOM 2704 C C . ASN A 1 338 ? -12.522 -1.284 -9.600 1.00 81.88 338 ASN A C 1
ATOM 2706 O O . ASN A 1 338 ? -11.875 -0.775 -10.500 1.00 81.88 338 ASN A O 1
ATOM 2710 N N . ASN A 1 339 ? -13.483 -0.618 -8.953 1.00 81.56 339 ASN A N 1
ATOM 2711 C CA . ASN A 1 339 ? -13.835 0.762 -9.303 1.00 81.56 339 ASN A CA 1
ATOM 2712 C C . ASN A 1 339 ? -12.668 1.737 -9.087 1.00 81.56 339 ASN A C 1
ATOM 2714 O O . ASN A 1 339 ? -12.541 2.716 -9.818 1.00 81.56 339 ASN A O 1
ATOM 2718 N N . ILE A 1 340 ? -11.857 1.522 -8.042 1.00 78.19 340 ILE A N 1
ATOM 2719 C CA . ILE A 1 340 ? -10.642 2.316 -7.819 1.00 78.19 340 ILE A CA 1
ATOM 2720 C C . ILE A 1 340 ? -9.672 2.065 -8.970 1.00 78.19 340 ILE A C 1
ATOM 2722 O O . ILE A 1 340 ? -9.200 3.027 -9.562 1.00 78.19 340 ILE A O 1
ATOM 2726 N N . TYR A 1 341 ? -9.417 0.803 -9.307 1.00 82.50 341 TYR A N 1
ATOM 2727 C CA . TYR A 1 341 ? -8.549 0.424 -10.418 1.00 82.50 341 TYR A CA 1
ATOM 2728 C C . TYR A 1 341 ? -8.997 1.036 -11.759 1.00 82.50 341 TYR A C 1
ATOM 2730 O O . TYR A 1 341 ? -8.203 1.750 -12.362 1.00 82.50 341 TYR A O 1
ATOM 2738 N N . GLU A 1 342 ? -10.257 0.843 -12.167 1.00 82.44 342 GLU A N 1
ATOM 2739 C CA . GLU A 1 342 ? -10.808 1.337 -13.443 1.00 82.44 342 GLU A CA 1
ATOM 2740 C C . GLU A 1 342 ? -10.614 2.849 -13.573 1.00 82.44 342 GLU A C 1
ATOM 2742 O O . GLU A 1 342 ? -9.975 3.318 -14.505 1.00 82.44 342 GLU A O 1
ATOM 2747 N N . ARG A 1 343 ? -11.027 3.615 -12.555 1.00 78.50 343 ARG A N 1
ATOM 2748 C CA . ARG A 1 343 ? -10.841 5.075 -12.544 1.00 78.50 343 ARG A CA 1
ATOM 2749 C C . ARG A 1 343 ? -9.386 5.508 -12.655 1.00 78.50 343 ARG A C 1
ATOM 2751 O O . ARG A 1 343 ? -9.117 6.596 -13.148 1.00 78.50 343 ARG A O 1
ATOM 2758 N N . SER A 1 344 ? -8.478 4.714 -12.103 1.00 77.44 344 SER A N 1
ATOM 2759 C CA . SER A 1 344 ? -7.060 5.063 -12.047 1.00 77.44 344 SER A CA 1
ATOM 2760 C C . SER A 1 344 ? -6.383 4.814 -13.382 1.00 77.44 344 SER A C 1
ATOM 2762 O O . SER A 1 344 ? -5.616 5.655 -13.829 1.00 77.44 344 SER A O 1
ATOM 2764 N N . ILE A 1 345 ? -6.699 3.686 -14.019 1.00 80.69 345 ILE A N 1
ATOM 2765 C CA . ILE A 1 345 ? -6.218 3.365 -15.360 1.00 80.69 345 ILE A CA 1
ATOM 2766 C C . ILE A 1 345 ? -6.830 4.312 -16.389 1.00 80.69 345 ILE A C 1
ATOM 2768 O O . ILE A 1 345 ? -6.074 4.909 -17.148 1.00 80.69 345 ILE A O 1
ATOM 2772 N N . ASP A 1 346 ? -8.146 4.539 -16.357 1.00 81.50 346 ASP A N 1
ATOM 2773 C CA . ASP A 1 346 ? -8.822 5.466 -17.275 1.00 81.50 346 ASP A CA 1
ATOM 2774 C C . ASP A 1 346 ? -8.207 6.870 -17.206 1.00 81.50 346 ASP A C 1
ATOM 2776 O O . ASP A 1 346 ? -7.889 7.464 -18.229 1.00 81.50 346 ASP A O 1
ATOM 2780 N N . SER A 1 347 ? -7.968 7.378 -15.991 1.00 79.06 347 SER A N 1
ATOM 2781 C CA . SER A 1 347 ? -7.379 8.707 -15.789 1.00 79.06 347 SER A CA 1
ATOM 2782 C C . SER A 1 347 ? -5.992 8.856 -16.408 1.00 79.06 347 SER A C 1
ATOM 2784 O O . SER A 1 347 ? -5.612 9.973 -16.731 1.00 79.06 347 SER A O 1
ATOM 2786 N N . ILE A 1 348 ? -5.229 7.772 -16.511 1.00 79.00 348 ILE A N 1
ATOM 2787 C CA . ILE A 1 348 ? -3.854 7.795 -17.020 1.00 79.00 348 ILE A CA 1
ATOM 2788 C C . ILE A 1 348 ? -3.855 7.605 -18.516 1.00 79.00 348 ILE A C 1
ATOM 2790 O O . ILE A 1 348 ? -3.178 8.321 -19.231 1.00 79.00 348 ILE A O 1
ATOM 2794 N N . LEU A 1 349 ? -4.670 6.684 -19.010 1.00 81.00 349 LEU A N 1
ATOM 2795 C CA . LEU A 1 349 ? -4.830 6.479 -20.441 1.00 81.00 349 LEU A CA 1
ATOM 2796 C C . LEU A 1 349 ? -5.429 7.706 -21.161 1.00 81.00 349 LEU A C 1
ATOM 2798 O O . LEU A 1 349 ? -5.291 7.828 -22.376 1.00 81.00 349 LEU A O 1
ATOM 2802 N N . GLU A 1 350 ? -6.073 8.625 -20.430 1.00 80.25 350 GLU A N 1
ATOM 2803 C CA . GLU A 1 350 ? -6.500 9.941 -20.930 1.00 80.25 350 GLU A CA 1
ATOM 2804 C C . GLU A 1 350 ? -5.363 10.985 -21.025 1.00 80.25 350 GLU A C 1
ATOM 2806 O O . GLU A 1 350 ? -5.542 12.015 -21.685 1.00 80.25 350 GLU A O 1
ATOM 2811 N N . GLU A 1 351 ? -4.207 10.767 -20.389 1.00 75.19 351 GLU A N 1
ATOM 2812 C CA . GLU A 1 351 ? -3.065 11.690 -20.432 1.00 75.19 351 GLU A CA 1
ATOM 2813 C C . GLU A 1 351 ? -2.292 11.562 -21.759 1.00 75.19 351 GLU A C 1
ATOM 2815 O O . GLU A 1 351 ? -2.060 10.472 -22.273 1.00 75.19 351 GLU A O 1
ATOM 2820 N N . SER A 1 352 ? -1.876 12.695 -22.339 1.00 62.66 352 SER A N 1
ATOM 2821 C CA . SER A 1 352 ? -1.357 12.751 -23.717 1.00 62.66 352 SER A CA 1
ATOM 2822 C C . SER A 1 352 ? 0.060 12.203 -23.916 1.00 62.66 352 SER A C 1
ATOM 2824 O O . SER A 1 352 ? 0.512 12.150 -25.054 1.00 62.66 352 SER A O 1
ATOM 2826 N N . ASN A 1 353 ? 0.767 11.851 -22.839 1.00 76.31 353 ASN A N 1
ATOM 2827 C CA . ASN A 1 353 ? 2.196 11.512 -22.858 1.00 76.31 353 ASN A CA 1
ATOM 2828 C C . ASN A 1 353 ? 2.481 10.182 -22.134 1.00 76.31 353 ASN A C 1
ATOM 2830 O O . ASN A 1 353 ? 3.511 10.023 -21.482 1.00 76.31 353 ASN A O 1
ATOM 2834 N N . VAL A 1 354 ? 1.544 9.234 -22.178 1.00 82.94 354 VAL A N 1
ATOM 2835 C CA . VAL A 1 354 ? 1.695 7.959 -21.469 1.00 82.94 354 VAL A CA 1
ATOM 2836 C C . VAL A 1 354 ? 2.318 6.902 -22.361 1.00 82.94 354 VAL A C 1
ATOM 2838 O O . VAL A 1 354 ? 1.869 6.656 -23.481 1.00 82.94 354 VAL A O 1
ATOM 2841 N N . ILE A 1 355 ? 3.329 6.232 -21.815 1.00 84.44 355 ILE A N 1
ATOM 2842 C CA . ILE A 1 355 ? 4.048 5.148 -22.473 1.00 84.44 355 ILE A CA 1
ATOM 2843 C C . ILE A 1 355 ? 3.899 3.877 -21.643 1.00 84.44 355 ILE A C 1
ATOM 2845 O O . ILE A 1 355 ? 4.035 3.883 -20.418 1.00 84.44 355 ILE A O 1
ATOM 2849 N N . GLY A 1 356 ? 3.623 2.767 -22.325 1.00 87.56 356 GLY A N 1
ATOM 2850 C CA . GLY A 1 356 ? 3.701 1.433 -21.754 1.00 87.56 356 GLY A CA 1
ATOM 2851 C C . GLY A 1 356 ? 4.916 0.696 -22.291 1.00 87.56 356 GLY A C 1
ATOM 2852 O O . GLY A 1 356 ? 4.995 0.459 -23.490 1.00 87.56 356 GLY A O 1
ATOM 2853 N N . VAL A 1 357 ? 5.834 0.277 -21.425 1.00 84.75 357 VAL A N 1
ATOM 2854 C CA . VAL A 1 357 ? 6.989 -0.530 -21.830 1.00 84.75 357 VAL A CA 1
ATOM 2855 C C . VAL A 1 357 ? 6.882 -1.934 -21.268 1.00 84.75 357 VAL A C 1
ATOM 2857 O O . VAL A 1 357 ? 6.748 -2.152 -20.061 1.00 84.75 357 VAL A O 1
ATOM 2860 N N . MET A 1 358 ? 6.926 -2.905 -22.172 1.00 86.19 358 MET A N 1
ATOM 2861 C CA . MET A 1 358 ? 6.796 -4.317 -21.869 1.00 86.19 358 MET A CA 1
ATOM 2862 C C . MET A 1 358 ? 8.159 -5.006 -21.864 1.00 86.19 358 MET A C 1
ATOM 2864 O O . MET A 1 358 ? 8.879 -4.957 -22.858 1.00 86.19 358 MET A O 1
ATOM 2868 N N . TYR A 1 359 ? 8.476 -5.722 -20.785 1.00 77.38 359 TYR A N 1
ATOM 2869 C CA . TYR A 1 359 ? 9.726 -6.467 -20.631 1.00 77.38 359 TYR A CA 1
ATOM 2870 C C . TYR A 1 359 ? 9.469 -7.945 -20.336 1.00 77.38 359 TYR A C 1
ATOM 2872 O O . TYR A 1 359 ? 8.602 -8.307 -19.533 1.00 77.38 359 TYR A O 1
ATOM 2880 N N . ASP A 1 360 ? 10.281 -8.814 -20.942 1.00 76.00 360 ASP A N 1
ATOM 2881 C CA . ASP A 1 360 ? 10.448 -10.182 -20.454 1.00 76.00 360 ASP A CA 1
ATOM 2882 C C . ASP A 1 360 ? 11.346 -10.159 -19.213 1.00 76.00 360 ASP A C 1
ATOM 2884 O O . ASP A 1 360 ? 12.517 -9.783 -19.295 1.00 76.00 360 ASP A O 1
ATOM 2888 N N . ASN A 1 361 ? 10.817 -10.624 -18.080 1.00 61.31 361 ASN A N 1
ATOM 2889 C CA . ASN A 1 361 ? 11.494 -10.617 -16.780 1.00 61.31 361 ASN A CA 1
ATOM 2890 C C . ASN A 1 361 ? 12.843 -11.385 -16.765 1.00 61.31 361 ASN A C 1
ATOM 2892 O O . ASN A 1 361 ? 13.570 -11.299 -15.778 1.00 61.31 361 ASN A O 1
ATOM 2896 N N . HIS A 1 362 ? 13.180 -12.145 -17.820 1.00 58.59 362 HIS A N 1
ATOM 2897 C CA . HIS A 1 362 ? 14.441 -12.898 -17.978 1.00 58.59 362 HIS A CA 1
ATOM 2898 C C . HIS A 1 362 ? 15.312 -12.460 -19.167 1.00 58.59 362 HIS A C 1
ATOM 2900 O O . HIS A 1 362 ? 16.297 -13.139 -19.493 1.00 58.59 362 HIS A O 1
ATOM 2906 N N . SER A 1 363 ? 14.954 -11.382 -19.863 1.00 55.91 363 SER A N 1
ATOM 2907 C CA . SER A 1 363 ? 15.679 -10.957 -21.058 1.00 55.91 363 SER A CA 1
ATOM 2908 C C . SER A 1 363 ? 16.499 -9.693 -20.817 1.00 55.91 363 SER A C 1
ATOM 2910 O O . SER A 1 363 ? 16.063 -8.784 -20.123 1.00 55.91 363 SER A O 1
ATOM 2912 N N . VAL A 1 364 ? 17.695 -9.656 -21.410 1.00 50.91 364 VAL A N 1
ATOM 2913 C CA . VAL A 1 364 ? 18.586 -8.479 -21.459 1.00 50.91 364 VAL A CA 1
ATOM 2914 C C . VAL A 1 364 ? 18.202 -7.570 -22.646 1.00 50.91 364 VAL A C 1
ATOM 2916 O O . VAL A 1 364 ? 18.881 -6.592 -22.935 1.00 50.91 364 VAL A O 1
ATOM 2919 N N . TYR A 1 365 ? 17.135 -7.909 -23.380 1.00 54.47 365 TYR A N 1
ATOM 2920 C CA . TYR A 1 365 ? 16.700 -7.170 -24.563 1.00 54.47 365 TYR A CA 1
ATOM 2921 C C . TYR A 1 365 ? 15.886 -5.931 -24.174 1.00 54.47 365 TYR A C 1
ATOM 2923 O O . TYR A 1 365 ? 15.263 -5.895 -23.112 1.00 54.47 365 TYR A O 1
ATOM 2931 N N . GLY A 1 366 ? 15.888 -4.925 -25.056 1.00 60.03 366 GLY A N 1
ATOM 2932 C CA . GLY A 1 366 ? 15.051 -3.735 -24.930 1.00 60.03 366 GLY A CA 1
ATOM 2933 C C . GLY A 1 366 ? 13.573 -4.100 -24.786 1.00 60.03 366 GLY A C 1
ATOM 2934 O O . GLY A 1 366 ? 13.116 -5.139 -25.283 1.00 60.03 366 GLY A O 1
ATOM 2935 N N . GLY A 1 367 ? 12.840 -3.267 -24.049 1.00 75.12 367 GLY A N 1
ATOM 2936 C CA . GLY A 1 367 ? 11.399 -3.424 -23.893 1.00 75.12 367 GLY A CA 1
ATOM 2937 C C . GLY A 1 367 ? 10.661 -3.127 -25.199 1.00 75.12 367 GLY A C 1
ATOM 2938 O O . GLY A 1 367 ? 11.175 -2.419 -26.062 1.00 75.12 367 GLY A O 1
ATOM 2939 N N . ILE A 1 368 ? 9.461 -3.683 -25.357 1.00 81.94 368 ILE A N 1
ATOM 2940 C CA . ILE A 1 368 ? 8.549 -3.315 -26.447 1.00 81.94 368 ILE A CA 1
ATOM 2941 C C . ILE A 1 368 ? 7.687 -2.158 -25.957 1.00 81.94 368 ILE A C 1
ATOM 2943 O O . ILE A 1 368 ? 7.021 -2.274 -24.925 1.00 81.94 368 ILE A O 1
ATOM 2947 N N . GLU A 1 369 ? 7.709 -1.061 -26.698 1.00 85.25 369 GLU A N 1
ATOM 2948 C CA . GLU A 1 369 ? 7.012 0.170 -26.354 1.00 85.25 369 GLU A CA 1
ATOM 2949 C C . GLU A 1 369 ? 5.616 0.226 -26.987 1.00 85.25 369 GLU A C 1
ATOM 2951 O O . GLU A 1 369 ? 5.420 -0.148 -28.141 1.00 85.25 369 GLU A O 1
ATOM 2956 N N . PHE A 1 370 ? 4.641 0.696 -26.214 1.00 87.62 370 PHE A N 1
ATOM 2957 C CA . PHE A 1 370 ? 3.258 0.915 -26.616 1.00 87.62 370 PHE A CA 1
ATOM 2958 C C . PHE A 1 370 ? 2.887 2.369 -26.314 1.00 87.62 370 PHE A C 1
ATOM 2960 O O . PHE A 1 370 ? 3.029 2.817 -25.173 1.00 87.62 370 PHE A O 1
ATOM 2967 N N . LYS A 1 371 ? 2.369 3.084 -27.318 1.00 86.00 371 LYS A N 1
ATOM 2968 C CA . LYS A 1 371 ? 1.871 4.465 -27.195 1.00 86.00 371 LYS A CA 1
ATOM 2969 C C . LYS A 1 371 ? 0.403 4.558 -27.591 1.00 86.00 371 LYS A C 1
ATOM 2971 O O . LYS A 1 371 ? -0.100 3.712 -28.334 1.00 86.00 371 LYS A O 1
ATOM 2976 N N . ASP A 1 372 ? -0.268 5.600 -27.112 1.00 84.56 372 ASP A N 1
ATOM 2977 C CA . ASP A 1 372 ? -1.594 6.027 -27.567 1.00 84.56 372 ASP A CA 1
ATOM 2978 C C . ASP A 1 372 ? -2.610 4.871 -27.712 1.00 84.56 372 ASP A C 1
ATOM 2980 O O . ASP A 1 372 ? -2.965 4.188 -26.746 1.00 84.56 372 ASP A O 1
ATOM 2984 N N . SER A 1 373 ? -3.099 4.634 -28.938 1.00 86.88 373 SER A N 1
ATOM 2985 C CA . SER A 1 373 ? -4.092 3.606 -29.241 1.00 86.88 373 SER A CA 1
ATOM 2986 C C . SER A 1 373 ? -3.586 2.192 -28.995 1.00 86.88 373 SER A C 1
ATOM 2988 O O . SER A 1 373 ? -4.383 1.355 -28.585 1.00 86.88 373 SER A O 1
ATOM 2990 N N . ASP A 1 374 ? -2.298 1.917 -29.207 1.00 88.38 374 ASP A N 1
ATOM 2991 C CA . ASP A 1 374 ? -1.738 0.576 -29.011 1.00 88.38 374 ASP A CA 1
ATOM 2992 C C . ASP A 1 374 ? -1.655 0.213 -27.529 1.00 88.38 374 ASP A C 1
ATOM 2994 O O . ASP A 1 374 ? -1.954 -0.922 -27.148 1.00 88.38 374 ASP A O 1
ATOM 2998 N N . LEU A 1 375 ? -1.320 1.192 -26.683 1.00 90.12 375 LEU A N 1
ATOM 2999 C CA . LEU A 1 375 ? -1.351 1.020 -25.236 1.00 90.12 375 LEU A CA 1
ATOM 3000 C C . LEU A 1 375 ? -2.782 0.801 -24.738 1.00 90.12 375 LEU A C 1
ATOM 3002 O O . LEU A 1 375 ? -3.043 -0.164 -24.016 1.00 90.12 375 LEU A O 1
ATOM 3006 N N . ASN A 1 376 ? -3.716 1.654 -25.168 1.00 89.12 376 ASN A N 1
ATOM 3007 C CA . ASN A 1 376 ? -5.133 1.536 -24.818 1.00 89.12 376 ASN A CA 1
ATOM 3008 C C . ASN A 1 376 ? -5.706 0.177 -25.223 1.00 89.12 376 ASN A C 1
ATOM 3010 O O . ASN A 1 376 ? -6.426 -0.466 -24.461 1.00 89.12 376 ASN A O 1
ATOM 3014 N N . ASP A 1 377 ? -5.362 -0.285 -26.416 1.00 90.19 377 ASP A N 1
ATOM 3015 C CA . ASP A 1 377 ? -5.789 -1.566 -26.950 1.00 90.19 377 ASP A CA 1
ATOM 3016 C C . ASP A 1 377 ? -5.230 -2.761 -26.171 1.00 90.19 377 ASP A C 1
ATOM 3018 O O . ASP A 1 377 ? -5.972 -3.711 -25.893 1.00 90.19 377 ASP A O 1
ATOM 3022 N N . LEU A 1 378 ? -3.947 -2.718 -25.798 1.00 90.88 378 LEU A N 1
ATOM 3023 C CA . LEU A 1 378 ? -3.323 -3.755 -24.982 1.00 90.88 378 LEU A CA 1
ATOM 3024 C C . LEU A 1 378 ? -3.952 -3.810 -23.586 1.00 90.88 378 LEU A C 1
ATOM 3026 O O . LEU A 1 378 ? -4.298 -4.896 -23.119 1.00 90.88 378 LEU A O 1
ATOM 3030 N N . VAL A 1 379 ? -4.143 -2.658 -22.936 1.00 90.31 379 VAL A N 1
ATOM 3031 C CA . VAL A 1 379 ? -4.772 -2.583 -21.609 1.00 90.31 379 VAL A CA 1
ATOM 3032 C C . VAL A 1 379 ? -6.214 -3.088 -21.663 1.00 90.31 379 VAL A C 1
ATOM 3034 O O . VAL A 1 379 ? -6.574 -3.969 -20.884 1.00 90.31 379 VAL A O 1
ATOM 3037 N N . ASN A 1 380 ? -7.005 -2.643 -22.644 1.00 90.31 380 ASN A N 1
ATOM 3038 C CA . ASN A 1 380 ? -8.366 -3.138 -22.860 1.00 90.31 380 ASN A CA 1
ATOM 3039 C C . ASN A 1 380 ? -8.401 -4.653 -23.087 1.00 90.31 380 ASN A C 1
ATOM 3041 O O . ASN A 1 380 ? -9.313 -5.343 -22.622 1.00 90.31 380 ASN A O 1
ATOM 3045 N N . TRP A 1 381 ? -7.431 -5.202 -23.819 1.00 90.88 381 TRP A N 1
ATOM 3046 C CA . TRP A 1 381 ? -7.347 -6.643 -24.014 1.00 90.88 381 TRP A CA 1
ATOM 3047 C C . TRP A 1 381 ? -7.009 -7.371 -22.710 1.00 90.88 381 TRP A C 1
ATOM 3049 O O . TRP A 1 381 ? -7.680 -8.351 -22.384 1.00 90.88 381 TRP A O 1
ATOM 3059 N N . LEU A 1 382 ? -6.035 -6.886 -21.936 1.00 88.88 382 LEU A N 1
ATOM 3060 C CA . LEU A 1 382 ? -5.678 -7.453 -20.632 1.00 88.88 382 LEU A CA 1
ATOM 3061 C C . LEU A 1 382 ? -6.879 -7.448 -19.677 1.00 88.88 382 LEU A C 1
ATOM 3063 O O . LEU A 1 382 ? -7.164 -8.459 -19.033 1.00 88.88 382 LEU A O 1
ATOM 3067 N N . ASP A 1 383 ? -7.642 -6.357 -19.652 1.00 86.56 383 ASP A N 1
ATOM 3068 C CA . ASP A 1 383 ? -8.845 -6.228 -18.831 1.00 86.56 383 ASP A CA 1
ATOM 3069 C C . ASP A 1 383 ? -9.970 -7.191 -19.212 1.00 86.56 383 ASP A C 1
ATOM 3071 O O . ASP A 1 383 ? -10.733 -7.632 -18.349 1.00 86.56 383 ASP A O 1
ATOM 3075 N N . ASN A 1 384 ? -10.062 -7.550 -20.492 1.00 88.31 384 ASN A N 1
ATOM 3076 C CA . ASN A 1 384 ? -11.026 -8.531 -20.982 1.00 88.31 384 ASN A CA 1
ATOM 3077 C C . ASN A 1 384 ? -10.541 -9.983 -20.836 1.00 88.31 384 ASN A C 1
ATOM 3079 O O . ASN A 1 384 ? -11.364 -10.893 -20.900 1.00 88.31 384 ASN A O 1
ATOM 3083 N N . ASN A 1 385 ? -9.240 -10.202 -20.617 1.00 87.81 385 ASN A N 1
ATOM 3084 C CA . ASN A 1 385 ? -8.613 -11.525 -20.525 1.00 87.81 385 ASN A CA 1
ATOM 3085 C C . ASN A 1 385 ? -7.830 -11.674 -19.205 1.00 87.81 385 ASN A C 1
ATOM 3087 O O . ASN A 1 385 ? -6.667 -12.094 -19.181 1.00 87.81 385 ASN A O 1
ATOM 3091 N N . ARG A 1 386 ? -8.467 -11.311 -18.081 1.00 85.19 386 ARG A N 1
ATOM 3092 C CA . ARG A 1 386 ? -7.857 -11.284 -16.733 1.00 85.19 386 ARG A CA 1
ATOM 3093 C C . ARG A 1 386 ? -7.325 -12.636 -16.256 1.00 85.19 386 ARG A C 1
ATOM 3095 O O . ARG A 1 386 ? -6.503 -12.679 -15.344 1.00 85.19 386 ARG A O 1
ATOM 3102 N N . GLU A 1 387 ? -7.748 -13.741 -16.861 1.00 82.94 387 GLU A N 1
ATOM 3103 C CA . GLU A 1 387 ? -7.178 -15.073 -16.646 1.00 82.94 387 GLU A CA 1
ATOM 3104 C C . GLU A 1 387 ? -5.688 -15.159 -16.993 1.00 82.94 387 GLU A C 1
ATOM 3106 O O . GLU A 1 387 ? -4.962 -15.949 -16.386 1.00 82.94 387 GLU A O 1
ATOM 3111 N N . ASN A 1 388 ? -5.226 -14.319 -17.924 1.00 83.00 388 ASN A N 1
ATOM 3112 C CA . ASN A 1 388 ? -3.825 -14.233 -18.314 1.00 83.00 388 ASN A CA 1
ATOM 3113 C C . ASN A 1 388 ? -3.005 -13.362 -17.364 1.00 83.00 388 ASN A C 1
ATOM 3115 O O . ASN A 1 388 ? -1.777 -13.444 -17.395 1.00 83.00 388 ASN A O 1
ATOM 3119 N N . ILE A 1 389 ? -3.662 -12.561 -16.522 1.00 83.38 389 ILE A N 1
ATOM 3120 C CA . ILE A 1 389 ? -3.019 -11.691 -15.543 1.00 83.38 389 ILE A CA 1
ATOM 3121 C C . ILE A 1 389 ? -2.678 -12.505 -14.302 1.00 83.38 389 ILE A C 1
ATOM 3123 O O . ILE A 1 389 ? -3.496 -13.245 -13.744 1.00 83.38 389 ILE A O 1
ATOM 3127 N N . LYS A 1 390 ? -1.429 -12.357 -13.880 1.00 77.19 390 LYS A N 1
ATOM 3128 C CA . LYS A 1 390 ? -0.825 -13.043 -12.750 1.00 77.19 390 LYS A CA 1
ATOM 3129 C C . LYS A 1 390 ? -0.244 -12.019 -11.800 1.00 77.19 390 LYS A C 1
ATOM 3131 O O . LYS A 1 390 ? 0.095 -10.906 -12.180 1.00 77.19 390 LYS A O 1
ATOM 3136 N N . ARG A 1 391 ? -0.114 -12.408 -10.540 1.00 69.81 391 ARG A N 1
ATOM 3137 C CA . ARG A 1 391 ? 0.573 -11.577 -9.564 1.00 69.81 391 ARG A CA 1
ATOM 3138 C C . ARG A 1 391 ? 2.081 -11.749 -9.713 1.00 69.81 391 ARG A C 1
ATOM 3140 O O . ARG A 1 391 ? 2.567 -12.875 -9.640 1.00 69.81 391 ARG A O 1
ATOM 3147 N N . ASP A 1 392 ? 2.809 -10.643 -9.812 1.00 62.25 392 ASP A N 1
ATOM 3148 C CA . ASP A 1 392 ? 4.258 -10.666 -9.644 1.00 62.25 392 ASP A CA 1
ATOM 3149 C C . ASP A 1 392 ? 4.613 -11.036 -8.191 1.00 62.25 392 ASP A C 1
ATOM 3151 O O . ASP A 1 392 ? 4.341 -10.293 -7.244 1.00 62.25 392 ASP A O 1
ATOM 3155 N N . ASN A 1 393 ? 5.180 -12.229 -8.001 1.00 57.69 393 ASN A N 1
ATOM 3156 C CA . ASN A 1 393 ? 5.686 -12.709 -6.712 1.00 57.69 393 ASN A CA 1
ATOM 3157 C C . ASN A 1 393 ? 7.202 -12.455 -6.555 1.00 57.69 393 ASN A C 1
ATOM 3159 O O . ASN A 1 393 ? 7.828 -13.014 -5.644 1.00 57.69 393 ASN A O 1
ATOM 3163 N N . GLY A 1 394 ? 7.772 -11.605 -7.415 1.00 52.97 394 GLY A N 1
ATOM 3164 C CA . GLY A 1 394 ? 9.190 -11.296 -7.518 1.00 52.97 394 GLY A CA 1
ATOM 3165 C C . GLY A 1 394 ? 9.864 -12.032 -8.679 1.00 52.97 394 GLY A C 1
ATOM 3166 O O . GLY A 1 394 ? 9.433 -13.111 -9.089 1.00 52.97 394 GLY A O 1
ATOM 3167 N N . TYR A 1 395 ? 10.964 -11.444 -9.162 1.00 44.94 395 TYR A N 1
ATOM 3168 C CA . TYR A 1 395 ? 11.864 -11.981 -10.187 1.00 44.94 395 TYR A CA 1
ATOM 3169 C C . TYR A 1 395 ? 12.098 -13.486 -9.995 1.00 44.94 395 TYR A C 1
ATOM 3171 O O . TYR A 1 395 ? 12.680 -13.860 -8.975 1.00 44.94 395 TYR A O 1
ATOM 3179 N N . ASN A 1 396 ? 11.600 -14.312 -10.934 1.00 50.34 396 ASN A N 1
ATOM 3180 C CA . ASN A 1 396 ? 12.026 -15.693 -11.274 1.00 50.34 396 ASN A CA 1
ATOM 3181 C C . ASN A 1 396 ? 10.903 -16.608 -11.830 1.00 50.34 396 ASN A C 1
ATOM 3183 O O . ASN A 1 396 ? 11.015 -17.832 -11.747 1.00 50.34 396 ASN A O 1
ATOM 3187 N N . GLU A 1 397 ? 9.827 -16.084 -12.427 1.00 58.22 397 GLU A N 1
ATOM 3188 C CA . GLU A 1 397 ? 8.902 -16.926 -13.208 1.00 58.22 397 GLU A CA 1
ATOM 3189 C C . GLU A 1 397 ? 9.147 -16.763 -14.718 1.00 58.22 397 GLU A C 1
ATOM 3191 O O . GLU A 1 397 ? 8.771 -15.762 -15.321 1.00 58.22 397 GLU A O 1
ATOM 3196 N N . ASN A 1 398 ? 9.784 -17.769 -15.341 1.00 62.81 398 ASN A N 1
ATOM 3197 C CA . ASN A 1 398 ? 10.213 -17.788 -16.759 1.00 62.81 398 ASN A CA 1
ATOM 3198 C C . ASN A 1 398 ? 9.101 -17.511 -17.796 1.00 62.81 398 ASN A C 1
ATOM 3200 O O . ASN A 1 398 ? 9.394 -17.262 -18.969 1.00 62.81 398 ASN A O 1
ATOM 3204 N N . ASN A 1 399 ? 7.833 -17.581 -17.383 1.00 74.00 399 ASN A N 1
ATOM 3205 C CA . ASN A 1 399 ? 6.664 -17.514 -18.259 1.00 74.00 399 ASN A CA 1
ATOM 3206 C C . ASN A 1 399 ? 5.856 -16.214 -18.119 1.00 74.00 399 ASN A C 1
ATOM 3208 O O . ASN A 1 399 ? 4.798 -16.108 -18.746 1.00 74.00 399 ASN A O 1
ATOM 3212 N N . LEU A 1 400 ? 6.322 -15.257 -17.312 1.00 79.81 400 LEU A N 1
ATOM 3213 C CA . LEU A 1 400 ? 5.645 -13.980 -17.092 1.00 79.81 400 LEU A CA 1
ATOM 3214 C C . LEU A 1 400 ? 6.339 -12.829 -17.823 1.00 79.81 400 LEU A C 1
ATOM 3216 O O . LEU A 1 400 ? 7.552 -12.839 -18.028 1.00 79.81 400 LEU A O 1
ATOM 3220 N N . VAL A 1 401 ? 5.531 -11.843 -18.192 1.00 82.81 401 VAL A N 1
ATOM 3221 C CA . VAL A 1 401 ? 5.909 -10.592 -18.849 1.00 82.81 401 VAL A CA 1
ATOM 3222 C C . VAL A 1 401 ? 5.332 -9.451 -18.023 1.00 82.81 401 VAL A C 1
ATOM 3224 O O . VAL A 1 401 ? 4.223 -9.585 -17.494 1.00 82.81 401 VAL A O 1
ATOM 3227 N N . SER A 1 402 ? 6.072 -8.352 -17.912 1.00 84.62 402 SER A N 1
ATOM 3228 C CA . SER A 1 402 ? 5.637 -7.163 -17.179 1.00 84.62 402 SER A CA 1
ATOM 3229 C C . SER A 1 402 ? 5.436 -5.996 -18.140 1.00 84.62 402 SER A C 1
ATOM 3231 O O . SER A 1 402 ? 6.306 -5.740 -18.966 1.00 84.62 402 SER A O 1
ATOM 3233 N N . LEU A 1 403 ? 4.312 -5.289 -18.030 1.00 87.12 403 LEU A N 1
ATOM 3234 C CA . LEU A 1 403 ? 4.058 -4.016 -18.711 1.00 87.12 403 LEU A CA 1
ATOM 3235 C C . LEU A 1 403 ? 4.071 -2.908 -17.662 1.00 87.12 403 LEU A C 1
ATOM 3237 O O . LEU A 1 403 ? 3.226 -2.910 -16.766 1.00 87.12 403 LEU A O 1
ATOM 3241 N N . TYR A 1 404 ? 5.015 -1.982 -17.785 1.00 84.19 404 TYR A N 1
ATOM 3242 C CA . TYR A 1 404 ? 5.114 -0.788 -16.953 1.00 84.19 404 TYR A CA 1
ATOM 3243 C C . TYR A 1 404 ? 4.520 0.392 -17.701 1.00 84.19 404 TYR A C 1
ATOM 3245 O O . TYR A 1 404 ? 4.937 0.670 -18.817 1.00 84.19 404 TYR A O 1
ATOM 3253 N N . ILE A 1 405 ? 3.575 1.087 -17.083 1.00 85.12 405 ILE A N 1
ATOM 3254 C CA . ILE A 1 405 ? 2.949 2.287 -17.635 1.00 85.12 405 ILE A CA 1
ATOM 3255 C C . ILE A 1 405 ? 3.406 3.486 -16.809 1.00 85.12 405 ILE A C 1
ATOM 3257 O O . ILE A 1 405 ? 3.304 3.448 -15.576 1.00 85.12 405 ILE A O 1
ATOM 3261 N N . TYR A 1 406 ? 3.922 4.515 -17.480 1.00 79.06 406 TYR A N 1
ATOM 3262 C CA . TYR A 1 406 ? 4.399 5.755 -16.869 1.00 79.06 406 TYR A CA 1
ATOM 3263 C C . TYR A 1 406 ? 4.203 6.965 -17.799 1.00 79.06 406 TYR A C 1
ATOM 3265 O O . TYR A 1 406 ? 4.042 6.817 -19.009 1.00 79.06 406 TYR A O 1
ATOM 3273 N N . ASP A 1 407 ? 4.211 8.161 -17.210 1.00 75.19 407 ASP A N 1
ATOM 3274 C CA . ASP A 1 407 ? 4.188 9.446 -17.920 1.00 75.19 407 ASP A CA 1
ATOM 3275 C C . ASP A 1 407 ? 5.610 9.810 -18.388 1.00 75.19 407 ASP A C 1
ATOM 3277 O O . ASP A 1 407 ? 6.557 9.828 -17.594 1.00 75.19 407 ASP A O 1
ATOM 3281 N N . GLU A 1 408 ? 5.758 10.096 -19.682 1.00 66.00 408 GLU A N 1
ATOM 3282 C CA . GLU A 1 408 ? 7.006 10.473 -20.356 1.00 66.00 408 GLU A CA 1
ATOM 3283 C C . GLU A 1 408 ? 7.632 11.753 -19.761 1.00 66.00 408 GLU A C 1
ATOM 3285 O O . GLU A 1 408 ? 8.842 11.951 -19.851 1.00 66.00 408 GLU A O 1
ATOM 3290 N N . ALA A 1 409 ? 6.856 12.594 -19.059 1.00 56.06 409 ALA A N 1
ATOM 3291 C CA . ALA A 1 409 ? 7.323 13.849 -18.455 1.00 56.06 409 ALA A CA 1
ATOM 3292 C C . ALA A 1 409 ? 8.274 13.700 -17.238 1.00 56.06 409 ALA A C 1
ATOM 3294 O O . ALA A 1 409 ? 8.571 14.684 -16.554 1.00 56.06 409 ALA A O 1
ATOM 3295 N N . GLY A 1 410 ? 8.779 12.497 -16.943 1.00 46.88 410 GLY A N 1
ATOM 3296 C CA . GLY A 1 410 ? 9.861 12.285 -15.970 1.00 46.88 410 GLY A CA 1
ATOM 3297 C C . GLY A 1 410 ? 9.459 12.442 -14.500 1.00 46.88 410 GLY A C 1
ATOM 3298 O O . GLY A 1 410 ? 10.323 12.487 -13.619 1.00 46.88 410 GLY A O 1
ATOM 3299 N N . SER A 1 411 ? 8.160 12.500 -14.187 1.00 49.38 411 SER A N 1
ATOM 3300 C CA . SER A 1 411 ? 7.719 12.395 -12.798 1.00 49.38 411 SER A CA 1
ATOM 3301 C C . SER A 1 411 ? 7.717 10.917 -12.394 1.00 49.38 411 SER A C 1
ATOM 3303 O O . SER A 1 411 ? 6.953 10.108 -12.908 1.00 49.38 411 SER A O 1
ATOM 3305 N N . ASN A 1 412 ? 8.573 10.538 -11.441 1.00 47.81 412 ASN A N 1
ATOM 3306 C CA . ASN A 1 412 ? 8.621 9.201 -10.817 1.00 47.81 412 ASN A CA 1
ATOM 3307 C C . ASN A 1 412 ? 7.326 8.823 -10.045 1.00 47.81 412 ASN A C 1
ATOM 3309 O O . ASN A 1 412 ? 7.346 8.022 -9.110 1.00 47.81 412 ASN A O 1
ATOM 3313 N N . SER A 1 413 ? 6.185 9.409 -10.393 1.00 52.62 413 SER A N 1
ATOM 3314 C CA . SER A 1 413 ? 4.898 9.251 -9.736 1.00 52.62 413 SER A CA 1
ATOM 3315 C C . SER A 1 413 ? 3.846 8.804 -10.740 1.00 52.62 413 SER A C 1
ATOM 3317 O O . SER A 1 413 ? 2.952 9.563 -11.083 1.00 52.62 413 SER A O 1
ATOM 3319 N N . ASN A 1 414 ? 3.965 7.565 -11.214 1.00 53.88 414 ASN A N 1
ATOM 3320 C CA . ASN A 1 414 ? 3.017 6.481 -10.933 1.00 53.88 414 ASN A CA 1
ATOM 3321 C C . ASN A 1 414 ? 3.316 5.294 -11.868 1.00 53.88 414 ASN A C 1
ATOM 3323 O O . ASN A 1 414 ? 2.819 5.240 -12.985 1.00 53.88 414 ASN A O 1
ATOM 3327 N N . VAL A 1 415 ? 4.106 4.325 -11.400 1.00 63.91 415 VAL A N 1
ATOM 3328 C CA . VAL A 1 415 ? 4.374 3.093 -12.155 1.00 63.91 415 VAL A CA 1
ATOM 3329 C C . VAL A 1 415 ? 3.206 2.129 -11.954 1.00 63.91 415 VAL A C 1
ATOM 3331 O O . VAL A 1 415 ? 3.058 1.545 -10.878 1.00 63.91 415 VAL A O 1
ATOM 3334 N N . TYR A 1 416 ? 2.367 1.980 -12.976 1.00 78.00 416 TYR A N 1
ATOM 3335 C CA . TYR A 1 416 ? 1.354 0.926 -13.032 1.00 78.00 416 TYR A CA 1
ATOM 3336 C C . TYR A 1 416 ? 1.983 -0.292 -13.695 1.00 78.00 416 TYR A C 1
ATOM 3338 O O . TYR A 1 416 ? 2.505 -0.198 -14.802 1.00 78.00 416 TYR A O 1
ATOM 3346 N N . THR A 1 417 ? 1.961 -1.433 -13.013 1.00 80.31 417 THR A N 1
ATOM 3347 C CA . THR A 1 417 ? 2.542 -2.676 -13.522 1.00 80.31 417 THR A CA 1
ATOM 3348 C C . THR A 1 417 ? 1.468 -3.734 -13.706 1.00 80.31 417 THR A C 1
ATOM 3350 O O . THR A 1 417 ? 0.839 -4.165 -12.734 1.00 80.31 417 THR A O 1
ATOM 3353 N N . TYR A 1 418 ? 1.309 -4.187 -14.948 1.00 84.44 418 TYR A N 1
ATOM 3354 C CA . TYR A 1 418 ? 0.626 -5.438 -15.258 1.00 84.44 418 TYR A CA 1
ATOM 3355 C C . TYR A 1 418 ? 1.649 -6.559 -15.330 1.00 84.44 418 TYR A C 1
ATOM 3357 O O . TYR A 1 418 ? 2.722 -6.388 -15.905 1.00 84.44 418 TYR A O 1
ATOM 3365 N N . THR A 1 419 ? 1.279 -7.728 -14.825 1.00 82.31 419 THR A N 1
ATOM 3366 C CA . THR A 1 419 ? 2.066 -8.947 -14.997 1.00 82.31 419 THR A CA 1
ATOM 3367 C C . THR A 1 419 ? 1.168 -10.020 -15.581 1.00 82.31 419 THR A C 1
ATOM 3369 O O . THR A 1 419 ? 0.080 -10.280 -15.072 1.00 82.31 419 THR A O 1
ATOM 3372 N N . PHE A 1 420 ? 1.581 -10.630 -16.684 1.00 84.56 420 PHE A N 1
ATOM 3373 C CA . PHE A 1 420 ? 0.740 -11.577 -17.411 1.00 84.56 420 PHE A CA 1
ATOM 3374 C C . PHE A 1 420 ? 1.560 -12.663 -18.099 1.00 84.56 420 PHE A C 1
ATOM 3376 O O . PHE A 1 420 ? 2.781 -12.582 -18.218 1.00 84.56 420 PHE A O 1
ATOM 3383 N N . THR A 1 421 ? 0.887 -13.735 -18.508 1.00 85.00 421 THR A N 1
ATOM 3384 C CA . THR A 1 421 ? 1.549 -14.891 -19.119 1.00 85.00 421 THR A CA 1
ATOM 3385 C C . THR A 1 421 ? 1.991 -14.610 -20.558 1.00 85.00 421 THR A C 1
ATOM 3387 O O . THR A 1 421 ? 1.272 -13.977 -21.335 1.00 85.00 421 THR A O 1
ATOM 3390 N N . LYS A 1 422 ? 3.141 -15.173 -20.960 1.00 85.50 422 LYS A N 1
ATOM 3391 C CA . LYS A 1 422 ? 3.606 -15.164 -22.363 1.00 85.50 422 LYS A CA 1
ATOM 3392 C C . LYS A 1 422 ? 2.566 -15.750 -23.323 1.00 85.50 422 LYS A C 1
ATOM 3394 O O . LYS A 1 422 ? 2.412 -15.264 -24.438 1.00 85.50 422 LYS A O 1
ATOM 3399 N N . GLN A 1 423 ? 1.828 -16.775 -22.883 1.00 85.12 423 GLN A N 1
ATOM 3400 C CA . GLN A 1 423 ? 0.779 -17.397 -23.691 1.00 85.12 423 GLN A CA 1
ATOM 3401 C C . GLN A 1 423 ? -0.343 -16.410 -24.026 1.00 85.12 423 GLN A C 1
ATOM 3403 O O . GLN A 1 423 ? -0.713 -16.312 -25.194 1.00 85.12 423 GLN A O 1
ATOM 3408 N N . GLY A 1 424 ? -0.841 -15.657 -23.041 1.00 84.88 424 GLY A N 1
ATOM 3409 C CA . GLY A 1 424 ? -1.859 -14.639 -23.291 1.00 84.88 424 GLY A CA 1
ATOM 3410 C C . GLY A 1 424 ? -1.389 -13.613 -24.323 1.00 84.88 424 GLY A C 1
ATOM 3411 O O . GLY A 1 424 ? -2.104 -13.290 -25.266 1.00 84.88 424 GLY A O 1
ATOM 3412 N N . LEU A 1 425 ? -0.137 -13.175 -24.226 1.00 86.56 425 LEU A N 1
ATOM 3413 C CA . LEU A 1 425 ? 0.424 -12.228 -25.183 1.00 86.56 425 LEU A CA 1
ATOM 3414 C C . LEU A 1 425 ? 0.539 -12.806 -26.606 1.00 86.56 425 LEU A C 1
ATOM 3416 O O . LEU A 1 425 ? 0.273 -12.108 -27.584 1.00 86.56 425 LEU A O 1
ATOM 3420 N N . TYR A 1 426 ? 0.877 -14.093 -26.747 1.00 87.00 426 TYR A N 1
ATOM 3421 C CA . TYR A 1 426 ? 0.816 -14.768 -28.047 1.00 87.00 426 TYR A CA 1
ATOM 3422 C C . TYR A 1 426 ? -0.590 -14.719 -28.639 1.00 87.00 426 TYR A C 1
ATOM 3424 O O . TYR A 1 426 ? -0.736 -14.498 -29.839 1.00 87.00 426 TYR A O 1
ATOM 3432 N N . GLU A 1 427 ? -1.620 -14.915 -27.820 1.00 86.44 427 GLU A N 1
ATOM 3433 C CA . GLU A 1 427 ? -3.014 -14.833 -28.255 1.00 86.44 427 GLU A CA 1
ATOM 3434 C C . GLU A 1 427 ? -3.386 -13.408 -28.691 1.00 86.44 427 GLU A C 1
ATOM 3436 O O . GLU A 1 427 ? -3.958 -13.259 -29.772 1.00 86.44 427 GLU A O 1
ATOM 3441 N N . TYR A 1 428 ? -2.988 -12.378 -27.932 1.00 89.81 428 TYR A N 1
ATOM 3442 C CA . TYR A 1 428 ? -3.188 -10.966 -28.288 1.00 89.81 428 TYR A CA 1
ATOM 3443 C C . TYR A 1 428 ? -2.634 -10.631 -29.681 1.00 89.81 428 TYR A C 1
ATOM 3445 O O . TYR A 1 428 ? -3.372 -10.181 -30.561 1.00 89.81 428 TYR A O 1
ATOM 3453 N N . PHE A 1 429 ? -1.350 -10.912 -29.920 1.00 88.31 429 PHE A N 1
ATOM 3454 C CA . PHE A 1 429 ? -0.712 -10.600 -31.202 1.00 88.31 429 PHE A CA 1
ATOM 3455 C C . PHE A 1 429 ? -1.243 -11.468 -32.350 1.00 88.31 429 PHE A C 1
ATOM 3457 O O . PHE A 1 429 ? -1.474 -10.965 -33.448 1.00 88.31 429 PHE A O 1
ATOM 3464 N N . ASN A 1 430 ? -1.512 -12.757 -32.112 1.00 84.56 430 ASN A N 1
ATOM 3465 C CA . ASN A 1 430 ? -2.056 -13.640 -33.149 1.00 84.56 430 ASN A CA 1
ATOM 3466 C C . ASN A 1 430 ? -3.454 -13.199 -33.624 1.00 84.56 430 ASN A C 1
ATOM 3468 O O . ASN A 1 430 ? -3.788 -13.409 -34.790 1.00 84.56 430 ASN A O 1
ATOM 3472 N N . GLN A 1 431 ? -4.269 -12.586 -32.755 1.00 86.69 431 GLN A N 1
ATOM 3473 C CA . GLN A 1 431 ? -5.592 -12.053 -33.117 1.00 86.69 431 GLN A CA 1
ATOM 3474 C C . GLN A 1 431 ? -5.510 -10.816 -34.026 1.00 86.69 431 GLN A C 1
ATOM 3476 O O . GLN A 1 431 ? -6.417 -10.597 -34.829 1.00 86.69 431 GLN A O 1
ATOM 3481 N N . ARG A 1 432 ? -4.429 -10.032 -33.928 1.00 82.81 432 ARG A N 1
ATOM 3482 C CA . ARG A 1 432 ? -4.207 -8.799 -34.707 1.00 82.81 432 ARG A CA 1
ATOM 3483 C C . ARG A 1 432 ? -3.491 -9.025 -36.042 1.00 82.81 432 ARG A C 1
ATOM 3485 O O . ARG A 1 432 ? -3.420 -8.115 -36.860 1.00 82.81 432 ARG A O 1
ATOM 3492 N N . GLY A 1 433 ? -3.037 -10.252 -36.299 1.00 77.19 433 GLY A N 1
ATOM 3493 C CA . GLY A 1 433 ? -2.296 -10.621 -37.504 1.00 77.19 433 GLY A CA 1
ATOM 3494 C C . GLY A 1 433 ? -0.788 -10.411 -37.353 1.00 77.19 433 GLY A C 1
ATOM 3495 O O . GLY A 1 433 ? -0.329 -9.634 -36.523 1.00 77.19 433 GLY A O 1
ATOM 3496 N N . ASN A 1 434 ? -0.002 -11.132 -38.161 1.00 69.81 434 ASN A N 1
ATOM 3497 C CA . ASN A 1 434 ? 1.465 -11.129 -38.046 1.00 69.81 434 ASN A CA 1
ATOM 3498 C C . ASN A 1 434 ? 2.089 -9.748 -38.317 1.00 69.81 434 ASN A C 1
ATOM 3500 O O . ASN A 1 434 ? 3.170 -9.465 -37.808 1.00 69.81 434 ASN A O 1
ATOM 3504 N N . ASP A 1 435 ? 1.423 -8.903 -39.104 1.00 78.38 435 ASP A N 1
ATOM 3505 C CA . ASP A 1 435 ? 1.964 -7.605 -39.511 1.00 78.38 435 ASP A CA 1
ATOM 3506 C C . ASP A 1 435 ? 1.929 -6.591 -38.357 1.00 78.38 435 ASP A C 1
ATOM 3508 O O . ASP A 1 435 ? 2.859 -5.808 -38.225 1.00 78.38 435 ASP A O 1
ATOM 3512 N N 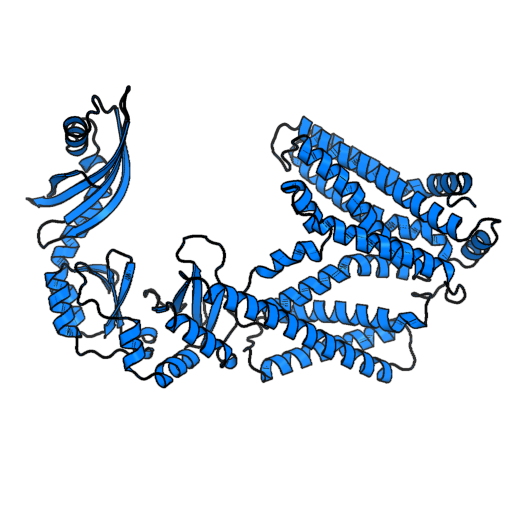. TYR A 1 436 ? 0.964 -6.700 -37.432 1.00 84.06 436 TYR A N 1
ATOM 3513 C CA . TYR A 1 436 ? 0.818 -5.771 -36.304 1.00 84.06 436 TYR A CA 1
ATOM 3514 C C . TYR A 1 436 ? 2.075 -5.680 -35.428 1.00 84.06 436 TYR A C 1
ATOM 3516 O O . TYR A 1 436 ? 2.468 -4.593 -35.026 1.00 84.06 436 TYR A O 1
ATOM 3524 N N . PHE A 1 437 ? 2.739 -6.809 -35.149 1.00 83.69 437 PHE A N 1
ATOM 3525 C CA . PHE A 1 437 ? 3.985 -6.781 -34.377 1.00 83.69 437 PHE A CA 1
ATOM 3526 C C . PHE A 1 437 ? 5.112 -6.069 -35.133 1.00 83.69 437 PHE A C 1
ATOM 3528 O O . PHE A 1 437 ? 5.886 -5.351 -34.513 1.00 83.69 437 PHE A O 1
ATOM 3535 N N . ASN A 1 438 ? 5.188 -6.252 -36.456 1.00 82.19 438 ASN A N 1
ATOM 3536 C CA . ASN A 1 438 ? 6.189 -5.592 -37.296 1.00 82.19 438 ASN A CA 1
ATOM 3537 C C . ASN A 1 438 ? 5.929 -4.083 -37.384 1.00 82.19 438 ASN A C 1
ATOM 3539 O O . ASN A 1 438 ? 6.872 -3.305 -37.305 1.00 82.19 438 ASN A O 1
ATOM 3543 N N . ASP A 1 439 ? 4.662 -3.680 -37.494 1.00 84.38 439 ASP A N 1
ATOM 3544 C CA . ASP A 1 439 ? 4.262 -2.272 -37.510 1.00 84.38 439 ASP A CA 1
ATOM 3545 C C . ASP A 1 439 ? 4.540 -1.592 -36.160 1.00 84.38 439 ASP A C 1
ATOM 3547 O O . ASP A 1 439 ? 5.015 -0.459 -36.137 1.00 84.38 439 ASP A O 1
ATOM 3551 N N . LEU A 1 440 ? 4.302 -2.298 -35.045 1.00 84.19 440 LEU A N 1
ATOM 3552 C CA . LEU A 1 440 ? 4.529 -1.797 -33.686 1.00 84.19 440 LEU A CA 1
ATOM 3553 C C . LEU A 1 440 ? 6.013 -1.528 -33.401 1.00 84.19 440 LEU A C 1
ATOM 3555 O O . LEU A 1 440 ? 6.352 -0.473 -32.878 1.00 84.19 440 LEU A O 1
ATOM 3559 N N . VAL A 1 441 ? 6.897 -2.480 -33.721 1.00 80.25 441 VAL A N 1
ATOM 3560 C CA . VAL A 1 441 ? 8.343 -2.329 -33.456 1.00 80.25 441 VAL A CA 1
ATOM 3561 C C . VAL A 1 441 ? 9.061 -1.472 -34.501 1.00 80.25 441 VAL A C 1
ATOM 3563 O O . VAL A 1 441 ? 10.213 -1.095 -34.296 1.00 80.25 441 VAL A O 1
ATOM 3566 N N . GLY A 1 442 ? 8.395 -1.172 -35.618 1.00 81.62 442 GLY A N 1
ATOM 3567 C CA . GLY A 1 442 ? 8.926 -0.342 -36.691 1.00 81.62 442 GLY A CA 1
ATOM 3568 C C . GLY A 1 442 ? 10.130 -0.943 -37.423 1.00 81.62 442 GLY A C 1
ATOM 3569 O O . GLY A 1 442 ? 10.536 -2.091 -37.224 1.00 81.62 442 GLY A O 1
ATOM 3570 N N . ASP A 1 443 ? 10.710 -0.137 -38.314 1.00 84.88 443 ASP A N 1
ATOM 3571 C CA . ASP A 1 443 ? 11.986 -0.430 -38.958 1.00 84.88 443 ASP A CA 1
ATOM 3572 C C . ASP A 1 443 ? 13.019 0.659 -38.652 1.00 84.88 443 ASP A C 1
ATOM 3574 O O . ASP A 1 443 ? 12.690 1.766 -38.239 1.00 84.88 443 ASP A O 1
ATOM 3578 N N . PHE A 1 444 ? 14.290 0.331 -38.865 1.00 90.00 444 PHE A N 1
ATOM 3579 C CA . PHE A 1 444 ? 15.419 1.229 -38.621 1.00 90.00 444 PHE A CA 1
ATOM 3580 C C . PHE A 1 444 ? 15.920 1.878 -39.920 1.00 90.00 444 PHE A C 1
ATOM 3582 O O . PHE A 1 444 ? 17.090 2.242 -40.042 1.00 90.00 444 PHE A O 1
ATOM 3589 N N . ARG A 1 445 ? 15.070 1.988 -40.954 1.00 88.81 445 ARG A N 1
ATOM 3590 C CA . ARG A 1 445 ? 15.487 2.448 -42.293 1.00 88.81 445 ARG A CA 1
ATOM 3591 C C . ARG A 1 445 ? 16.122 3.836 -42.272 1.00 88.81 445 ARG A C 1
ATOM 3593 O O . ARG A 1 445 ? 16.996 4.122 -43.091 1.00 88.81 445 ARG A O 1
ATOM 3600 N N . ASN A 1 446 ? 15.611 4.703 -41.404 1.00 88.81 446 ASN A N 1
ATOM 3601 C CA . ASN A 1 446 ? 16.008 6.104 -41.330 1.00 88.81 446 ASN A CA 1
ATOM 3602 C C . ASN A 1 446 ? 17.113 6.350 -40.295 1.00 88.81 446 ASN A C 1
ATOM 3604 O O . ASN A 1 446 ? 17.599 7.479 -40.200 1.00 88.81 446 ASN A O 1
ATOM 3608 N N . GLU A 1 447 ? 17.542 5.305 -39.582 1.00 92.19 447 GLU A N 1
ATOM 3609 C CA . GLU A 1 447 ? 18.556 5.427 -38.549 1.00 92.19 447 GLU A CA 1
ATOM 3610 C C . GLU A 1 447 ? 19.940 5.678 -39.134 1.00 92.19 447 GLU A C 1
ATOM 3612 O O . GLU A 1 447 ? 20.367 5.080 -40.128 1.00 92.19 447 GLU A O 1
ATOM 3617 N N . LYS A 1 448 ? 20.663 6.604 -38.504 1.00 91.12 448 LYS A N 1
ATOM 3618 C CA . LYS A 1 448 ? 22.029 6.949 -38.914 1.00 91.12 448 LYS A CA 1
ATOM 3619 C C . LYS A 1 448 ? 23.068 6.122 -38.185 1.00 91.12 448 LYS A C 1
ATOM 3621 O O . LYS A 1 448 ? 24.091 5.810 -38.796 1.00 91.12 448 LYS A O 1
ATOM 3626 N N . TYR A 1 449 ? 22.808 5.806 -36.920 1.00 91.94 449 TYR A N 1
ATOM 3627 C CA . TYR A 1 449 ? 23.733 5.127 -36.027 1.00 91.94 449 TYR A CA 1
ATOM 3628 C C . TYR A 1 449 ? 22.969 4.122 -35.181 1.00 91.94 449 TYR A C 1
ATOM 3630 O O . TYR A 1 449 ? 21.949 4.464 -34.596 1.00 91.94 449 TYR A O 1
ATOM 3638 N N . LEU A 1 450 ? 23.476 2.896 -35.117 1.00 92.06 450 LEU A N 1
ATOM 3639 C CA . LEU A 1 450 ? 22.911 1.841 -34.281 1.00 92.06 450 LEU A CA 1
ATOM 3640 C C . LEU A 1 450 ? 24.021 1.166 -33.480 1.00 92.06 450 LEU A C 1
ATOM 3642 O O . LEU A 1 450 ? 25.149 1.024 -33.958 1.00 92.06 450 LEU A O 1
ATOM 3646 N N . ASN A 1 451 ? 23.679 0.717 -32.283 1.00 90.44 451 ASN A N 1
ATOM 3647 C CA . ASN A 1 451 ? 24.472 -0.173 -31.453 1.00 90.44 451 ASN A CA 1
ATOM 3648 C C . ASN A 1 451 ? 23.782 -1.540 -31.378 1.00 90.44 451 ASN A C 1
ATOM 3650 O O . ASN A 1 451 ? 22.558 -1.629 -31.288 1.00 90.44 451 ASN A O 1
ATOM 3654 N N . VAL A 1 452 ? 24.571 -2.606 -31.411 1.00 89.38 452 VAL A N 1
ATOM 3655 C CA . VAL A 1 452 ? 24.117 -3.984 -31.247 1.00 89.38 452 VAL A CA 1
ATOM 3656 C C . VAL A 1 452 ? 24.946 -4.666 -30.180 1.00 89.38 452 VAL A C 1
ATOM 3658 O O . VAL A 1 452 ? 26.163 -4.770 -30.317 1.00 89.38 452 VAL A O 1
ATOM 3661 N N . TYR A 1 453 ? 24.282 -5.213 -29.166 1.00 83.69 453 TYR A N 1
ATOM 3662 C CA . TYR A 1 453 ? 24.932 -6.073 -28.184 1.00 83.69 453 TYR A CA 1
ATOM 3663 C C . TYR A 1 453 ? 24.744 -7.545 -28.556 1.00 83.69 453 TYR A C 1
ATOM 3665 O O . TYR A 1 453 ? 23.623 -8.060 -28.575 1.00 83.69 453 TYR A O 1
ATOM 3673 N N . PHE A 1 454 ? 25.844 -8.225 -28.872 1.00 78.38 454 PHE A N 1
ATOM 3674 C CA . PHE A 1 454 ? 25.853 -9.633 -29.258 1.00 78.38 454 PHE A CA 1
ATOM 3675 C C . PHE A 1 454 ? 27.199 -10.288 -28.889 1.00 78.38 454 PHE A C 1
ATOM 3677 O O . PHE A 1 454 ? 28.246 -9.664 -29.039 1.00 78.38 454 PHE A O 1
ATOM 3684 N N . ASP A 1 455 ? 27.178 -11.536 -28.397 1.00 74.12 455 ASP A N 1
ATOM 3685 C CA . ASP A 1 455 ? 28.360 -12.287 -27.917 1.00 74.12 455 ASP A CA 1
ATOM 3686 C C . ASP A 1 455 ? 29.222 -11.526 -26.886 1.00 74.12 455 ASP A C 1
ATOM 3688 O O . ASP A 1 455 ? 30.448 -11.451 -26.994 1.00 74.12 455 ASP A O 1
ATOM 3692 N N . ASP A 1 456 ? 28.564 -10.940 -25.880 1.00 78.81 456 ASP A N 1
ATOM 3693 C CA . ASP A 1 456 ? 29.179 -10.135 -24.815 1.00 78.81 456 ASP A CA 1
ATOM 3694 C C . ASP A 1 456 ? 29.978 -8.913 -25.316 1.00 78.81 456 ASP A C 1
ATOM 3696 O O . ASP A 1 456 ? 30.847 -8.388 -24.615 1.00 78.81 456 ASP A O 1
ATOM 3700 N N . LYS A 1 457 ? 29.685 -8.436 -26.533 1.00 84.31 457 LYS A N 1
ATOM 3701 C CA . LYS A 1 457 ? 30.332 -7.280 -27.165 1.00 84.31 457 LYS A CA 1
ATOM 3702 C C . LYS A 1 457 ? 29.303 -6.306 -27.729 1.00 84.31 457 LYS A C 1
ATOM 3704 O O . LYS A 1 457 ? 28.273 -6.716 -28.256 1.00 84.31 457 LYS A O 1
ATOM 3709 N N . ASN A 1 458 ? 29.619 -5.016 -27.655 1.00 87.81 458 ASN A N 1
ATOM 3710 C CA . ASN A 1 458 ? 28.903 -3.975 -28.389 1.00 87.81 458 ASN A CA 1
ATOM 3711 C C . ASN A 1 458 ? 29.510 -3.823 -29.78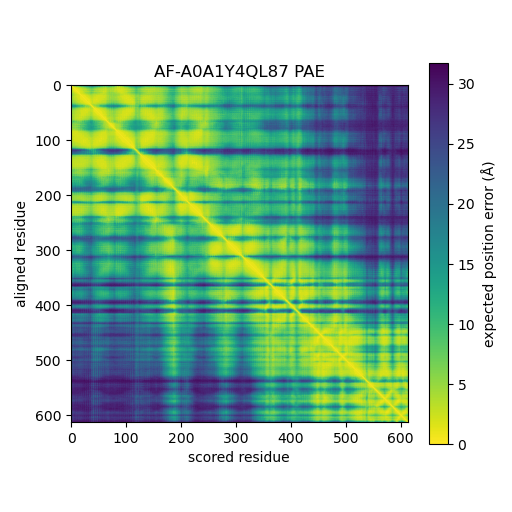0 1.00 87.81 458 ASN A C 1
ATOM 3713 O O . ASN A 1 458 ? 30.731 -3.829 -29.913 1.00 87.81 458 ASN A O 1
ATOM 3717 N N . TYR A 1 459 ? 28.665 -3.654 -30.787 1.00 92.12 459 TYR A N 1
ATOM 3718 C CA . TYR A 1 459 ? 29.045 -3.350 -32.158 1.00 92.12 459 TYR A CA 1
ATOM 3719 C C . TYR A 1 459 ? 28.354 -2.071 -32.600 1.00 92.12 459 TYR A C 1
ATOM 3721 O O . TYR A 1 459 ? 27.139 -1.940 -32.472 1.00 92.12 459 TYR A O 1
ATOM 3729 N N . TYR A 1 460 ? 29.120 -1.153 -33.177 1.00 91.94 460 TYR A N 1
ATOM 3730 C CA . TYR A 1 460 ? 28.610 0.136 -33.631 1.00 91.94 460 TYR A CA 1
ATOM 3731 C C . TYR A 1 460 ? 28.505 0.173 -35.153 1.00 91.94 460 TYR A C 1
ATOM 3733 O O . TYR A 1 460 ? 29.430 -0.233 -35.858 1.00 91.94 460 TYR A O 1
ATOM 3741 N N . LEU A 1 461 ? 27.370 0.653 -35.657 1.00 93.56 461 LEU A N 1
ATOM 3742 C CA . LEU A 1 461 ? 27.060 0.723 -37.079 1.00 93.56 461 LEU A CA 1
ATOM 3743 C C . LEU A 1 461 ? 26.870 2.177 -37.499 1.00 93.56 461 LEU A C 1
ATOM 3745 O O . LEU A 1 461 ? 25.940 2.838 -37.042 1.00 93.56 461 LEU A O 1
ATOM 3749 N N . ASN A 1 462 ? 27.711 2.654 -38.418 1.00 92.19 462 ASN A N 1
ATOM 3750 C CA . ASN A 1 462 ? 27.493 3.936 -39.086 1.00 92.19 462 ASN A CA 1
ATOM 3751 C C . ASN A 1 462 ? 26.403 3.832 -40.164 1.00 92.19 462 ASN A C 1
ATOM 3753 O O . ASN A 1 462 ? 25.967 2.745 -40.547 1.00 92.19 462 ASN A O 1
ATOM 3757 N N . THR A 1 463 ? 26.040 4.967 -40.755 1.00 91.75 463 THR A N 1
ATOM 3758 C CA . THR A 1 463 ? 24.955 5.059 -41.742 1.00 91.75 463 THR A CA 1
ATOM 3759 C C . THR A 1 463 ? 25.134 4.113 -42.935 1.00 91.75 463 THR A C 1
ATOM 3761 O O . THR A 1 463 ? 24.159 3.573 -43.459 1.00 91.75 463 THR A O 1
ATOM 3764 N N . ASN A 1 464 ? 26.369 3.851 -43.375 1.00 91.81 464 ASN A N 1
ATOM 3765 C CA . ASN A 1 464 ? 26.618 2.909 -44.468 1.00 91.81 464 ASN A CA 1
ATOM 3766 C C . ASN A 1 464 ? 26.339 1.462 -44.040 1.00 91.81 464 ASN A C 1
ATOM 3768 O O . ASN A 1 464 ? 25.742 0.700 -44.806 1.00 91.81 464 ASN A O 1
ATOM 3772 N N . LYS A 1 465 ? 26.757 1.074 -42.829 1.00 93.50 465 LYS A N 1
ATOM 3773 C CA . LYS A 1 465 ? 26.507 -0.264 -42.276 1.00 93.50 465 LYS A CA 1
ATOM 3774 C C . LYS A 1 465 ? 25.030 -0.466 -41.947 1.00 93.50 465 LYS A C 1
ATOM 3776 O O . LYS A 1 465 ? 24.494 -1.510 -42.308 1.00 93.50 465 LYS A O 1
ATOM 3781 N N . VAL A 1 466 ? 24.361 0.544 -41.385 1.00 93.81 466 VAL A N 1
ATOM 3782 C CA . VAL A 1 466 ? 22.911 0.529 -41.131 1.00 93.81 466 VAL A CA 1
ATOM 3783 C C . VAL A 1 466 ? 22.137 0.300 -42.432 1.00 93.81 466 VAL A C 1
ATOM 3785 O O . VAL A 1 466 ? 21.326 -0.619 -42.513 1.00 93.81 466 VAL A O 1
ATOM 3788 N N . ASN A 1 467 ? 22.458 1.035 -43.503 1.00 93.50 467 ASN A N 1
ATOM 3789 C CA . ASN A 1 467 ? 21.814 0.848 -44.808 1.00 93.50 467 ASN A CA 1
ATOM 3790 C C . ASN A 1 467 ? 22.028 -0.558 -45.393 1.00 93.50 467 ASN A C 1
ATOM 3792 O O . ASN A 1 467 ? 21.099 -1.143 -45.955 1.00 93.50 467 ASN A O 1
ATOM 3796 N N . LYS A 1 468 ? 23.242 -1.116 -45.280 1.00 93.75 468 LYS A N 1
ATOM 3797 C CA . LYS A 1 468 ? 23.524 -2.494 -45.718 1.00 93.75 468 LYS A CA 1
ATOM 3798 C C . LYS A 1 468 ? 22.715 -3.508 -44.907 1.00 93.75 468 LYS A C 1
ATOM 3800 O O . LYS A 1 468 ? 22.077 -4.372 -45.506 1.00 93.75 468 LYS A O 1
ATOM 3805 N N . LEU A 1 469 ? 22.707 -3.369 -43.581 1.00 93.81 469 LEU A N 1
ATOM 3806 C CA . LEU A 1 469 ? 21.941 -4.224 -42.678 1.00 93.81 469 LEU A CA 1
ATOM 3807 C C . LEU A 1 469 ? 20.444 -4.161 -43.003 1.00 93.81 469 LEU A C 1
ATOM 3809 O O . LEU A 1 469 ? 19.797 -5.198 -43.132 1.00 93.81 469 LEU A O 1
ATOM 3813 N N . TYR A 1 470 ? 19.912 -2.963 -43.253 1.00 93.38 470 TYR A N 1
ATOM 3814 C CA . TYR A 1 470 ? 18.520 -2.783 -43.654 1.00 93.38 470 TYR A CA 1
ATOM 3815 C C . TYR A 1 470 ? 18.194 -3.556 -44.934 1.00 93.38 470 TYR A C 1
ATOM 3817 O O . TYR A 1 470 ? 17.204 -4.278 -44.985 1.00 93.38 470 TYR A O 1
ATOM 3825 N N . GLN A 1 471 ? 19.047 -3.499 -45.964 1.00 93.38 471 GLN A N 1
ATOM 3826 C CA . GLN A 1 471 ? 18.810 -4.268 -47.194 1.00 93.38 471 GLN A CA 1
ATOM 3827 C C . GLN A 1 471 ? 18.813 -5.785 -46.974 1.00 93.38 471 GLN A C 1
ATOM 3829 O O . GLN A 1 471 ? 18.103 -6.489 -47.692 1.00 93.38 471 GLN A O 1
ATOM 3834 N N . MET A 1 472 ? 19.588 -6.284 -46.006 1.00 91.62 472 MET A N 1
ATOM 3835 C CA . MET A 1 472 ? 19.613 -7.705 -45.642 1.00 91.62 472 MET A CA 1
ATOM 3836 C C . MET A 1 472 ? 18.341 -8.140 -44.905 1.00 91.62 472 MET A C 1
ATOM 3838 O O . MET A 1 472 ? 17.936 -9.294 -45.035 1.00 91.62 472 MET A O 1
ATOM 3842 N N . CYS A 1 473 ? 17.717 -7.222 -44.164 1.00 90.25 473 CYS A N 1
ATOM 3843 C CA . CYS A 1 473 ? 16.626 -7.523 -43.239 1.00 90.25 473 CYS A CA 1
ATOM 3844 C C . CYS A 1 473 ? 15.243 -7.027 -43.695 1.00 90.25 473 CYS A C 1
ATOM 3846 O O . CYS A 1 473 ? 14.250 -7.486 -43.151 1.00 90.25 473 CYS A O 1
ATOM 3848 N N . LYS A 1 474 ? 15.130 -6.153 -44.703 1.00 87.50 474 LYS A N 1
ATOM 3849 C CA . LYS A 1 474 ? 13.865 -5.490 -45.104 1.00 87.50 474 LYS A CA 1
ATOM 3850 C C . LYS A 1 474 ? 12.693 -6.416 -45.473 1.00 87.50 474 LYS A C 1
ATOM 3852 O O . LYS A 1 474 ? 11.560 -5.961 -45.520 1.00 87.50 474 LYS A O 1
ATOM 3857 N N . GLU A 1 475 ? 12.962 -7.676 -45.819 1.00 86.25 475 GLU A N 1
ATOM 3858 C CA . GLU A 1 475 ? 11.932 -8.671 -46.171 1.00 86.25 475 GLU A CA 1
ATOM 3859 C C . GLU A 1 475 ? 11.631 -9.638 -45.014 1.00 86.25 475 GLU A C 1
ATOM 3861 O O . GLU A 1 475 ? 10.877 -10.599 -45.182 1.00 86.25 475 GLU A O 1
ATOM 3866 N N . GLN A 1 476 ? 12.242 -9.430 -43.844 1.00 85.88 476 GLN A N 1
ATOM 3867 C CA . GLN A 1 476 ? 11.957 -10.237 -42.666 1.00 85.88 476 GLN A CA 1
ATOM 3868 C C . GLN A 1 476 ? 10.552 -9.933 -42.141 1.00 85.88 476 GLN A C 1
ATOM 3870 O O . GLN A 1 476 ? 10.076 -8.805 -42.206 1.00 85.88 476 GLN A O 1
ATOM 3875 N N . SER A 1 477 ? 9.914 -10.951 -41.577 1.00 84.50 477 SER A N 1
ATOM 3876 C CA . SER A 1 477 ? 8.698 -10.794 -40.789 1.00 84.50 477 SER A CA 1
ATOM 3877 C C . SER A 1 477 ? 8.966 -11.400 -39.425 1.00 84.50 477 SER A C 1
ATOM 3879 O O . SER A 1 477 ? 9.314 -12.584 -39.317 1.00 84.50 477 SER A O 1
ATOM 3881 N N . LEU A 1 478 ? 8.860 -10.558 -38.408 1.00 85.31 478 LEU A N 1
ATOM 3882 C CA . LEU A 1 478 ? 8.979 -10.930 -37.014 1.00 85.31 478 LEU A CA 1
ATOM 3883 C C . LEU A 1 478 ? 7.619 -11.318 -36.465 1.00 85.31 478 LEU A C 1
ATOM 3885 O O . LEU A 1 478 ? 6.579 -10.779 -36.850 1.00 85.31 478 LEU A O 1
ATOM 3889 N N . LYS A 1 479 ? 7.641 -12.238 -35.513 1.00 86.25 479 LYS A N 1
ATOM 3890 C CA . LYS A 1 479 ? 6.505 -12.537 -34.657 1.00 86.25 479 LYS A CA 1
ATOM 3891 C C . LYS A 1 479 ? 6.904 -12.338 -33.212 1.00 86.25 479 LYS A C 1
ATOM 3893 O O . LYS A 1 479 ? 8.065 -12.501 -32.847 1.00 86.25 479 LYS A O 1
ATOM 3898 N N . ILE A 1 480 ? 5.913 -12.103 -32.364 1.00 84.62 480 ILE A N 1
ATOM 3899 C CA . ILE A 1 480 ? 6.139 -11.961 -30.927 1.00 84.62 480 ILE A CA 1
ATOM 3900 C C . ILE A 1 480 ? 6.844 -13.190 -30.314 1.00 84.62 480 ILE A C 1
ATOM 3902 O O . ILE A 1 480 ? 7.618 -13.058 -29.372 1.00 84.62 480 ILE A O 1
ATOM 3906 N N . GLN A 1 481 ? 6.638 -14.397 -30.859 1.00 85.56 481 GLN A N 1
ATOM 3907 C CA . GLN A 1 481 ? 7.343 -15.599 -30.401 1.00 85.56 481 GLN A CA 1
ATOM 3908 C C . GLN A 1 481 ? 8.852 -15.527 -30.666 1.00 85.56 481 GLN A C 1
ATOM 3910 O O . GLN A 1 481 ? 9.617 -16.041 -29.854 1.00 85.56 481 GLN A O 1
ATOM 3915 N N . ASP A 1 482 ? 9.277 -14.885 -31.762 1.00 83.38 482 ASP A N 1
ATOM 3916 C CA . ASP A 1 482 ? 10.698 -14.728 -32.087 1.00 83.38 482 ASP A CA 1
ATOM 3917 C C . ASP A 1 482 ? 11.396 -13.880 -30.997 1.00 83.38 482 ASP A C 1
ATOM 3919 O O . ASP A 1 482 ? 12.500 -14.218 -30.571 1.00 83.38 482 ASP A O 1
ATOM 3923 N N . TYR A 1 483 ? 10.716 -12.850 -30.466 1.00 81.25 483 TYR A N 1
ATOM 3924 C CA . TYR A 1 483 ? 11.208 -12.025 -29.350 1.00 81.25 483 TYR A CA 1
ATOM 3925 C C . TYR A 1 483 ? 11.461 -12.858 -28.081 1.00 81.25 483 TYR A C 1
ATOM 3927 O O . TYR A 1 483 ? 12.570 -12.872 -27.548 1.00 81.25 483 TYR A O 1
ATOM 3935 N N . PHE A 1 484 ? 10.467 -13.624 -27.619 1.00 78.50 484 PHE A N 1
ATOM 3936 C CA . PHE A 1 484 ? 10.595 -14.395 -26.372 1.00 78.50 484 PHE A CA 1
ATOM 3937 C C . PHE A 1 484 ? 11.490 -15.633 -26.478 1.00 78.50 484 PHE A C 1
ATOM 3939 O O . PHE A 1 484 ? 12.053 -16.065 -25.469 1.00 78.50 484 PHE A O 1
ATOM 3946 N N . ASN A 1 485 ? 11.631 -16.210 -27.672 1.00 79.88 485 ASN A N 1
ATOM 3947 C CA . ASN A 1 485 ? 12.529 -17.341 -27.907 1.00 79.88 485 ASN A CA 1
ATOM 3948 C C . ASN A 1 485 ? 13.997 -16.920 -28.056 1.00 79.88 485 ASN A C 1
ATOM 3950 O O . ASN A 1 485 ? 14.858 -17.793 -28.144 1.00 79.88 485 ASN A O 1
ATOM 3954 N N . LYS A 1 486 ? 14.289 -15.611 -28.022 1.00 73.62 486 LYS A N 1
ATOM 3955 C CA . LYS A 1 486 ? 15.619 -15.045 -28.293 1.00 73.62 486 LYS A CA 1
ATOM 3956 C C . LYS A 1 486 ? 16.108 -15.318 -29.718 1.00 73.62 486 LYS A C 1
ATOM 3958 O O . LYS A 1 486 ? 17.307 -15.342 -29.965 1.00 73.62 486 LYS A O 1
ATOM 3963 N N . ASP A 1 487 ? 15.177 -15.464 -30.658 1.00 83.25 487 ASP A N 1
ATOM 3964 C CA . ASP A 1 487 ? 15.461 -15.615 -32.088 1.00 83.25 487 ASP A CA 1
ATOM 3965 C C . ASP A 1 487 ? 15.549 -14.236 -32.780 1.00 83.25 487 ASP A C 1
ATOM 3967 O O . ASP A 1 487 ? 15.270 -14.095 -33.977 1.00 83.25 487 ASP A O 1
ATOM 3971 N N . VAL A 1 488 ? 15.914 -13.196 -32.018 1.00 85.50 488 VAL A N 1
ATOM 3972 C CA . VAL A 1 488 ? 16.045 -11.807 -32.471 1.00 85.50 488 VAL A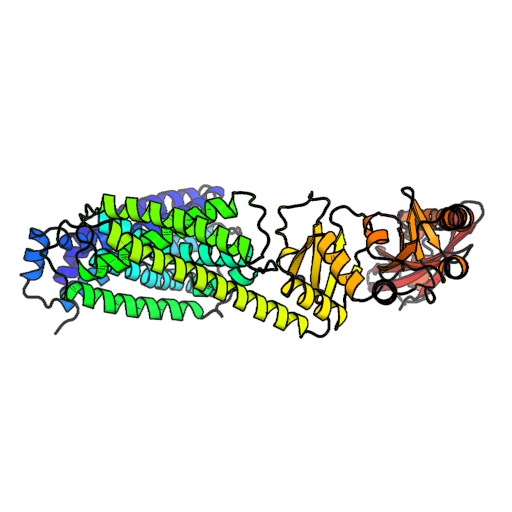 CA 1
ATOM 3973 C C . VAL A 1 488 ? 17.337 -11.165 -31.968 1.00 85.50 488 VAL A C 1
ATOM 3975 O O . VAL A 1 488 ? 17.846 -11.486 -30.895 1.00 85.50 488 VAL A O 1
ATOM 3978 N N . ILE A 1 489 ? 17.842 -10.213 -32.745 1.00 85.94 489 ILE A N 1
ATOM 3979 C CA . ILE A 1 489 ? 18.940 -9.312 -32.394 1.00 85.94 489 ILE A CA 1
ATOM 3980 C C . ILE A 1 489 ? 18.326 -7.933 -32.124 1.00 85.94 489 ILE A C 1
ATOM 3982 O O . ILE A 1 489 ? 17.560 -7.434 -32.951 1.00 85.94 489 ILE A O 1
ATOM 3986 N N . ASN A 1 490 ? 18.652 -7.340 -30.972 1.00 86.12 490 ASN A N 1
ATOM 3987 C CA . ASN A 1 490 ? 18.210 -5.997 -30.591 1.00 86.12 490 ASN A CA 1
ATOM 3988 C C . ASN A 1 490 ? 19.223 -4.948 -31.068 1.00 86.12 490 ASN A C 1
ATOM 3990 O O . ASN A 1 490 ? 20.419 -5.079 -30.796 1.00 86.12 490 ASN A O 1
ATOM 3994 N N . LEU A 1 491 ? 18.739 -3.923 -31.760 1.00 88.44 491 LEU A N 1
ATOM 3995 C CA . LEU A 1 491 ? 19.494 -2.758 -32.205 1.00 88.44 491 LEU A CA 1
ATOM 3996 C C . LEU A 1 491 ? 18.988 -1.552 -31.414 1.00 88.44 491 LEU A C 1
ATOM 3998 O O . LEU A 1 491 ? 17.783 -1.385 -31.281 1.00 88.44 491 LEU A O 1
ATOM 4002 N N . ILE A 1 492 ? 19.884 -0.710 -30.917 1.00 87.44 492 ILE A N 1
ATOM 4003 C CA . ILE A 1 492 ? 19.525 0.486 -30.152 1.00 87.44 492 ILE A CA 1
ATOM 4004 C C . ILE A 1 492 ? 20.128 1.694 -30.862 1.00 87.44 492 ILE A C 1
ATOM 4006 O O . ILE A 1 492 ? 21.313 1.668 -31.203 1.00 87.44 492 ILE A O 1
ATOM 4010 N N . ASP A 1 493 ? 19.334 2.726 -31.129 1.00 88.06 493 ASP A N 1
ATOM 4011 C CA . ASP A 1 493 ? 19.864 3.985 -31.659 1.00 88.06 493 ASP A CA 1
ATOM 4012 C C . ASP A 1 493 ? 20.496 4.851 -30.552 1.00 88.06 493 ASP A C 1
ATOM 4014 O O . ASP A 1 493 ? 20.687 4.426 -29.413 1.00 88.06 493 ASP A O 1
ATOM 4018 N N . PHE A 1 494 ? 20.904 6.071 -30.890 1.00 84.12 494 PHE A N 1
ATOM 4019 C CA . PHE A 1 494 ? 21.509 6.986 -29.916 1.00 84.12 494 PHE A CA 1
ATOM 4020 C C . PHE A 1 494 ? 20.486 7.707 -29.030 1.00 84.12 494 PHE A C 1
ATOM 4022 O O . PHE A 1 494 ? 20.876 8.280 -28.013 1.00 84.12 494 PHE A O 1
ATOM 4029 N N . GLU A 1 495 ? 19.205 7.675 -29.400 1.00 78.31 495 GLU A N 1
ATOM 4030 C CA . GLU A 1 495 ? 18.094 8.228 -28.619 1.00 78.31 495 GLU A CA 1
ATOM 4031 C C . GLU A 1 495 ? 17.530 7.196 -27.624 1.00 78.31 495 GLU A C 1
ATOM 4033 O O . GLU A 1 495 ? 16.815 7.556 -26.694 1.00 78.31 495 GLU A O 1
ATOM 4038 N N . GLY A 1 496 ? 17.914 5.923 -27.768 1.00 77.25 496 GLY A N 1
ATOM 4039 C CA . GLY A 1 496 ? 17.495 4.813 -26.918 1.00 77.25 496 GLY A CA 1
ATOM 4040 C C . GLY A 1 496 ? 16.353 3.977 -27.500 1.00 77.25 496 GLY A C 1
ATOM 4041 O O . GLY A 1 496 ? 15.912 3.032 -26.839 1.00 77.25 496 GLY A O 1
ATOM 4042 N N . ASN A 1 497 ? 15.897 4.257 -28.726 1.00 80.06 497 ASN A N 1
ATOM 4043 C CA . ASN A 1 497 ? 14.853 3.464 -29.370 1.00 80.06 497 ASN A CA 1
ATOM 4044 C C . ASN A 1 497 ? 15.397 2.077 -29.731 1.00 80.06 497 ASN A C 1
ATOM 4046 O O . ASN A 1 497 ? 16.504 1.936 -30.257 1.00 80.06 497 ASN A O 1
ATOM 4050 N N . SER A 1 498 ? 14.606 1.043 -29.436 1.00 83.25 498 SER A N 1
ATOM 4051 C CA . SER A 1 498 ? 14.960 -0.355 -29.693 1.00 83.25 498 SER A CA 1
ATOM 4052 C C . SER A 1 498 ? 14.286 -0.875 -30.961 1.00 83.25 498 SER A C 1
ATOM 4054 O O . SER A 1 498 ? 13.077 -0.743 -31.132 1.00 83.25 498 SER A O 1
ATOM 4056 N N . TYR A 1 499 ? 15.062 -1.541 -31.811 1.00 86.94 499 TYR A N 1
ATOM 4057 C CA . TYR A 1 499 ? 14.619 -2.180 -33.046 1.00 86.94 499 TYR A CA 1
ATOM 4058 C C . TYR A 1 499 ? 15.006 -3.654 -33.035 1.00 86.94 499 TYR A C 1
ATOM 4060 O O . TYR A 1 499 ? 16.086 -4.029 -32.580 1.00 86.94 499 TYR A O 1
ATOM 4068 N N . PHE A 1 500 ? 14.167 -4.508 -33.613 1.00 87.00 500 PHE A N 1
ATOM 4069 C CA . PHE A 1 500 ? 14.410 -5.948 -33.633 1.00 87.00 500 PHE A CA 1
ATOM 4070 C C . PHE A 1 500 ? 14.646 -6.448 -35.055 1.00 87.00 500 PHE A C 1
ATOM 4072 O O . PHE A 1 500 ? 13.976 -6.041 -36.004 1.00 87.00 500 PHE A O 1
ATOM 4079 N N . ILE A 1 501 ? 15.595 -7.369 -35.212 1.00 88.44 501 ILE A N 1
ATOM 4080 C CA . ILE A 1 501 ? 15.800 -8.118 -36.455 1.00 88.44 501 ILE A CA 1
ATOM 4081 C C . ILE A 1 501 ? 15.903 -9.604 -36.164 1.00 88.44 501 ILE A C 1
ATOM 4083 O O . ILE A 1 501 ? 16.266 -10.002 -35.061 1.00 88.44 501 ILE A O 1
ATOM 4087 N N . LYS A 1 502 ? 15.594 -10.441 -37.152 1.00 88.06 502 LYS A N 1
ATOM 4088 C CA . LYS A 1 502 ? 15.631 -11.888 -36.977 1.00 88.06 502 LYS A CA 1
ATOM 4089 C C . LYS A 1 502 ? 17.068 -12.361 -36.809 1.00 88.06 502 LYS A C 1
ATOM 4091 O O . LYS A 1 502 ? 17.948 -11.964 -37.576 1.00 88.06 502 LYS A O 1
ATOM 4096 N N . ASP A 1 503 ? 17.285 -13.248 -35.847 1.00 85.19 503 ASP A N 1
ATOM 4097 C CA . ASP A 1 503 ? 18.566 -13.918 -35.699 1.00 85.19 503 ASP A CA 1
ATOM 4098 C C . ASP A 1 503 ? 18.867 -14.745 -36.967 1.00 85.19 503 ASP A C 1
ATOM 4100 O O . ASP A 1 503 ? 18.094 -15.614 -37.385 1.00 85.19 503 ASP A O 1
ATOM 4104 N N . ASN A 1 504 ? 19.977 -14.415 -37.627 1.00 85.62 504 ASN A N 1
ATOM 4105 C CA . ASN A 1 504 ? 20.426 -15.033 -38.864 1.00 85.62 504 ASN A CA 1
ATOM 4106 C C . ASN A 1 504 ? 21.958 -15.038 -38.924 1.00 85.62 504 ASN A C 1
ATOM 4108 O O . ASN A 1 504 ? 22.588 -13.986 -38.794 1.00 85.62 504 ASN A O 1
ATOM 4112 N N . ASP A 1 505 ? 22.554 -16.196 -39.222 1.00 88.62 505 ASP A N 1
ATOM 4113 C CA . ASP A 1 505 ? 24.008 -16.366 -39.356 1.00 88.62 505 ASP A CA 1
ATOM 4114 C C . ASP A 1 505 ? 24.646 -15.338 -40.301 1.00 88.62 505 ASP A C 1
ATOM 4116 O O . ASP A 1 505 ? 25.710 -14.801 -40.005 1.00 88.62 505 ASP A O 1
ATOM 4120 N N . LYS A 1 506 ? 23.977 -14.994 -41.411 1.00 89.88 506 LYS A N 1
ATOM 4121 C CA . LYS A 1 506 ? 24.481 -13.991 -42.365 1.00 89.88 506 LYS A CA 1
ATOM 4122 C C . LYS A 1 506 ? 24.553 -12.593 -41.761 1.00 89.88 506 LYS A C 1
ATOM 4124 O O . LYS A 1 506 ? 25.457 -11.831 -42.086 1.00 89.88 506 LYS A O 1
ATOM 4129 N N . VAL A 1 507 ? 23.574 -12.242 -40.930 1.00 89.69 507 VAL A N 1
ATOM 4130 C CA . VAL A 1 507 ? 23.518 -10.946 -40.245 1.00 89.69 507 VAL A CA 1
ATOM 4131 C C . VAL A 1 507 ? 24.601 -10.886 -39.174 1.00 89.69 507 VAL A C 1
ATOM 4133 O O . VAL A 1 507 ? 25.334 -9.904 -39.112 1.00 89.69 507 VAL A O 1
ATOM 4136 N N . LYS A 1 508 ? 24.762 -11.959 -38.394 1.00 90.12 508 LYS A N 1
ATOM 4137 C CA . LYS A 1 508 ? 25.832 -12.076 -37.394 1.00 90.12 508 LYS A CA 1
ATOM 4138 C C . LYS A 1 508 ? 27.212 -11.960 -38.025 1.00 90.12 508 LYS A C 1
ATOM 4140 O O . LYS A 1 508 ? 28.031 -11.166 -37.574 1.00 90.12 508 LYS A O 1
ATOM 4145 N N . GLU A 1 509 ? 27.450 -12.703 -39.103 1.00 91.88 509 GLU A N 1
ATOM 4146 C CA . GLU A 1 509 ? 28.710 -12.656 -39.842 1.00 91.88 509 GLU A CA 1
ATOM 4147 C C . GLU A 1 509 ? 28.983 -11.250 -40.392 1.00 91.88 509 GLU A C 1
ATOM 4149 O O . GLU A 1 509 ? 30.109 -10.765 -40.297 1.00 91.88 509 GLU A O 1
ATOM 4154 N N . PHE A 1 510 ? 27.956 -10.560 -40.902 1.00 93.31 510 PHE A N 1
ATOM 4155 C CA . PHE A 1 510 ? 28.069 -9.163 -41.315 1.00 93.31 510 PHE A CA 1
ATOM 4156 C C . PHE A 1 510 ? 28.460 -8.249 -40.146 1.00 93.31 510 PHE A C 1
ATOM 4158 O O . PHE A 1 510 ? 29.434 -7.511 -40.270 1.00 93.31 510 PHE A O 1
ATOM 4165 N N . ILE A 1 511 ? 27.755 -8.309 -39.012 1.00 90.75 511 ILE A N 1
ATOM 4166 C CA . ILE A 1 511 ? 28.034 -7.456 -37.845 1.00 90.75 511 ILE A CA 1
ATOM 4167 C C . ILE A 1 511 ? 29.472 -7.672 -37.363 1.00 90.75 511 ILE A C 1
ATOM 4169 O O . ILE A 1 511 ? 30.237 -6.714 -37.250 1.00 90.75 511 ILE A O 1
ATOM 4173 N N . ILE A 1 512 ? 29.873 -8.930 -37.169 1.00 90.69 512 ILE A N 1
ATOM 4174 C CA . ILE A 1 512 ? 31.211 -9.274 -36.682 1.00 90.69 512 ILE A CA 1
ATOM 4175 C C . ILE A 1 512 ? 32.279 -8.816 -37.679 1.00 90.69 512 ILE A C 1
ATOM 4177 O O . ILE A 1 512 ? 33.219 -8.124 -37.296 1.00 90.69 512 ILE A O 1
ATOM 4181 N N . ASN A 1 513 ? 32.157 -9.159 -38.959 1.00 90.62 513 ASN A N 1
ATOM 4182 C CA . ASN A 1 513 ? 33.243 -8.923 -39.909 1.00 90.62 513 ASN A CA 1
ATOM 4183 C C . ASN A 1 513 ? 33.327 -7.466 -40.374 1.00 90.62 513 ASN A C 1
ATOM 4185 O O . ASN A 1 513 ? 34.424 -6.947 -40.567 1.00 90.62 513 ASN A O 1
ATOM 4189 N N . GLU A 1 514 ? 32.191 -6.798 -40.574 1.00 90.38 514 GLU A N 1
ATOM 4190 C CA . GLU A 1 514 ? 32.159 -5.457 -41.163 1.00 90.38 514 GLU A CA 1
ATOM 4191 C C . GLU A 1 514 ? 32.147 -4.329 -40.128 1.00 90.38 514 GLU A C 1
ATOM 4193 O O . GLU A 1 514 ? 32.427 -3.198 -40.525 1.00 90.38 514 GLU A O 1
ATOM 4198 N N . CYS A 1 515 ? 31.836 -4.597 -38.852 1.00 90.12 515 CYS A N 1
ATOM 4199 C CA . CYS A 1 515 ? 31.728 -3.555 -37.817 1.00 90.12 515 CYS A CA 1
ATOM 4200 C C . CYS A 1 515 ? 32.834 -3.629 -36.748 1.00 90.12 515 CYS A C 1
ATOM 4202 O O . CYS A 1 515 ? 32.983 -2.689 -35.966 1.00 90.12 515 CYS A O 1
ATOM 4204 N N . SER A 1 516 ? 33.641 -4.700 -36.706 1.00 89.00 516 SER A N 1
ATOM 4205 C CA . SER A 1 516 ? 34.685 -4.870 -35.675 1.00 89.00 516 SER A CA 1
ATOM 4206 C C . SER A 1 516 ? 35.730 -3.750 -35.666 1.00 89.00 516 SER A C 1
ATOM 4208 O O . SER A 1 516 ? 36.060 -3.255 -34.596 1.00 89.00 516 SER A O 1
ATOM 4210 N N . SER A 1 517 ? 36.229 -3.312 -36.828 1.00 87.31 517 SER A N 1
ATOM 4211 C CA . SER A 1 517 ? 37.253 -2.253 -36.896 1.00 87.31 517 SER A CA 1
ATOM 4212 C C . SER A 1 517 ? 36.733 -0.905 -36.395 1.00 87.31 517 SER A C 1
ATOM 4214 O O . SER A 1 517 ? 37.419 -0.200 -35.665 1.00 87.31 517 SER A O 1
ATOM 4216 N N . GLN A 1 518 ? 35.496 -0.564 -36.757 1.00 89.69 518 GLN A N 1
ATOM 4217 C CA . GLN A 1 518 ? 34.820 0.645 -36.289 1.00 89.69 518 GLN A CA 1
ATOM 4218 C C . GLN A 1 518 ? 34.566 0.596 -34.782 1.00 89.69 518 GLN A C 1
ATOM 4220 O O . GLN A 1 518 ? 34.754 1.585 -34.081 1.00 89.69 518 GLN A O 1
ATOM 4225 N N . THR A 1 519 ? 34.183 -0.575 -34.283 1.00 90.38 519 THR A N 1
ATOM 4226 C CA . THR A 1 519 ? 33.982 -0.810 -32.854 1.00 90.38 519 THR A CA 1
ATOM 4227 C C . THR A 1 519 ? 35.288 -0.670 -32.074 1.00 90.38 519 THR A C 1
ATOM 4229 O O . THR A 1 519 ? 35.296 -0.060 -31.013 1.00 90.38 519 THR A O 1
ATOM 4232 N N . GLU A 1 520 ? 36.402 -1.178 -32.608 1.00 91.12 520 GLU A N 1
ATOM 4233 C CA . GLU A 1 520 ? 37.725 -1.020 -31.996 1.00 91.12 520 GLU A CA 1
ATOM 4234 C C . GLU A 1 520 ? 38.127 0.457 -31.887 1.00 91.12 520 GLU A C 1
ATOM 4236 O O . GLU A 1 520 ? 38.561 0.887 -30.821 1.00 91.12 520 GLU A O 1
ATOM 4241 N N . LEU A 1 521 ? 37.928 1.242 -32.953 1.00 92.25 521 LEU A N 1
ATOM 4242 C CA . LEU A 1 521 ? 38.187 2.683 -32.933 1.00 92.25 521 LEU A CA 1
ATOM 4243 C C . LEU A 1 521 ? 37.343 3.391 -31.866 1.00 92.25 521 LEU A C 1
ATOM 4245 O O . LEU A 1 521 ? 37.877 4.164 -31.078 1.00 92.25 521 LEU A O 1
ATOM 4249 N N . ILE A 1 522 ? 36.038 3.114 -31.824 1.00 91.62 522 ILE A N 1
ATOM 4250 C CA . ILE A 1 522 ? 35.125 3.740 -30.860 1.00 91.62 522 ILE A CA 1
ATOM 4251 C C . ILE A 1 522 ? 35.507 3.381 -29.427 1.00 91.62 522 ILE A C 1
ATOM 4253 O O . ILE A 1 522 ? 35.555 4.275 -28.594 1.00 91.62 522 ILE A O 1
ATOM 4257 N N . ASN A 1 523 ? 35.842 2.120 -29.147 1.00 91.19 523 ASN A N 1
ATOM 4258 C CA . ASN A 1 523 ? 36.274 1.715 -27.811 1.00 91.19 523 ASN A CA 1
ATOM 4259 C C . ASN A 1 523 ? 37.562 2.440 -27.392 1.00 91.19 523 ASN A C 1
ATOM 4261 O O . ASN A 1 523 ? 37.642 2.905 -26.263 1.00 91.19 523 ASN A O 1
ATOM 4265 N N . LYS A 1 524 ? 38.536 2.611 -28.300 1.00 91.62 524 LYS A N 1
ATOM 4266 C CA . LYS A 1 524 ? 39.739 3.417 -28.021 1.00 91.62 524 LYS A CA 1
ATOM 4267 C C . LYS A 1 524 ? 39.400 4.892 -27.767 1.00 91.62 524 LYS A C 1
ATOM 4269 O O . LYS A 1 524 ? 40.035 5.525 -26.931 1.00 91.62 524 LYS A O 1
ATOM 4274 N N . CYS A 1 525 ? 38.429 5.456 -28.488 1.00 91.06 525 CYS A N 1
ATOM 4275 C CA . CYS A 1 525 ? 37.965 6.829 -28.268 1.00 91.06 525 CYS A CA 1
ATOM 4276 C C . CYS A 1 525 ? 37.219 6.996 -26.936 1.00 91.06 525 CYS A C 1
ATOM 4278 O O . CYS A 1 525 ? 37.450 7.988 -26.251 1.00 91.06 525 CYS A O 1
ATOM 4280 N N . ASP A 1 526 ? 36.363 6.039 -26.569 1.00 90.12 526 ASP A N 1
ATOM 4281 C CA . ASP A 1 526 ? 35.669 6.011 -25.277 1.00 90.12 526 ASP A CA 1
ATOM 4282 C C . ASP A 1 526 ? 36.714 5.888 -24.135 1.00 90.12 526 ASP A C 1
ATOM 4284 O O . ASP A 1 526 ? 36.716 6.707 -23.220 1.00 90.12 526 ASP A O 1
ATOM 4288 N N . GLU A 1 527 ? 37.705 4.988 -24.250 1.00 89.75 527 GLU A N 1
ATOM 4289 C CA . GLU A 1 527 ? 38.829 4.867 -23.294 1.00 89.75 527 GLU A CA 1
ATOM 4290 C C . GLU A 1 527 ? 39.673 6.151 -23.184 1.00 89.75 527 GLU A C 1
ATOM 4292 O O . GLU A 1 527 ? 40.119 6.513 -22.096 1.00 89.75 527 GLU A O 1
ATOM 4297 N N . PHE A 1 528 ? 39.896 6.859 -24.298 1.00 88.19 528 PHE A N 1
ATOM 4298 C CA . PHE A 1 528 ? 40.598 8.146 -24.298 1.00 88.19 528 PHE A CA 1
ATOM 4299 C C . PHE A 1 528 ? 39.835 9.215 -23.504 1.00 88.19 528 PHE A C 1
ATOM 4301 O O . PHE A 1 528 ? 40.463 10.025 -22.822 1.00 88.19 528 PHE A O 1
ATOM 4308 N N . LEU A 1 529 ? 38.501 9.222 -23.591 1.00 86.06 529 LEU A N 1
ATOM 4309 C CA . LEU A 1 529 ? 37.638 10.165 -22.877 1.00 86.06 529 LEU A CA 1
ATOM 4310 C C . LEU A 1 529 ? 37.475 9.832 -21.391 1.00 86.06 529 LEU A C 1
ATOM 4312 O O . LEU A 1 529 ? 37.306 10.749 -20.586 1.00 86.06 529 LEU A O 1
ATOM 4316 N N . ASP A 1 530 ? 37.556 8.554 -21.028 1.00 84.44 530 ASP A N 1
ATOM 4317 C CA . ASP A 1 530 ? 37.468 8.104 -19.636 1.00 84.44 530 ASP A CA 1
ATOM 4318 C C . ASP A 1 530 ? 38.703 8.508 -18.799 1.00 84.44 530 ASP A C 1
ATOM 4320 O O . ASP A 1 530 ? 38.620 8.582 -17.571 1.00 84.44 530 ASP A O 1
ATOM 4324 N N . ASP A 1 531 ? 39.844 8.805 -19.434 1.00 82.19 531 ASP A N 1
ATOM 4325 C CA . ASP A 1 531 ? 41.013 9.401 -18.773 1.00 82.19 531 ASP A CA 1
ATOM 4326 C C . ASP A 1 531 ? 41.057 10.918 -19.004 1.00 82.19 531 ASP A C 1
ATOM 4328 O O . ASP A 1 531 ? 41.580 11.425 -19.999 1.00 82.19 531 ASP A O 1
ATOM 4332 N N . GLU A 1 532 ? 40.516 11.651 -18.031 1.00 70.62 532 GLU A N 1
ATOM 4333 C CA . GLU A 1 532 ? 40.440 13.116 -17.990 1.00 70.62 532 GLU A CA 1
ATOM 4334 C C . GLU A 1 532 ? 41.786 13.823 -18.257 1.00 70.62 532 GLU A C 1
ATOM 4336 O O . GLU A 1 532 ? 41.810 14.922 -18.822 1.00 70.62 532 GLU A O 1
ATOM 4341 N N . ASN A 1 533 ? 42.927 13.195 -17.936 1.00 73.00 533 ASN A N 1
ATOM 4342 C CA . ASN A 1 533 ? 44.250 13.790 -18.170 1.00 73.00 533 ASN A CA 1
ATOM 4343 C C . ASN A 1 533 ? 44.566 13.969 -19.662 1.00 73.00 533 ASN A C 1
ATOM 4345 O O . ASN A 1 533 ? 45.395 14.805 -20.020 1.00 73.00 533 ASN A O 1
ATOM 4349 N N . ASN A 1 534 ? 43.901 13.218 -20.542 1.00 71.50 534 ASN A N 1
ATOM 4350 C CA . ASN A 1 534 ? 44.155 13.252 -21.979 1.00 71.50 534 ASN A CA 1
ATOM 4351 C C . ASN A 1 534 ? 43.710 14.560 -22.651 1.00 71.50 534 ASN A C 1
ATOM 4353 O O . ASN A 1 534 ? 44.194 14.895 -23.734 1.00 71.50 534 ASN A O 1
ATOM 4357 N N . TYR A 1 535 ? 42.779 15.299 -22.040 1.00 68.44 535 TYR A N 1
ATOM 4358 C CA . TYR A 1 535 ? 42.187 16.495 -22.647 1.00 68.44 535 TYR A CA 1
ATOM 4359 C C . TYR A 1 535 ? 41.922 17.648 -21.666 1.00 68.44 535 TYR A C 1
ATOM 4361 O O . TYR A 1 535 ? 41.692 18.769 -22.131 1.00 68.44 535 TYR A O 1
ATOM 4369 N N . LEU A 1 536 ? 42.009 17.434 -20.346 1.00 65.94 536 LEU A N 1
ATOM 4370 C CA . LEU A 1 536 ? 41.762 18.461 -19.319 1.00 65.94 536 LEU A CA 1
ATOM 4371 C C . LEU A 1 536 ? 43.022 18.980 -18.610 1.00 65.94 536 LEU A C 1
ATOM 4373 O O . LEU A 1 536 ? 42.895 19.869 -17.772 1.00 65.94 536 LEU A O 1
ATOM 4377 N N . ASP A 1 537 ? 44.226 18.496 -18.943 1.00 65.50 537 ASP A N 1
ATOM 4378 C CA . ASP A 1 537 ? 45.469 19.002 -18.337 1.00 65.50 537 ASP A CA 1
ATOM 4379 C C . ASP A 1 537 ? 45.607 20.526 -18.541 1.00 65.50 537 ASP A C 1
ATOM 4381 O O . ASP A 1 537 ? 45.803 21.023 -19.656 1.00 65.50 537 ASP A O 1
ATOM 4385 N N . THR A 1 538 ? 45.498 21.287 -17.450 1.00 57.66 538 THR A N 1
ATOM 4386 C CA . THR A 1 538 ? 45.448 22.756 -17.441 1.00 57.66 538 THR A CA 1
ATOM 4387 C C . THR A 1 538 ? 46.692 23.431 -18.012 1.00 57.66 538 THR A C 1
ATOM 4389 O O . THR A 1 538 ? 46.606 24.608 -18.386 1.00 57.66 538 THR A O 1
ATOM 4392 N N . ASP A 1 539 ? 47.816 22.714 -18.099 1.00 53.94 539 ASP A N 1
ATOM 4393 C CA . ASP A 1 539 ? 49.084 23.241 -18.604 1.00 53.94 539 ASP A CA 1
ATOM 4394 C C . ASP A 1 539 ? 49.247 23.068 -20.129 1.00 53.94 539 ASP A C 1
ATOM 4396 O O . ASP A 1 539 ? 50.101 23.731 -20.724 1.00 53.94 539 ASP A O 1
ATOM 4400 N N . ASN A 1 540 ? 48.439 22.218 -20.789 1.00 56.91 540 ASN A N 1
ATOM 4401 C CA . ASN A 1 540 ? 48.581 21.936 -22.231 1.00 56.91 540 ASN A CA 1
ATOM 4402 C C . ASN A 1 540 ? 47.282 21.508 -22.960 1.00 56.91 540 ASN A C 1
ATOM 4404 O O . ASN A 1 540 ? 47.330 20.945 -24.056 1.00 56.91 540 ASN A O 1
ATOM 4408 N N . SER A 1 541 ? 46.111 21.752 -22.365 1.00 70.69 541 SER A N 1
ATOM 4409 C CA . SER A 1 541 ? 44.815 21.321 -22.899 1.00 70.69 541 SER A CA 1
ATOM 4410 C C . SER A 1 541 ? 44.394 22.105 -24.151 1.00 70.69 541 SER A C 1
ATOM 4412 O O . SER A 1 541 ? 44.186 23.321 -24.125 1.00 70.69 541 SER A O 1
ATOM 4414 N N . LEU A 1 542 ? 44.178 21.377 -25.253 1.00 77.94 542 LEU A N 1
ATOM 4415 C CA . LEU A 1 542 ? 43.542 21.899 -26.471 1.00 77.94 542 LEU A CA 1
ATOM 4416 C C . LEU A 1 542 ? 42.122 22.427 -26.196 1.00 77.94 542 LEU A C 1
ATOM 4418 O O . LEU A 1 542 ? 41.701 23.402 -26.816 1.00 77.94 542 LEU A O 1
ATOM 4422 N N . VAL A 1 543 ? 41.406 21.811 -25.249 1.00 81.38 543 VAL A N 1
ATOM 4423 C CA . VAL A 1 543 ? 40.053 22.204 -24.825 1.00 81.38 543 VAL A CA 1
ATOM 4424 C C . VAL A 1 543 ? 40.075 23.538 -24.080 1.00 81.38 543 VAL A C 1
ATOM 4426 O O . VAL A 1 543 ? 39.299 24.431 -24.411 1.00 81.38 543 VAL A O 1
ATOM 4429 N N . LYS A 1 544 ? 41.002 23.716 -23.134 1.00 80.50 544 LYS A N 1
ATOM 4430 C CA . LYS A 1 544 ? 41.198 24.984 -22.422 1.00 80.50 544 LYS A CA 1
ATOM 4431 C C . LYS A 1 544 ? 41.500 26.119 -23.396 1.00 80.50 544 LYS A C 1
ATOM 4433 O O . LYS A 1 544 ? 40.803 27.128 -23.372 1.00 80.50 544 LYS A O 1
ATOM 4438 N N . ASN A 1 545 ? 42.477 25.925 -24.287 1.00 82.12 545 ASN A N 1
ATOM 4439 C CA . ASN A 1 545 ? 42.845 26.932 -25.288 1.00 82.12 545 ASN A CA 1
ATOM 4440 C C . ASN A 1 545 ? 41.642 27.318 -26.160 1.00 82.12 545 ASN A C 1
ATOM 4442 O O . ASN A 1 545 ? 41.402 28.498 -26.396 1.00 82.12 545 ASN A O 1
ATOM 4446 N N . TYR A 1 546 ? 40.843 26.333 -26.581 1.00 86.19 546 TYR A N 1
ATOM 4447 C CA . TYR A 1 546 ? 39.625 26.593 -27.341 1.00 86.19 546 TYR A CA 1
ATOM 4448 C C . TYR A 1 546 ? 38.618 27.452 -26.561 1.00 86.19 546 TYR A C 1
ATOM 4450 O O . TYR A 1 546 ? 38.056 28.392 -27.128 1.00 86.19 546 TYR A O 1
ATOM 4458 N N . ILE A 1 547 ? 38.398 27.159 -25.273 1.00 82.94 547 ILE A N 1
ATOM 4459 C CA . ILE A 1 547 ? 37.453 27.910 -24.437 1.00 82.94 547 ILE A CA 1
ATOM 4460 C C . ILE A 1 547 ? 37.924 29.355 -24.242 1.00 82.94 547 ILE A C 1
ATOM 4462 O O . ILE A 1 547 ? 37.131 30.280 -24.422 1.00 82.94 547 ILE A O 1
ATOM 4466 N N . GLU A 1 548 ? 39.209 29.558 -23.936 1.00 83.50 548 GLU A N 1
ATOM 4467 C CA . GLU A 1 548 ? 39.771 30.898 -23.729 1.00 83.50 548 GLU A CA 1
ATOM 4468 C C . GLU A 1 548 ? 39.731 31.757 -25.005 1.00 83.50 548 GLU A C 1
ATOM 4470 O O . GLU A 1 548 ? 39.512 32.968 -24.939 1.00 83.50 548 GLU A O 1
ATOM 4475 N N . GLU A 1 549 ? 39.907 31.140 -26.178 1.00 84.56 549 GLU A N 1
ATOM 4476 C CA . GLU A 1 549 ? 39.871 31.836 -27.468 1.00 84.56 549 GLU A CA 1
ATOM 4477 C C . GLU A 1 549 ? 38.453 32.186 -27.948 1.00 84.56 549 GLU A C 1
ATOM 4479 O O . GLU A 1 549 ? 38.294 33.169 -28.673 1.00 84.56 549 GLU A O 1
ATOM 4484 N N . ASN A 1 550 ? 37.431 31.401 -27.581 1.00 84.94 550 ASN A N 1
ATOM 4485 C CA . ASN A 1 550 ? 36.090 31.503 -28.179 1.00 84.94 550 ASN A CA 1
ATOM 4486 C C . ASN A 1 550 ? 34.986 31.986 -27.223 1.00 84.94 550 ASN A C 1
ATOM 4488 O O . ASN A 1 550 ? 33.944 32.425 -27.710 1.00 84.94 550 ASN A O 1
ATOM 4492 N N . TYR A 1 551 ? 35.190 31.938 -25.901 1.00 80.88 551 TYR A N 1
ATOM 4493 C CA . TYR A 1 551 ? 34.163 32.293 -24.906 1.00 80.88 551 TYR A CA 1
ATOM 4494 C C . TYR A 1 551 ? 34.580 33.413 -23.937 1.00 80.88 551 TYR A C 1
ATOM 4496 O O . TYR A 1 551 ? 33.962 33.575 -22.890 1.00 80.88 551 TYR A O 1
ATOM 4504 N N . ASP A 1 552 ? 35.601 34.204 -24.288 1.00 74.12 552 ASP A N 1
ATOM 4505 C CA . ASP A 1 552 ? 36.064 35.397 -23.552 1.00 74.12 552 ASP A CA 1
ATOM 4506 C C . ASP A 1 552 ? 36.482 35.169 -22.079 1.00 74.12 552 ASP A C 1
ATOM 4508 O O . ASP A 1 552 ? 36.694 36.131 -21.342 1.00 74.12 552 ASP A O 1
ATOM 4512 N N . ILE A 1 553 ? 36.702 33.921 -21.652 1.00 79.00 553 ILE A N 1
ATOM 4513 C CA . ILE A 1 553 ? 37.228 33.597 -20.316 1.00 79.00 553 ILE A CA 1
ATOM 4514 C C . ILE A 1 553 ? 38.745 33.527 -20.367 1.00 79.00 553 ILE A C 1
ATOM 4516 O O . ILE A 1 553 ? 39.307 32.761 -21.137 1.00 79.00 553 ILE A O 1
ATOM 4520 N N . LYS A 1 554 ? 39.430 34.300 -19.525 1.00 76.50 554 LYS A N 1
ATOM 4521 C CA . LYS A 1 554 ? 40.899 34.294 -19.455 1.00 76.50 554 LYS A CA 1
ATOM 4522 C C . LYS A 1 554 ? 41.384 33.726 -18.134 1.00 76.50 554 LYS A C 1
ATOM 4524 O O . LYS A 1 554 ? 40.788 34.002 -17.097 1.00 76.50 554 LYS A O 1
ATOM 4529 N N . ASN A 1 555 ? 42.520 33.028 -18.177 1.00 75.50 555 ASN A N 1
ATOM 4530 C CA . ASN A 1 555 ? 43.180 32.441 -17.011 1.00 75.50 555 ASN A CA 1
ATOM 4531 C C . ASN A 1 555 ? 42.276 31.423 -16.300 1.00 75.50 555 ASN A C 1
ATOM 4533 O O . ASN A 1 555 ? 41.985 31.566 -15.111 1.00 75.50 555 ASN A O 1
ATOM 4537 N N . ILE A 1 556 ? 41.798 30.416 -17.038 1.00 77.00 556 ILE A N 1
ATOM 4538 C CA . ILE A 1 556 ? 41.032 29.313 -16.442 1.00 77.00 556 ILE A CA 1
ATOM 4539 C C . ILE A 1 556 ? 41.934 28.588 -15.431 1.00 77.00 556 ILE A C 1
ATOM 4541 O O . ILE A 1 556 ? 42.982 28.044 -15.806 1.00 77.00 556 ILE A O 1
ATOM 4545 N N . ASN A 1 557 ? 41.513 28.603 -14.163 1.00 75.69 557 ASN A N 1
ATOM 4546 C CA . ASN A 1 557 ? 42.210 27.966 -13.045 1.00 75.69 557 ASN A CA 1
ATOM 4547 C C . ASN A 1 557 ? 41.723 26.532 -12.828 1.00 75.69 557 ASN A C 1
ATOM 4549 O O . ASN A 1 557 ? 42.537 25.666 -12.529 1.00 75.69 557 ASN A O 1
ATOM 4553 N N . ASP A 1 558 ? 40.426 26.287 -13.032 1.00 78.19 558 ASP A N 1
ATOM 4554 C CA . ASP A 1 558 ? 39.818 24.966 -12.889 1.00 78.19 558 ASP A CA 1
ATOM 4555 C C . ASP A 1 558 ? 38.928 24.653 -14.101 1.00 78.19 558 ASP A C 1
ATOM 4557 O O . ASP A 1 558 ? 38.153 25.500 -14.562 1.00 78.19 558 ASP A O 1
ATOM 4561 N N . LEU A 1 559 ? 39.045 23.427 -14.612 1.00 79.06 559 LEU A N 1
ATOM 4562 C CA . LEU A 1 559 ? 38.241 22.885 -15.703 1.00 79.06 559 LEU A CA 1
ATOM 4563 C C . LEU A 1 559 ? 37.635 21.557 -15.236 1.00 79.06 559 LEU A C 1
ATOM 4565 O O . LEU A 1 559 ? 38.360 20.630 -14.887 1.00 79.06 559 LEU A O 1
ATOM 4569 N N . TYR A 1 560 ? 36.310 21.486 -15.219 1.00 78.12 560 TYR A N 1
ATOM 4570 C CA . TYR A 1 560 ? 35.539 20.345 -14.743 1.00 78.12 560 TYR A CA 1
ATOM 4571 C C . TYR A 1 560 ? 34.771 19.707 -15.890 1.00 78.12 560 TYR A C 1
ATOM 4573 O O . TYR A 1 560 ? 34.151 20.405 -16.693 1.00 78.12 560 TYR A O 1
ATOM 4581 N N . PHE A 1 561 ? 34.778 18.382 -15.921 1.00 81.31 561 PHE A N 1
ATOM 4582 C CA . PHE A 1 561 ? 34.034 17.578 -16.874 1.00 81.31 561 PHE A CA 1
ATOM 4583 C C . PHE A 1 561 ? 32.891 16.853 -16.161 1.00 81.31 561 PHE A C 1
ATOM 4585 O O . PHE A 1 561 ? 33.083 16.285 -15.087 1.00 81.31 561 PHE A O 1
ATOM 4592 N N . THR A 1 562 ? 31.693 16.914 -16.742 1.00 79.31 562 THR A N 1
ATOM 4593 C CA . THR A 1 562 ? 30.486 16.320 -16.144 1.00 79.31 562 THR A CA 1
ATOM 4594 C C . THR A 1 562 ? 30.067 15.042 -16.868 1.00 79.31 562 THR A C 1
ATOM 4596 O O . THR A 1 562 ? 29.554 14.118 -16.237 1.00 79.31 562 THR A O 1
ATOM 4599 N N . GLY A 1 563 ? 30.297 14.961 -18.181 1.00 84.25 563 GLY A N 1
ATOM 4600 C CA . GLY A 1 563 ? 29.916 13.811 -18.994 1.00 84.25 563 GLY A CA 1
ATOM 4601 C C . GLY A 1 563 ? 30.054 14.069 -20.494 1.00 84.25 563 GLY A C 1
ATOM 4602 O O . GLY A 1 563 ? 30.202 15.209 -20.937 1.00 84.25 563 GLY A O 1
ATOM 4603 N N . TYR A 1 564 ? 30.035 12.996 -21.288 1.00 87.44 564 TYR A N 1
ATOM 4604 C CA . TYR A 1 564 ? 30.091 13.072 -22.747 1.00 87.44 564 TYR A CA 1
ATOM 4605 C C . TYR A 1 564 ? 28.925 12.316 -23.386 1.00 87.44 564 TYR A C 1
ATOM 4607 O O . TYR A 1 564 ? 28.457 11.301 -22.872 1.00 87.44 564 TYR A O 1
ATOM 4615 N N . GLN A 1 565 ? 28.490 12.791 -24.552 1.00 87.81 565 GLN A N 1
ATOM 4616 C CA . GLN A 1 565 ? 27.501 12.133 -25.399 1.00 87.81 565 GLN A CA 1
ATOM 4617 C C . GLN A 1 565 ? 28.069 11.923 -26.802 1.00 87.81 565 GLN A C 1
ATOM 4619 O O . GLN A 1 565 ? 28.596 12.842 -27.427 1.00 87.81 565 GLN A O 1
ATOM 4624 N N . LYS A 1 566 ? 27.936 10.708 -27.331 1.00 89.75 566 LYS A N 1
ATOM 4625 C CA . LYS A 1 566 ? 28.335 10.379 -28.704 1.00 89.75 566 LYS A CA 1
ATOM 4626 C C . LYS A 1 566 ? 27.348 11.013 -29.687 1.00 89.75 566 LYS A C 1
ATOM 4628 O O . LYS A 1 566 ? 26.151 10.761 -29.605 1.00 89.75 566 LYS A O 1
ATOM 4633 N N . LEU A 1 567 ? 27.844 11.819 -30.625 1.00 88.81 567 LEU A N 1
ATOM 4634 C CA . LEU A 1 567 ? 27.011 12.506 -31.624 1.00 88.81 567 LEU A CA 1
ATOM 4635 C C . LEU A 1 567 ? 26.948 11.756 -32.958 1.00 88.81 567 LEU A C 1
ATOM 4637 O O . LEU A 1 567 ? 25.974 11.867 -33.701 1.00 88.81 567 LEU A O 1
ATOM 4641 N N . GLY A 1 568 ? 28.001 11.014 -33.294 1.00 89.56 568 GLY A N 1
ATOM 4642 C CA . GLY A 1 568 ? 28.088 10.277 -34.550 1.00 89.56 568 GLY A CA 1
ATOM 4643 C C . GLY A 1 568 ? 29.504 9.812 -34.856 1.00 89.56 568 GLY A C 1
ATOM 4644 O O . GLY A 1 568 ? 30.444 10.149 -34.140 1.00 89.56 568 GLY A O 1
ATOM 4645 N N . PHE A 1 569 ? 29.654 9.010 -35.908 1.00 92.00 569 PHE A N 1
ATOM 4646 C CA . PHE A 1 569 ? 30.944 8.439 -36.292 1.00 92.00 569 PHE A CA 1
ATOM 4647 C C . PHE A 1 569 ? 30.972 7.971 -37.749 1.00 92.00 569 PHE A C 1
ATOM 4649 O O . PHE A 1 569 ? 29.956 7.579 -38.325 1.00 92.00 569 PHE A O 1
ATOM 4656 N N . ASP A 1 570 ? 32.162 7.966 -38.342 1.00 87.88 570 ASP A N 1
ATOM 4657 C CA . ASP A 1 570 ? 32.431 7.338 -39.632 1.00 87.88 570 ASP A CA 1
ATOM 4658 C C . ASP A 1 570 ? 33.465 6.202 -39.500 1.00 87.88 570 ASP A C 1
ATOM 4660 O O . ASP A 1 570 ? 33.619 5.604 -38.438 1.00 87.88 570 ASP A O 1
ATOM 4664 N N . GLU A 1 571 ? 34.094 5.795 -40.603 1.00 85.31 571 GLU A N 1
ATOM 4665 C CA . GLU A 1 571 ? 35.091 4.710 -40.604 1.00 85.31 571 GLU A CA 1
ATOM 4666 C C . GLU A 1 571 ? 36.432 5.117 -39.965 1.00 85.31 571 GLU A C 1
ATOM 4668 O O . GLU A 1 571 ? 37.278 4.264 -39.715 1.00 85.31 571 GLU A O 1
ATOM 4673 N N . THR A 1 572 ? 36.670 6.413 -39.758 1.00 88.44 572 THR A N 1
ATOM 4674 C CA . THR A 1 572 ? 37.967 6.954 -39.334 1.00 88.44 572 THR A CA 1
ATOM 4675 C C . THR A 1 572 ? 37.888 7.970 -38.203 1.00 88.44 572 THR A C 1
ATOM 4677 O O . THR A 1 572 ? 38.934 8.328 -37.670 1.00 88.44 572 THR A O 1
ATOM 4680 N N . GLN A 1 573 ? 36.700 8.462 -37.861 1.00 92.00 573 GLN A N 1
ATOM 4681 C CA . GLN A 1 573 ? 36.512 9.543 -36.901 1.00 92.00 573 GLN A CA 1
ATOM 4682 C C . GLN A 1 573 ? 35.245 9.332 -36.065 1.00 92.00 573 GLN A C 1
ATOM 4684 O O . GLN A 1 573 ? 34.234 8.839 -36.570 1.00 92.00 573 GLN A O 1
ATOM 4689 N N . VAL A 1 574 ? 35.287 9.755 -34.801 1.00 93.62 574 VAL A N 1
ATOM 4690 C CA . VAL A 1 574 ? 34.160 9.721 -33.857 1.00 93.62 574 VAL A CA 1
ATOM 4691 C C . VAL A 1 574 ? 33.949 11.117 -33.270 1.00 93.62 574 VAL A C 1
ATOM 4693 O O . VAL A 1 574 ? 34.913 11.779 -32.895 1.00 93.62 574 VAL A O 1
ATOM 4696 N N . SER A 1 575 ? 32.701 11.573 -33.198 1.00 93.31 575 SER A N 1
ATOM 4697 C CA . SER A 1 575 ? 32.328 12.891 -32.677 1.00 93.31 575 SER A CA 1
ATOM 4698 C C . SER A 1 575 ? 31.598 12.770 -31.341 1.00 93.31 575 SER A C 1
ATOM 4700 O O . SER A 1 575 ? 30.636 12.004 -31.226 1.00 93.31 575 SER A O 1
ATOM 4702 N N . TYR A 1 576 ? 31.994 13.586 -30.366 1.00 91.31 576 TYR A N 1
ATOM 4703 C CA . TYR A 1 576 ? 31.407 13.632 -29.025 1.00 91.31 576 TYR A CA 1
ATOM 4704 C C . TYR A 1 576 ? 31.052 15.062 -28.630 1.00 91.31 576 TYR A C 1
ATOM 4706 O O . TYR A 1 576 ? 31.798 15.986 -28.941 1.00 91.31 576 TYR A O 1
ATOM 4714 N N . SER A 1 577 ? 29.940 15.233 -27.922 1.00 91.12 577 SER A N 1
ATOM 4715 C CA . SER A 1 577 ? 29.634 16.428 -27.138 1.00 91.12 577 SER A CA 1
ATOM 4716 C C . SER A 1 577 ? 30.163 16.222 -25.726 1.00 91.12 577 SER A C 1
ATOM 4718 O O . SER A 1 577 ? 29.831 15.215 -25.106 1.00 91.12 577 SER A O 1
ATOM 4720 N N . LEU A 1 578 ? 30.982 17.137 -25.227 1.00 89.19 578 LEU A N 1
ATOM 4721 C CA . LEU A 1 578 ? 31.509 17.136 -23.866 1.00 89.19 578 LEU A CA 1
ATOM 4722 C C . LEU A 1 578 ? 30.828 18.257 -23.090 1.00 89.19 578 LEU A C 1
ATOM 4724 O O . LEU A 1 578 ? 30.920 19.420 -23.488 1.00 89.19 578 LEU A O 1
ATOM 4728 N N . GLU A 1 579 ? 30.191 17.899 -21.980 1.00 88.94 579 GLU A N 1
ATOM 4729 C CA . GLU A 1 579 ? 29.640 18.845 -21.019 1.00 88.94 579 GLU A CA 1
ATOM 4730 C C . GLU A 1 579 ? 30.727 19.219 -20.013 1.00 88.94 579 GLU A C 1
ATOM 4732 O O . GLU A 1 579 ? 31.281 18.365 -19.309 1.00 88.94 579 GLU A O 1
ATOM 4737 N N . LEU A 1 580 ? 31.049 20.508 -19.958 1.00 86.56 580 LEU A N 1
ATOM 4738 C CA . LEU A 1 580 ? 32.147 21.001 -19.143 1.00 86.56 580 LEU A CA 1
ATOM 4739 C C . LEU A 1 580 ? 31.831 22.342 -18.493 1.00 86.56 580 LEU A C 1
ATOM 4741 O O . LEU A 1 580 ? 30.965 23.104 -18.928 1.00 86.56 580 LEU A O 1
ATOM 4745 N N . SER A 1 581 ? 32.560 22.630 -17.421 1.00 84.69 581 SER A N 1
ATOM 4746 C CA . SER A 1 581 ? 32.520 23.907 -16.721 1.00 84.69 581 SER A CA 1
ATOM 4747 C C . SER A 1 581 ? 33.935 24.412 -16.481 1.00 84.69 581 SER A C 1
ATOM 4749 O O . SER A 1 581 ? 34.785 23.680 -15.988 1.00 84.69 581 SER A O 1
ATOM 4751 N N . ALA A 1 582 ? 34.190 25.666 -16.826 1.00 82.06 582 ALA A N 1
ATOM 4752 C CA . ALA A 1 582 ? 35.483 26.312 -16.658 1.00 82.06 582 ALA A CA 1
ATOM 4753 C C . ALA A 1 582 ? 35.341 27.535 -15.755 1.00 82.06 582 ALA A C 1
ATOM 4755 O O . ALA A 1 582 ? 34.424 28.336 -15.940 1.00 82.06 582 ALA A O 1
ATOM 4756 N N . THR A 1 583 ? 36.256 27.709 -14.806 1.00 81.12 583 THR A N 1
ATOM 4757 C CA . THR A 1 583 ? 36.240 28.848 -13.878 1.00 81.12 583 THR A CA 1
ATOM 4758 C C . THR A 1 583 ? 37.583 29.568 -13.839 1.00 81.12 583 THR A C 1
ATOM 4760 O O . THR A 1 583 ? 38.642 28.943 -13.745 1.00 81.12 583 THR A O 1
ATOM 4763 N N . SER A 1 584 ? 37.534 30.899 -13.885 1.00 82.00 584 SER A N 1
ATOM 4764 C CA . SER A 1 584 ? 38.655 31.800 -13.601 1.00 82.00 584 SER A CA 1
ATOM 4765 C C . SER A 1 584 ? 38.383 32.603 -12.319 1.00 82.00 584 SER A C 1
ATOM 4767 O O . SER A 1 584 ? 37.364 32.407 -11.656 1.00 82.00 584 SER A O 1
ATOM 4769 N N . GLU A 1 585 ? 39.293 33.503 -11.928 1.00 75.25 585 GLU A N 1
ATOM 4770 C CA . GLU A 1 585 ? 39.072 34.386 -10.767 1.00 75.25 585 GLU A CA 1
ATOM 4771 C C . GLU A 1 585 ? 37.911 35.383 -10.968 1.00 75.25 585 GLU A C 1
ATOM 4773 O O . GLU A 1 585 ? 37.337 35.843 -9.979 1.00 75.25 585 GLU A O 1
ATOM 4778 N N . GLU A 1 586 ? 37.567 35.721 -12.218 1.00 74.06 586 GLU A N 1
ATOM 4779 C CA . GLU A 1 586 ? 36.593 36.776 -12.546 1.00 74.06 586 GLU A CA 1
ATOM 4780 C C . GLU A 1 586 ? 35.361 36.270 -13.327 1.00 74.06 586 GLU A C 1
ATOM 4782 O O . GLU A 1 586 ? 34.306 36.892 -13.215 1.00 74.06 586 GLU A O 1
ATOM 4787 N N . ASP A 1 587 ? 35.449 35.133 -14.035 1.00 76.62 587 ASP A N 1
ATOM 4788 C CA . ASP A 1 587 ? 34.412 34.626 -14.951 1.00 76.62 587 ASP A CA 1
ATOM 4789 C C . ASP A 1 587 ? 34.207 33.098 -14.855 1.00 76.62 587 ASP A C 1
ATOM 4791 O O . ASP A 1 587 ? 35.068 32.349 -14.385 1.00 76.62 587 ASP A O 1
ATOM 4795 N N . SER A 1 588 ? 33.061 32.609 -15.344 1.00 80.75 588 SER A N 1
ATOM 4796 C CA . SER A 1 588 ? 32.747 31.173 -15.426 1.00 80.75 588 SER A CA 1
ATOM 4797 C C . SER A 1 588 ? 32.006 30.810 -16.714 1.00 80.75 588 SER A C 1
ATOM 4799 O O . SER A 1 588 ? 31.065 31.508 -17.093 1.00 80.75 588 SER A O 1
ATOM 4801 N N . TYR A 1 589 ? 32.371 29.686 -17.332 1.00 81.06 589 TYR A N 1
ATOM 4802 C CA . TYR A 1 589 ? 31.675 29.073 -18.467 1.00 81.06 589 TYR A CA 1
ATOM 4803 C C . TYR A 1 589 ? 31.090 27.738 -18.032 1.00 81.06 589 TYR A C 1
ATOM 4805 O O . TYR A 1 589 ? 31.731 26.977 -17.313 1.00 81.06 589 TYR A O 1
ATOM 4813 N N . SER A 1 590 ? 29.887 27.448 -18.506 1.00 83.81 590 SER A N 1
ATOM 4814 C CA . SER A 1 590 ? 29.276 26.129 -18.423 1.00 83.81 590 SER A CA 1
ATOM 4815 C C . SER A 1 590 ? 28.546 25.899 -19.735 1.00 83.81 590 SER A C 1
ATOM 4817 O O . SER A 1 590 ? 27.757 26.750 -20.154 1.00 83.81 590 SER A O 1
ATOM 4819 N N . GLY A 1 591 ? 28.868 24.808 -20.419 1.00 83.62 591 GLY A N 1
ATOM 4820 C CA . GLY A 1 591 ? 28.317 24.534 -21.736 1.00 83.62 591 GLY A CA 1
ATOM 4821 C C . GLY A 1 591 ? 28.947 23.325 -22.408 1.00 83.62 591 GLY A C 1
ATOM 4822 O O . GLY A 1 591 ? 29.797 22.637 -21.838 1.00 83.62 591 GLY A O 1
ATOM 4823 N N . ASN A 1 592 ? 28.506 23.088 -23.639 1.00 88.00 592 ASN A N 1
ATOM 4824 C CA . ASN A 1 592 ? 28.926 21.950 -24.435 1.00 88.00 592 ASN A CA 1
ATOM 4825 C C . ASN A 1 592 ? 29.968 22.356 -25.476 1.00 88.00 592 ASN A C 1
ATOM 4827 O O . ASN A 1 592 ? 29.820 23.356 -26.186 1.00 88.00 592 ASN A O 1
ATOM 4831 N N . ILE A 1 593 ? 30.991 21.525 -25.637 1.00 88.94 593 ILE A N 1
ATOM 4832 C CA . ILE A 1 593 ? 31.865 21.563 -26.812 1.00 88.94 593 ILE A CA 1
ATOM 4833 C C . ILE A 1 593 ? 31.751 20.256 -27.574 1.00 88.94 593 ILE A C 1
ATOM 4835 O O . ILE A 1 593 ? 31.538 19.199 -26.992 1.00 88.94 593 ILE A O 1
ATOM 4839 N N . ILE A 1 594 ? 31.941 20.313 -28.883 1.00 91.69 594 ILE A N 1
ATOM 4840 C CA . ILE A 1 594 ? 32.002 19.128 -29.724 1.00 91.69 594 ILE A CA 1
ATOM 4841 C C . ILE A 1 594 ? 33.456 18.871 -30.083 1.00 91.69 594 ILE A C 1
ATOM 4843 O O . ILE A 1 594 ? 34.116 19.743 -30.656 1.00 91.69 594 ILE A O 1
ATOM 4847 N N . ILE A 1 595 ? 33.932 17.663 -29.798 1.00 91.44 595 ILE A N 1
ATOM 4848 C CA . ILE A 1 595 ? 35.246 17.195 -30.226 1.00 91.44 595 ILE A CA 1
ATOM 4849 C C . ILE A 1 595 ? 35.108 16.093 -31.268 1.00 91.44 595 ILE A C 1
ATOM 4851 O O . ILE A 1 595 ? 34.185 15.278 -31.228 1.00 91.44 595 ILE A O 1
ATOM 4855 N N . ASP A 1 596 ? 36.076 16.050 -32.171 1.00 92.88 596 ASP A N 1
ATOM 4856 C CA . ASP A 1 596 ? 36.257 14.951 -33.104 1.00 92.88 596 ASP A CA 1
ATOM 4857 C C . ASP A 1 596 ? 37.558 14.209 -32.777 1.00 92.88 596 ASP A C 1
ATOM 4859 O O . ASP A 1 596 ? 38.627 14.822 -32.711 1.00 92.88 596 ASP A O 1
ATOM 4863 N N . LEU A 1 597 ? 37.467 12.891 -32.608 1.00 92.81 597 LEU A N 1
ATOM 4864 C CA . LEU A 1 597 ? 38.574 11.994 -32.286 1.00 92.81 597 LEU A CA 1
ATOM 4865 C C . LEU A 1 597 ? 38.894 11.072 -33.461 1.00 92.81 597 LEU A C 1
ATOM 4867 O O . LEU A 1 597 ? 37.995 10.610 -34.168 1.00 92.81 597 LEU A O 1
ATOM 4871 N N . LYS A 1 598 ? 40.182 10.783 -33.658 1.00 93.75 598 LYS A N 1
ATOM 4872 C CA . LYS A 1 598 ? 40.675 9.870 -34.696 1.00 93.75 598 LYS A CA 1
ATOM 4873 C C . LYS A 1 598 ? 41.937 9.145 -34.239 1.00 93.75 598 LYS A C 1
ATOM 4875 O O . LYS A 1 598 ? 42.739 9.710 -33.505 1.00 93.75 598 LYS A O 1
ATOM 4880 N N . GLU A 1 599 ? 42.134 7.922 -34.726 1.00 91.88 599 GLU A N 1
ATOM 4881 C CA . GLU A 1 599 ? 43.385 7.180 -34.551 1.00 91.88 599 GLU A CA 1
ATOM 4882 C C . GLU A 1 599 ? 44.431 7.613 -35.595 1.00 91.88 599 GLU A C 1
ATOM 4884 O O . GLU A 1 599 ? 44.187 7.571 -36.808 1.00 91.88 599 GLU A O 1
ATOM 4889 N N . VAL A 1 600 ? 45.603 8.034 -35.118 1.00 87.50 600 VAL A N 1
ATOM 4890 C CA . VAL A 1 600 ? 46.783 8.391 -35.917 1.00 87.50 600 VAL A CA 1
ATOM 4891 C C . VAL A 1 600 ? 47.997 7.719 -35.280 1.00 87.50 600 VAL A C 1
ATOM 4893 O O . VAL A 1 600 ? 48.239 7.890 -34.095 1.00 87.50 600 VAL A O 1
ATOM 4896 N N . ASP A 1 601 ? 48.750 6.932 -36.053 1.00 85.88 601 ASP A N 1
ATOM 4897 C CA . ASP A 1 601 ? 49.952 6.221 -35.580 1.00 85.88 601 ASP A CA 1
ATOM 4898 C C . ASP A 1 601 ? 49.743 5.386 -34.290 1.00 85.88 601 ASP A C 1
ATOM 4900 O O . ASP A 1 601 ? 50.631 5.296 -33.447 1.00 85.88 601 ASP A O 1
ATOM 4904 N N . ASN A 1 602 ? 48.584 4.720 -34.173 1.00 83.06 602 ASN A N 1
ATOM 4905 C CA . ASN A 1 602 ? 48.120 3.942 -33.008 1.00 83.06 602 ASN A CA 1
ATOM 4906 C C . ASN A 1 602 ? 47.814 4.757 -31.734 1.00 83.06 602 ASN A C 1
ATOM 4908 O O . ASN A 1 602 ? 47.651 4.168 -30.665 1.00 83.06 602 ASN A O 1
ATOM 4912 N N . GLU A 1 603 ? 47.699 6.081 -31.828 1.00 85.88 603 GLU A N 1
ATOM 4913 C CA . GLU A 1 603 ? 47.268 6.949 -30.728 1.00 85.88 603 GLU A CA 1
ATOM 4914 C C . GLU A 1 603 ? 45.966 7.677 -31.094 1.00 85.88 603 GLU A C 1
ATOM 4916 O O . GLU A 1 603 ? 45.731 8.024 -32.256 1.00 85.88 603 GLU A O 1
ATOM 4921 N N . ILE A 1 604 ? 45.094 7.897 -30.106 1.00 90.56 604 ILE A N 1
ATOM 4922 C CA . ILE A 1 604 ? 43.881 8.702 -30.283 1.00 90.56 604 ILE A CA 1
ATOM 4923 C C . ILE A 1 604 ? 44.239 10.175 -30.126 1.00 90.56 604 ILE A C 1
ATOM 4925 O O . ILE A 1 604 ? 44.848 10.574 -29.137 1.00 90.56 604 ILE A O 1
ATOM 4929 N N . VAL A 1 605 ? 43.846 10.985 -31.107 1.00 87.94 605 VAL A N 1
ATOM 4930 C CA . VAL A 1 605 ? 44.098 12.427 -31.118 1.00 87.94 605 VAL A CA 1
ATOM 4931 C C . VAL A 1 605 ? 42.817 13.215 -31.363 1.00 87.94 605 VAL A C 1
ATOM 4933 O O . VAL A 1 605 ? 41.932 12.787 -32.111 1.00 87.94 605 VAL A O 1
ATOM 4936 N N . ILE A 1 606 ? 42.748 14.408 -30.768 1.00 89.00 606 ILE A N 1
ATOM 4937 C CA . ILE A 1 606 ? 41.706 15.397 -31.050 1.00 89.00 606 ILE A CA 1
ATOM 4938 C C . ILE A 1 606 ? 42.042 16.079 -32.378 1.00 89.00 606 ILE A C 1
ATOM 4940 O O . ILE A 1 606 ? 43.051 16.776 -32.490 1.00 89.00 606 ILE A O 1
ATOM 4944 N N . VAL A 1 607 ? 41.198 15.887 -33.392 1.00 88.75 607 VAL A N 1
ATOM 4945 C CA . VAL A 1 607 ? 41.401 16.469 -34.730 1.00 88.75 607 VAL A CA 1
ATOM 4946 C C . VAL A 1 607 ? 40.619 17.759 -34.945 1.00 88.75 607 VAL A C 1
ATOM 4948 O O . VAL A 1 607 ? 40.987 18.560 -35.805 1.00 88.75 607 VAL A O 1
ATOM 4951 N N . SER A 1 608 ? 39.548 17.980 -34.182 1.00 89.06 608 SER A N 1
ATOM 4952 C CA . SER A 1 608 ? 38.799 19.234 -34.209 1.00 89.06 608 SER A CA 1
ATOM 4953 C C . SER A 1 608 ? 38.077 19.485 -32.883 1.00 89.06 608 SER A C 1
ATOM 4955 O O . SER A 1 608 ? 37.696 18.539 -32.192 1.00 89.06 608 SER A O 1
ATOM 4957 N N . ILE A 1 609 ? 37.904 20.766 -32.545 1.00 90.00 609 ILE A N 1
ATOM 4958 C CA . ILE A 1 609 ? 37.073 21.248 -31.436 1.00 90.00 609 ILE A CA 1
ATOM 4959 C C . ILE A 1 609 ? 36.197 22.378 -31.983 1.00 90.00 609 ILE A C 1
ATOM 4961 O O . ILE A 1 609 ? 36.687 23.265 -32.688 1.00 90.00 609 ILE A O 1
ATOM 4965 N N . ARG A 1 610 ? 34.897 22.336 -31.691 1.00 90.00 610 ARG A N 1
ATOM 4966 C CA . ARG A 1 610 ? 33.917 23.368 -32.066 1.00 90.00 610 ARG A CA 1
ATOM 4967 C C . ARG A 1 610 ? 32.883 23.562 -30.954 1.00 90.00 610 ARG A C 1
ATOM 4969 O O . ARG A 1 610 ? 32.730 22.691 -30.105 1.00 90.00 610 ARG A O 1
ATOM 4976 N N . GLY A 1 611 ? 32.164 24.682 -30.957 1.00 81.75 611 GLY A N 1
ATOM 4977 C CA . GLY A 1 611 ? 31.093 24.934 -29.991 1.00 81.75 611 GLY A CA 1
ATOM 4978 C C . GLY A 1 611 ? 29.933 23.954 -30.170 1.00 81.75 611 GLY A C 1
ATOM 4979 O O . GLY A 1 611 ? 29.551 23.664 -31.308 1.00 81.75 611 GLY A O 1
ATOM 4980 N N . GLY A 1 612 ? 29.421 23.426 -29.058 1.00 70.00 612 GLY A N 1
ATOM 4981 C CA . GLY A 1 612 ? 28.118 22.766 -28.997 1.00 70.00 612 GLY A CA 1
ATOM 4982 C C . GLY A 1 612 ? 27.000 23.796 -28.833 1.00 70.00 612 GLY A C 1
ATOM 4983 O O . GLY A 1 612 ? 27.272 24.954 -28.513 1.00 70.00 612 GLY A O 1
ATOM 4984 N N . GLU A 1 613 ? 25.761 23.386 -29.108 1.00 56.28 613 GLU A N 1
ATOM 4985 C CA . GLU A 1 613 ? 24.572 24.198 -28.794 1.00 56.28 613 GLU A CA 1
ATOM 4986 C C . GLU A 1 613 ? 24.291 24.255 -27.287 1.00 56.28 613 GLU A C 1
ATOM 4988 O O . GLU A 1 613 ? 24.567 23.250 -26.580 1.00 56.28 613 GLU A O 1
#

Mean predicted aligned error: 14.07 Å

Sequence (613 aa):
MSLFNLPLFKNTVKSNLVISKASLLIFLGFFILSIIESSIGYICIAVFVLSSVILTTAYPCIIQGYFIDKTKSTLLKSLPLNTKCIWFTNYLSGYLIVLVTLLIEGIGLILLSLIEQNNYFFDFSTSTGCKFILMIIVLLFIYYTIVFLFSSIAGNRLGQVVFSIFGYTFPVIILISLILFTTYLVPCHTNLILQYSSWLFPIVSAMEFIQDGSNLIILFHVFIALIFLLLSYFVYKNRDDEYIGEPLVYSKIILFFKAGVILGITTLVFYLIVGLGKLDISLDSNSIILLLLVYLIIGIIVGIVVETIFKNQYIYRKIAIYAVILIASFLMNYFVANNIYERSIDSILEESNVIGVMYDNHSVYGGIEFKDSDLNDLVNWLDNNRENIKRDNGYNENNLVSLYIYDEAGSNSNVYTYTFTKQGLYEYFNQRGNDYFNDLVGDFRNEKYLNVYFDDKNYYLNTNKVNKLYQMCKEQSLKIQDYFNKDVINLIDFEGNSYFIKDNDKVKEFIINECSSQTELINKCDEFLDDENNYLDTDNSLVKNYIEENYDIKNINDLYFTGYQKLGFDETQVSYSLELSATSEEDSYSGNIIIDLKEVDNEIVIVSIRGGE

Secondary structure (DSSP, 8-state):
--S--HHHHHHHHHHHTHHHHHHHHHHHHHHHHHHH-GGGHHHHHHHHHHHHHHHHHHHHHHHGGGTTSHHHHHHHHTSSS-HHHHHHHHHHHHHHHHHHHHHHHHHHHHHHHHHS-S-SS----HHHHHHHHHHHHHHHHHHHHHHHHHHHHBSSHHHHHHHHHHHHHHHHHHHHHHHHHHHHSSSS--TTHHHHHHHH-HHHHHHHHHHHS--THHHHHHHHHHHHHHHHHHHHHT--GGGBTBSBS-TTTHHHHHHHHHHHHHHHHHHHHHHHS-----SSHHHHHHHHHHHHHHHHHHHHHHHHHTT-S-HHHHHHHHHHHHHHHHHHHHHHHHHHHHHHHHHHHTSTTEEEEEEETT--SPPEEEEHHHHHHHHHHHHH-GGGB----SS--TTEEEEEEEETT------EEEEEEHHHHHHHHHHH-HHHHHHHH---TT-S-EEEEETTEEEEE-HHHHHHHHHHHTT----HHHHHTT-EEEEE-SS--EEEEE--HHHHHHHHHHHHHHHHHHHHHHHHHHSTHHHH-TTT-HHHHHHHHHS---S--EEEEEEEEEEEE-SS-EEEEEEEEEE-SS-EEEEEEEEEEEEETTEEEEEEEEE--